Protein AF-A0A9E1ICT6-F1 (afdb_monomer)

Radius of gyration: 24.0 Å; Cα contacts (8 Å, |Δi|>4): 959; chains: 1; bounding box: 73×40×71 Å

Sequence (414 aa):
MFFVPNAWSYDAIVLGAPSIEEWNNDVRDKIRCTGFFDQVDVLNVGLQTPTLLDLNYYDAVLVYSEVPFDAPTTLGNVLADFVDSGGGVVVATATCTPNSSISGRFVTDGYLPWTLGPLSMPGGSLEFIPDPTFVGHEALRGLNVFDGGDGSIQCAHINTDNDAKILATWENGEPFVVVREDESQNRVVGLNFFPPSSDMDADFWSGDGDWAMTAALLYSLGFEYPYTITCWQDILDQDLNCNGIDESFESPVDTADPQCRENIDTANEKYYSNVDYYHDYKSFGCKYYVGEMDVDGDLFNNDVVEIQDTASLFSSRTHHLACDNCKYDYNPLQEDLDCDNVGDLCDNCVTLYNPTQENGAICWPEKEEPMQDCWGDVCDICPCDYDPDQADTDGDELGDACDNCPNVWEDSWD

Foldseek 3Di:
DPPPPPPQAFEEEEAEQDPDPVLQVQLQLLQLLLQRHPAYYYDNQQVPADALVRCVVGQEYEYEYPDAGPCLQRNLVSVVVCLVVLGFYEYEAPLLAPRRHRDHCCPVVWVDFKHRAHKFFPFDFWWKAFDPVQVPPLLCALPQTKGFFRRVIFGPPMDTDDPKDAGIAIPVRHGAWIWDQDPVRQIYIYGGGHSRACVVPRSGMDDNSSVNVNSSNCSNNVHDADPVPDALLQVELAQLLQPSDHQVPFAFEDCVDPLQVVAADPVVRGTPTTCSQDPDPPVSYNPFGRCVQQASNLRAHFDKTWDADPPDPCGIDIDGRQSQLDSHGRHSSQDQRCNLSHHSSGALNSNDRDVPQAALPPDPPPPVDQPTESHGPVGQLDRRHYDSSQDQQCPQSRGPRRDPCSNDRDVDPD

Mean predicted aligned error: 6.88 Å

Secondary structure (DSSP, 8-state):
-----S---EEEEEEEE-SSTHHHHHHHHHHHTTSSEEEEEEEETTT----HHHHTT-SEEEEEESSPPSSHHHHHHHHHHHHHTT-EEEEETTTTSTTTS--THHHHTT--SB----EE---S-PPEEE-TTSTT-GGGTT---EE-TTTT-EE-S--B-TT-EEEEEETTSSEEEEEEE-TT--EEEEE-S-SSBTTT-TTSBEETHHHHHHHHHHHHTT----TT---SSTT-S--TT-SS--GGGPPBP-TTSTTGGG-EETTTTEE--BSTTBS-TTTT-SSSB-TT--SSSSS----EEEEE-TTSSS-EEEEE----SSTTS--TT---SS-SSS-TTT-TTTTS--TT--SSTT-SS--SS----SS-TTT-SSTTS--TT---SS-SSS-TTT-SSTTS--SS--

pLDDT: mean 89.12, std 11.18, range [32.53, 98.69]

Solvent-accessible surface area (backbone atoms only — not comparable to full-atom values): 22063 Å² total; per-residue (Å²): 135,80,77,78,69,95,79,66,75,37,30,33,34,39,38,28,9,61,94,48,74,67,47,45,52,48,39,31,32,42,40,29,47,54,56,64,31,76,40,56,44,72,42,60,30,40,79,41,71,74,51,57,78,64,51,69,75,33,50,27,36,41,35,36,32,77,40,48,46,60,44,30,45,59,43,14,37,31,52,38,54,38,34,75,72,62,29,10,37,27,41,26,16,35,42,37,16,93,81,32,29,63,25,44,46,22,50,78,75,45,58,48,32,50,43,68,20,54,75,37,64,82,34,74,44,41,34,71,41,73,37,85,90,49,72,89,38,61,58,52,40,64,50,73,50,47,33,24,16,56,23,30,36,22,47,37,85,46,46,69,27,73,86,26,45,72,48,22,21,30,76,89,68,36,59,28,34,28,43,21,66,50,101,84,66,42,24,28,25,33,38,37,40,50,73,42,38,37,93,80,38,64,43,24,29,45,71,26,61,34,28,46,49,41,19,26,40,40,44,16,57,67,66,69,82,58,91,83,62,66,42,94,49,57,82,42,77,30,28,38,47,39,80,87,57,35,48,94,77,44,55,69,34,61,64,83,40,72,58,26,64,72,46,59,42,76,90,77,74,38,62,65,49,42,39,36,46,18,69,27,88,86,77,51,44,48,83,38,71,34,75,82,56,35,73,49,68,38,41,32,14,55,44,72,49,76,48,73,35,94,90,44,98,68,41,65,48,80,44,76,26,73,54,32,36,33,60,77,51,51,48,52,61,45,54,27,74,49,62,47,70,43,13,39,88,70,31,43,38,33,78,49,72,51,74,77,67,49,54,33,76,86,39,80,75,72,52,96,69,52,41,63,54,53,47,14,51,88,68,33,50,34,42,57,44,67,52,54,72,68,47,48,77,51,66,59,72,51,14,44,86,69,36,92,52,53,75,54,68,52,102,56,104,120

Nearest PDB structures (foldseek):
  4jqs-assembly1_A  TM=5.884E-01  e=5.193E-06  Bacteroides uniformis ATCC 8492
  1vco-assembly1_A  TM=5.350E-01  e=3.834E-04  Thermus thermophilus
  6zii-assembly1_B  TM=6.722E-01  e=9.673E-02  Salmonella enterica subsp. enterica serovar Typhimurium
  5d8d-assembly2_E  TM=3.049E-01  e=1.399E-01  Acinetobacter baumannii ACICU

Structure (mmCIF, N/CA/C/O backbone):
data_AF-A0A9E1ICT6-F1
#
_entry.id   AF-A0A9E1ICT6-F1
#
loop_
_atom_site.group_PDB
_atom_site.id
_atom_site.type_symbol
_atom_site.label_atom_id
_atom_site.label_alt_id
_atom_site.label_comp_id
_atom_site.label_asym_id
_atom_site.label_entity_id
_atom_site.label_seq_id
_atom_site.pdbx_PDB_ins_code
_atom_site.Cartn_x
_atom_site.Cartn_y
_atom_site.Cartn_z
_atom_site.occupancy
_atom_site.B_iso_or_equiv
_atom_site.auth_seq_id
_atom_site.auth_comp_id
_atom_site.auth_asym_id
_atom_site.auth_atom_id
_atom_site.pdbx_PDB_model_num
ATOM 1 N N . MET A 1 1 ? -8.637 -17.436 -22.957 1.00 35.41 1 MET A N 1
ATOM 2 C CA . MET A 1 1 ? -9.589 -16.864 -21.996 1.00 35.41 1 MET A CA 1
ATOM 3 C C . MET A 1 1 ? -9.729 -17.859 -20.862 1.00 35.41 1 MET A C 1
ATOM 5 O O . MET A 1 1 ? -10.646 -18.674 -20.842 1.00 35.41 1 MET A O 1
ATOM 9 N N . PHE A 1 2 ? -8.701 -17.909 -20.021 1.00 32.53 2 PHE A N 1
ATOM 10 C CA . PHE A 1 2 ? -8.854 -18.475 -18.694 1.00 32.53 2 PHE A CA 1
ATOM 11 C C . PHE A 1 2 ? -9.516 -17.349 -17.910 1.00 32.53 2 PHE A C 1
ATOM 13 O O . PHE A 1 2 ? -8.926 -16.290 -17.776 1.00 32.53 2 PHE A O 1
ATOM 20 N N . PHE A 1 3 ? -10.786 -17.523 -17.558 1.00 32.94 3 PHE A N 1
ATOM 21 C CA . PHE A 1 3 ? -11.384 -16.690 -16.526 1.00 32.94 3 PHE A CA 1
ATOM 22 C C . PHE A 1 3 ? -10.628 -17.040 -15.248 1.00 32.94 3 PHE A C 1
ATOM 24 O O . PHE A 1 3 ? -10.707 -18.195 -14.811 1.00 32.94 3 PHE A O 1
ATOM 31 N N . VAL A 1 4 ? -9.866 -16.095 -14.704 1.00 38.09 4 VAL A N 1
ATOM 32 C CA . VAL A 1 4 ? -9.528 -16.131 -13.285 1.00 38.09 4 VAL A CA 1
ATOM 33 C C . VAL A 1 4 ? -10.884 -15.963 -12.592 1.00 38.09 4 VAL A C 1
ATOM 35 O O . VAL A 1 4 ? -11.572 -14.979 -12.851 1.00 38.09 4 VAL A O 1
ATOM 38 N N . PRO A 1 5 ? -11.411 -16.978 -11.888 1.00 36.50 5 PRO A N 1
ATOM 39 C CA . PRO A 1 5 ? -12.663 -16.796 -11.166 1.00 36.50 5 PRO A CA 1
ATOM 40 C C . PRO A 1 5 ? -12.456 -15.673 -10.144 1.00 36.50 5 PRO A C 1
ATOM 42 O O . PRO A 1 5 ? -11.368 -15.616 -9.579 1.00 36.50 5 PRO A O 1
ATOM 45 N N . ASN A 1 6 ? -13.484 -14.849 -9.911 1.00 40.72 6 ASN A N 1
ATOM 46 C CA . ASN A 1 6 ? -13.615 -13.825 -8.858 1.00 40.72 6 ASN A CA 1
ATOM 47 C C . ASN A 1 6 ? -13.297 -14.385 -7.448 1.00 40.72 6 ASN A C 1
ATOM 49 O O . ASN A 1 6 ? -14.181 -14.554 -6.615 1.00 40.72 6 ASN A O 1
ATOM 53 N N . ALA A 1 7 ? -12.060 -14.800 -7.202 1.00 42.12 7 ALA A N 1
ATOM 54 C CA . ALA A 1 7 ? -11.630 -15.577 -6.043 1.00 42.12 7 ALA A CA 1
ATOM 55 C C . ALA A 1 7 ? -10.576 -14.829 -5.209 1.00 42.12 7 ALA A C 1
ATOM 57 O O . ALA A 1 7 ? -9.850 -15.470 -4.455 1.00 42.12 7 ALA A O 1
ATOM 58 N N . TRP A 1 8 ? -10.507 -13.504 -5.373 1.00 58.47 8 TRP A N 1
ATOM 59 C CA . TRP A 1 8 ? -9.493 -12.599 -4.801 1.00 58.47 8 TRP A CA 1
ATOM 60 C C . TRP A 1 8 ? -10.105 -11.322 -4.213 1.00 58.47 8 TRP A C 1
ATOM 62 O O . TRP A 1 8 ? -9.394 -10.418 -3.807 1.00 58.47 8 TRP A O 1
ATOM 72 N N . SER A 1 9 ? -11.432 -11.287 -4.186 1.00 68.00 9 SER A N 1
ATOM 73 C CA . SER A 1 9 ? -12.284 -10.230 -3.670 1.00 68.00 9 SER A CA 1
ATOM 74 C C . SER A 1 9 ? -12.159 -10.204 -2.147 1.00 68.00 9 SER A C 1
ATOM 76 O O . SER A 1 9 ? -12.804 -11.004 -1.467 1.00 68.00 9 SER A O 1
ATOM 78 N N . TYR A 1 10 ? -11.226 -9.404 -1.628 1.00 87.81 10 TYR A N 1
ATOM 79 C CA . TYR A 1 10 ? -11.152 -9.099 -0.202 1.00 87.81 10 TYR A CA 1
ATOM 80 C C . TYR A 1 10 ? -11.880 -7.794 0.069 1.00 87.81 10 TYR A C 1
ATOM 82 O O . TYR A 1 10 ? -11.719 -6.822 -0.671 1.00 87.81 10 TYR A O 1
ATOM 90 N N . ASP A 1 11 ? -12.596 -7.759 1.185 1.00 93.75 11 ASP A N 1
ATOM 91 C CA . ASP A 1 11 ? -13.272 -6.554 1.645 1.00 93.75 11 ASP A CA 1
ATOM 92 C C . ASP A 1 11 ? -12.569 -6.006 2.890 1.00 93.75 11 ASP A C 1
ATOM 94 O O . ASP A 1 11 ? -12.229 -6.738 3.829 1.00 93.75 11 ASP A O 1
ATOM 98 N N . ALA A 1 12 ? -12.361 -4.693 2.929 1.00 97.12 12 ALA A N 1
ATOM 99 C CA . ALA A 1 12 ? -11.743 -4.010 4.055 1.00 97.12 12 ALA A CA 1
ATOM 100 C C . ALA A 1 12 ? -12.615 -2.872 4.590 1.00 97.12 12 ALA A C 1
ATOM 102 O O . ALA A 1 12 ? -13.433 -2.280 3.889 1.00 97.12 12 ALA A O 1
ATOM 103 N N . ILE A 1 13 ? -12.407 -2.525 5.859 1.00 98.38 13 ILE A N 1
ATOM 104 C CA . ILE A 1 13 ? -13.007 -1.328 6.453 1.00 98.38 13 ILE A CA 1
ATOM 105 C C . ILE A 1 13 ? -11.973 -0.484 7.195 1.00 98.38 13 ILE A C 1
ATOM 107 O O . ILE A 1 13 ? -11.181 -0.973 8.007 1.00 98.38 13 ILE A O 1
ATOM 111 N N . VAL A 1 14 ? -12.029 0.823 6.956 1.00 98.56 14 VAL A N 1
ATOM 112 C CA . VAL A 1 14 ? -11.251 1.847 7.648 1.00 98.56 14 VAL A CA 1
ATOM 113 C C . VAL A 1 14 ? -12.059 2.384 8.830 1.00 98.56 14 VAL A C 1
ATOM 115 O O . VAL A 1 14 ? -13.010 3.159 8.701 1.00 98.56 14 VAL A O 1
ATOM 118 N N . LEU A 1 15 ? -11.648 1.993 10.030 1.00 98.38 15 LEU A N 1
ATOM 119 C CA . LEU A 1 15 ? -12.156 2.480 11.306 1.00 98.38 15 LEU A CA 1
ATOM 120 C C . LEU A 1 15 ? -11.327 3.682 11.779 1.00 98.38 15 LEU A C 1
ATOM 122 O O . LEU A 1 15 ? -10.501 3.572 12.690 1.00 98.38 15 LEU A O 1
ATOM 126 N N . GLY A 1 16 ? -11.543 4.844 11.171 1.00 97.69 16 GLY A N 1
ATOM 127 C CA . GLY A 1 16 ? -10.884 6.081 11.587 1.00 97.69 16 GLY A CA 1
ATOM 128 C C . GLY A 1 16 ? -11.681 6.878 12.616 1.00 97.69 16 GLY A C 1
ATOM 129 O O . GLY A 1 16 ? -12.909 6.901 12.597 1.00 97.69 16 GLY A O 1
ATOM 130 N N . ALA A 1 17 ? -10.993 7.592 13.505 1.00 96.69 17 ALA A N 1
ATOM 131 C CA . ALA A 1 17 ? -11.590 8.647 14.332 1.00 96.69 17 ALA A CA 1
ATOM 132 C C . ALA A 1 17 ? -11.000 10.027 13.985 1.00 96.69 17 ALA A C 1
ATOM 134 O O . ALA A 1 17 ? -10.261 10.588 14.806 1.00 96.69 17 ALA A O 1
ATOM 135 N N . PRO A 1 18 ? -11.266 10.571 12.781 1.00 95.75 18 PRO A N 1
ATOM 136 C CA . PRO A 1 18 ? -10.810 11.901 12.405 1.00 95.75 18 PRO A CA 1
ATOM 137 C C . PRO A 1 18 ? -11.796 12.989 12.861 1.00 95.75 18 PRO A C 1
ATOM 139 O O . PRO A 1 18 ? -13.001 12.753 13.006 1.00 95.75 18 PRO A O 1
ATOM 142 N N . SER A 1 19 ? -11.300 14.212 13.047 1.00 94.25 19 SER A N 1
ATOM 143 C CA . SER A 1 19 ? -12.138 15.413 13.189 1.00 94.25 19 SER A CA 1
ATOM 144 C C . SER A 1 19 ? -12.727 15.922 11.865 1.00 94.25 19 SER A C 1
ATOM 146 O O . SER A 1 19 ? -13.651 16.739 11.893 1.00 94.25 19 SER A O 1
ATOM 148 N N . ILE A 1 20 ? -12.219 15.428 10.732 1.00 95.12 20 ILE A N 1
ATOM 149 C CA . ILE A 1 20 ? -12.621 15.755 9.358 1.00 95.12 20 ILE A CA 1
ATOM 150 C C . ILE A 1 20 ? -12.978 14.442 8.651 1.00 95.12 20 ILE A C 1
ATOM 152 O O . ILE A 1 20 ? -12.170 13.521 8.628 1.00 95.12 20 ILE A O 1
ATOM 156 N N . GLU A 1 21 ? -14.195 14.323 8.123 1.00 93.12 21 GLU A N 1
ATOM 157 C CA . GLU A 1 21 ? -14.697 13.057 7.565 1.00 93.12 21 GLU A CA 1
ATOM 158 C C . GLU A 1 21 ? -13.967 12.667 6.275 1.00 93.12 21 GLU A C 1
ATOM 160 O O . GLU A 1 21 ? -13.673 11.492 6.075 1.00 93.12 21 GLU A O 1
ATOM 165 N N . GLU A 1 22 ? -13.572 13.656 5.470 1.00 96.19 22 GLU A N 1
ATOM 166 C CA . GLU A 1 22 ? -12.847 13.463 4.213 1.00 96.19 22 GLU A CA 1
ATOM 167 C C . GLU A 1 22 ? -11.508 12.725 4.393 1.00 96.19 22 GLU A C 1
ATOM 169 O O . GLU A 1 22 ? -11.046 12.069 3.468 1.00 96.19 22 GLU A O 1
ATOM 174 N N . TRP A 1 23 ? -10.904 12.759 5.587 1.00 97.38 23 TRP A N 1
ATOM 175 C CA . TRP A 1 23 ? -9.680 12.002 5.873 1.00 97.38 23 TRP A CA 1
ATOM 176 C C . TRP A 1 23 ? -9.889 10.490 5.848 1.00 97.38 23 TRP A C 1
ATOM 178 O O . TRP A 1 23 ? -8.965 9.766 5.502 1.00 97.38 23 TRP A O 1
ATOM 188 N N . ASN A 1 24 ? -11.076 10.002 6.215 1.00 97.44 24 ASN A N 1
ATOM 189 C CA . ASN A 1 24 ? -11.376 8.581 6.063 1.00 97.44 24 ASN A CA 1
ATOM 190 C C . ASN A 1 24 ? -11.510 8.211 4.580 1.00 97.44 24 ASN A C 1
ATOM 192 O O . ASN A 1 24 ? -11.074 7.130 4.199 1.00 97.44 24 ASN A O 1
ATOM 196 N N . ASN A 1 25 ? -12.108 9.093 3.770 1.00 97.06 25 ASN A N 1
ATOM 197 C CA . ASN A 1 25 ? -12.281 8.861 2.336 1.00 97.06 25 ASN A CA 1
ATOM 198 C C . ASN A 1 25 ? -10.926 8.803 1.634 1.00 97.06 25 ASN A C 1
ATOM 200 O O . ASN A 1 25 ? -10.691 7.865 0.894 1.00 97.06 25 ASN A O 1
ATOM 204 N N . ASP A 1 26 ? -10.005 9.713 1.955 1.00 97.94 26 ASP A N 1
ATOM 205 C CA . ASP A 1 26 ? -8.636 9.654 1.434 1.00 97.94 26 ASP A CA 1
ATOM 206 C C . ASP A 1 26 ? -7.951 8.319 1.778 1.00 97.94 26 ASP A C 1
ATOM 208 O O . ASP A 1 26 ? -7.455 7.640 0.888 1.00 97.94 26 ASP A O 1
ATOM 212 N N . VAL A 1 27 ? -8.010 7.862 3.036 1.00 98.38 27 VAL A N 1
ATOM 213 C CA . VAL A 1 27 ? -7.427 6.562 3.432 1.00 98.38 27 VAL A CA 1
ATOM 214 C C . VAL A 1 27 ? -8.060 5.392 2.675 1.00 98.38 27 VAL A C 1
ATOM 216 O O . VAL A 1 27 ? -7.355 4.482 2.242 1.00 98.38 27 VAL A O 1
ATOM 219 N N . ARG A 1 28 ? -9.387 5.408 2.524 1.00 97.75 28 ARG A N 1
ATOM 220 C CA . ARG A 1 28 ? -10.122 4.420 1.731 1.00 97.75 28 ARG A CA 1
ATOM 221 C C . ARG A 1 28 ? -9.641 4.418 0.289 1.00 97.75 28 ARG A C 1
ATOM 223 O O . ARG A 1 28 ? -9.313 3.351 -0.214 1.00 97.75 28 ARG A O 1
ATOM 230 N N . ASP A 1 29 ? -9.601 5.586 -0.340 1.00 96.88 29 ASP A N 1
ATOM 231 C CA . ASP A 1 29 ? -9.257 5.747 -1.749 1.00 96.88 29 ASP A CA 1
ATOM 232 C C . ASP A 1 29 ? -7.816 5.277 -1.984 1.00 96.88 29 ASP A C 1
ATOM 234 O O . ASP A 1 29 ? -7.579 4.504 -2.901 1.00 96.88 29 ASP A O 1
ATOM 238 N N . LYS A 1 30 ? -6.873 5.605 -1.087 1.00 97.06 30 LYS A N 1
ATOM 239 C CA . LYS A 1 30 ? -5.491 5.093 -1.143 1.00 97.06 30 LYS A CA 1
ATOM 240 C C . LYS A 1 30 ? -5.409 3.569 -1.130 1.00 97.06 30 LYS A C 1
ATOM 242 O O . LYS A 1 30 ? -4.672 3.005 -1.924 1.00 97.06 30 LYS A O 1
ATOM 247 N N . ILE A 1 31 ? -6.162 2.896 -0.263 1.00 96.69 31 ILE A N 1
ATOM 248 C CA . ILE A 1 31 ? -6.169 1.424 -0.220 1.00 96.69 31 ILE A CA 1
ATOM 249 C C . ILE A 1 31 ? -6.867 0.862 -1.462 1.00 96.69 31 ILE A C 1
ATOM 251 O O . ILE A 1 31 ? -6.364 -0.066 -2.092 1.00 96.69 31 ILE A O 1
ATOM 255 N N . ARG A 1 32 ? -8.020 1.424 -1.828 1.00 93.62 32 ARG A N 1
ATOM 256 C CA . ARG A 1 32 ? -8.856 0.929 -2.922 1.00 93.62 32 ARG A CA 1
ATOM 257 C C . ARG A 1 32 ? -8.166 1.056 -4.279 1.00 93.62 32 ARG A C 1
ATOM 259 O O . ARG A 1 32 ? -8.176 0.100 -5.043 1.00 93.62 32 ARG A O 1
ATOM 266 N N . CYS A 1 33 ? -7.465 2.162 -4.509 1.00 93.31 33 CYS A N 1
ATOM 267 C CA . CYS A 1 33 ? -6.680 2.411 -5.715 1.00 93.31 33 CYS A CA 1
ATOM 268 C C . CYS A 1 33 ? -5.519 1.433 -5.941 1.00 93.31 33 CYS A C 1
ATOM 270 O O . CYS A 1 33 ? -4.954 1.430 -7.026 1.00 93.31 33 CYS A O 1
ATOM 272 N N . THR A 1 34 ? -5.156 0.604 -4.956 1.00 92.12 34 THR A N 1
ATOM 273 C CA . THR A 1 34 ? -4.175 -0.472 -5.183 1.00 92.12 34 THR A CA 1
ATOM 274 C C . THR A 1 34 ? -4.762 -1.671 -5.931 1.00 92.12 34 THR A C 1
ATOM 276 O O . THR A 1 34 ? -4.010 -2.546 -6.331 1.00 92.12 34 THR A O 1
ATOM 279 N N . GLY A 1 35 ? -6.088 -1.770 -6.089 1.00 90.06 35 GLY A N 1
ATOM 280 C CA . GLY A 1 35 ? -6.730 -2.845 -6.858 1.00 90.06 35 GLY A CA 1
ATOM 281 C C . GLY A 1 35 ? -6.870 -4.195 -6.139 1.00 90.06 35 GLY A C 1
ATOM 282 O O . GLY A 1 35 ? -7.453 -5.121 -6.698 1.00 90.06 35 GLY A O 1
ATOM 283 N N . PHE A 1 36 ? -6.386 -4.325 -4.897 1.00 88.88 36 PHE A N 1
ATOM 284 C CA . PHE A 1 36 ? -6.419 -5.585 -4.128 1.00 88.88 36 PHE A CA 1
ATOM 285 C C . PHE A 1 36 ? -7.672 -5.793 -3.271 1.00 88.88 36 PHE A C 1
ATOM 287 O O . PHE A 1 36 ? -7.859 -6.876 -2.712 1.00 88.88 36 PHE A O 1
ATOM 294 N N . PHE A 1 37 ? -8.497 -4.759 -3.124 1.00 90.94 37 PHE A N 1
ATOM 295 C CA . PHE A 1 37 ? -9.726 -4.810 -2.343 1.00 90.94 37 PHE A CA 1
ATOM 296 C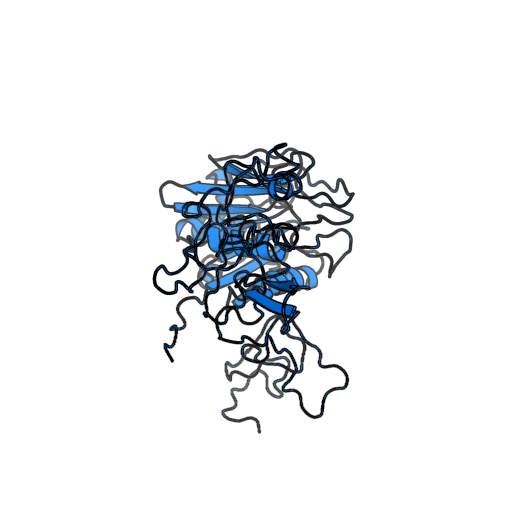 C . PHE A 1 37 ? -10.899 -4.393 -3.220 1.00 90.94 37 PHE A C 1
ATOM 298 O O . PHE A 1 37 ? -10.911 -3.277 -3.740 1.00 90.94 37 PHE A O 1
ATOM 305 N N . ASP A 1 38 ? -11.890 -5.275 -3.337 1.00 86.69 38 ASP A N 1
ATOM 306 C CA . ASP A 1 38 ? -13.113 -5.007 -4.099 1.00 86.69 38 ASP A CA 1
ATOM 307 C C . ASP A 1 38 ? -13.915 -3.898 -3.419 1.00 86.69 38 ASP A C 1
ATOM 309 O O . ASP A 1 38 ? -14.400 -2.976 -4.073 1.00 86.69 38 ASP A O 1
ATOM 313 N N . GLN A 1 39 ? -14.018 -3.970 -2.089 1.00 90.62 39 GLN A N 1
ATOM 314 C CA . GLN A 1 39 ? -14.669 -2.958 -1.279 1.00 90.62 39 GLN A CA 1
ATOM 315 C C . GLN A 1 39 ? -13.747 -2.455 -0.171 1.00 90.62 39 GLN A C 1
ATOM 317 O O . GLN A 1 39 ? -13.158 -3.217 0.598 1.00 90.62 39 GLN A O 1
ATOM 322 N N . VAL A 1 40 ? -13.692 -1.130 -0.038 1.00 96.00 40 VAL A N 1
ATOM 323 C CA . VAL A 1 40 ? -13.129 -0.464 1.135 1.00 96.00 40 VAL A CA 1
ATOM 324 C C . VAL A 1 40 ? -14.174 0.503 1.673 1.00 96.00 40 VAL A C 1
ATOM 326 O O . VAL A 1 40 ? -14.480 1.513 1.041 1.00 96.00 40 VAL A O 1
ATOM 329 N N . ASP A 1 41 ? -14.722 0.199 2.845 1.00 97.00 41 ASP A N 1
ATOM 330 C CA . ASP A 1 41 ? -15.694 1.064 3.517 1.00 97.00 41 ASP A CA 1
ATOM 331 C C . ASP A 1 41 ? -15.033 1.901 4.613 1.00 97.00 41 ASP A C 1
ATOM 333 O O . ASP A 1 41 ? -13.932 1.615 5.088 1.00 97.00 41 ASP A O 1
ATOM 337 N N . VAL A 1 42 ? -15.727 2.944 5.068 1.00 97.75 42 VAL A N 1
ATOM 338 C CA . VAL A 1 42 ? -15.255 3.819 6.146 1.00 97.75 42 VAL A CA 1
ATOM 339 C C . VAL A 1 42 ? -16.266 3.901 7.280 1.00 97.75 42 VAL A C 1
ATOM 341 O O . VAL A 1 42 ? -17.475 3.995 7.075 1.00 97.75 42 VAL A O 1
ATOM 344 N N . LEU A 1 43 ? -15.770 3.940 8.515 1.00 98.12 43 LEU A N 1
ATOM 345 C CA . LEU A 1 43 ? -16.592 4.179 9.695 1.00 98.12 43 LEU A CA 1
ATOM 346 C C . LEU A 1 43 ? -15.905 5.157 10.640 1.00 98.12 43 LEU A C 1
ATOM 348 O O . LEU A 1 43 ? -14.829 4.874 11.164 1.00 98.12 43 LEU A O 1
ATOM 352 N N . ASN A 1 44 ? -16.568 6.280 10.938 1.00 97.94 44 ASN A N 1
ATOM 353 C CA . ASN A 1 44 ? -16.078 7.195 11.965 1.00 97.94 44 ASN A CA 1
ATOM 354 C C . ASN A 1 44 ? -16.297 6.613 13.374 1.00 97.94 44 ASN A C 1
ATOM 356 O O . ASN A 1 44 ? -17.362 6.769 13.985 1.00 97.94 44 ASN A O 1
ATOM 360 N N . VAL A 1 45 ? -15.263 5.966 13.914 1.00 97.31 45 VAL A N 1
ATOM 361 C CA . VAL A 1 45 ? -15.292 5.331 15.240 1.00 97.31 45 VAL A CA 1
ATOM 362 C C . VAL A 1 45 ? -15.108 6.306 16.414 1.00 97.31 45 VAL A C 1
ATOM 364 O O . VAL A 1 45 ? -15.160 5.918 17.585 1.00 97.31 45 VAL A O 1
ATOM 367 N N . GLY A 1 46 ? -14.947 7.598 16.119 1.00 95.56 46 GLY A N 1
ATOM 368 C CA . GLY A 1 46 ? -15.094 8.690 17.084 1.00 95.56 46 GLY A CA 1
ATOM 369 C C . GLY A 1 46 ? -16.557 9.052 17.377 1.00 95.56 46 GLY A C 1
ATOM 370 O O . GLY A 1 46 ? -16.827 9.745 18.357 1.00 95.56 46 GLY A O 1
ATOM 371 N N . LEU A 1 47 ? -17.504 8.583 16.553 1.00 96.50 47 LEU A N 1
ATOM 372 C CA . LEU A 1 47 ? -18.937 8.894 16.668 1.00 96.50 47 LEU A CA 1
ATOM 373 C C . LEU A 1 47 ? -19.813 7.670 16.954 1.00 96.50 47 LEU A C 1
ATOM 375 O O . LEU A 1 47 ? -20.917 7.810 17.482 1.00 96.50 47 LEU A O 1
ATOM 379 N N . GLN A 1 48 ? -19.345 6.482 16.582 1.00 96.94 48 GLN A N 1
ATOM 380 C CA . GLN A 1 48 ? -20.041 5.217 16.793 1.00 96.94 48 GLN A CA 1
ATOM 381 C C . GLN A 1 48 ? -19.043 4.067 16.940 1.00 96.94 48 GLN A C 1
ATOM 383 O O . GLN A 1 48 ? -17.843 4.245 16.789 1.00 96.94 48 GLN A O 1
ATOM 388 N N . THR A 1 49 ? -19.497 2.870 17.298 1.00 97.69 49 THR A N 1
ATOM 389 C CA . THR A 1 49 ? -18.619 1.699 17.444 1.00 97.69 49 THR A CA 1
ATOM 390 C C . THR A 1 49 ? -19.285 0.496 16.783 1.00 97.69 49 THR A C 1
ATOM 392 O O . THR A 1 49 ? -20.445 0.228 17.112 1.00 97.69 49 THR A O 1
ATOM 395 N N . PRO A 1 50 ? -18.593 -0.220 15.877 1.00 98.25 50 PRO A N 1
ATOM 396 C CA . PRO A 1 50 ? -19.157 -1.376 15.198 1.00 98.25 50 PRO A CA 1
ATOM 397 C C . PRO A 1 50 ? -19.340 -2.537 16.175 1.00 98.25 50 PRO A C 1
ATOM 399 O O . PRO A 1 50 ? -18.643 -2.663 17.187 1.00 98.25 50 PRO A O 1
ATOM 402 N N . THR A 1 51 ? -20.289 -3.408 15.866 1.00 98.38 51 THR A N 1
ATOM 403 C CA . THR A 1 51 ? -20.392 -4.727 16.481 1.00 98.38 51 THR A CA 1
ATOM 404 C C . THR A 1 51 ? -19.528 -5.729 15.720 1.00 98.38 51 THR A C 1
ATOM 406 O O . THR A 1 51 ? -19.160 -5.506 14.572 1.00 98.38 51 THR A O 1
ATOM 409 N N . LEU A 1 52 ? -19.255 -6.886 16.328 1.00 97.81 52 LEU A N 1
ATOM 410 C CA . LEU A 1 52 ? -18.597 -7.987 15.617 1.00 97.81 52 LEU A CA 1
ATOM 411 C C . LEU A 1 52 ? -19.398 -8.446 14.388 1.00 97.81 52 LEU A C 1
ATOM 413 O O . LEU A 1 52 ? -18.817 -8.855 13.396 1.00 97.81 52 LEU A O 1
ATOM 417 N N . LEU A 1 53 ? -20.733 -8.365 14.438 1.00 97.62 53 LEU A N 1
ATOM 418 C CA . LEU A 1 53 ? -21.563 -8.718 13.287 1.00 97.62 53 LEU A CA 1
ATOM 419 C C . LEU A 1 53 ? -21.355 -7.747 12.121 1.00 97.62 53 LEU A C 1
ATOM 421 O O . LEU A 1 53 ? -21.427 -8.185 10.981 1.00 97.62 53 LEU A O 1
ATOM 425 N N . ASP A 1 54 ? -21.098 -6.471 12.413 1.00 97.81 54 ASP A N 1
ATOM 426 C CA . ASP A 1 54 ? -20.806 -5.473 11.385 1.00 97.81 54 ASP A CA 1
ATOM 427 C C . ASP A 1 54 ? -19.417 -5.718 10.777 1.00 97.81 54 ASP A C 1
ATOM 429 O O . ASP A 1 54 ? -19.272 -5.654 9.565 1.00 97.81 54 ASP A O 1
ATOM 433 N N . LEU A 1 55 ? -18.412 -6.067 11.596 1.00 97.88 55 LEU A N 1
ATOM 434 C CA . LEU A 1 55 ? -17.060 -6.355 11.094 1.00 97.88 55 LEU A CA 1
ATOM 435 C C . LEU A 1 55 ? -16.958 -7.670 10.314 1.00 97.88 55 LEU A C 1
ATOM 437 O O . LEU A 1 55 ? -16.133 -7.764 9.423 1.00 97.88 55 LEU A O 1
ATOM 441 N N . ASN A 1 56 ? -17.809 -8.660 10.589 1.00 95.19 56 ASN A N 1
ATOM 442 C CA . ASN A 1 56 ? -17.801 -9.950 9.884 1.00 95.19 56 ASN A CA 1
ATOM 443 C C . ASN A 1 56 ? -18.252 -9.880 8.408 1.00 95.19 56 ASN A C 1
ATOM 445 O O . ASN A 1 56 ? -18.347 -10.929 7.770 1.00 95.19 56 ASN A O 1
ATOM 449 N N . TYR A 1 57 ? -18.596 -8.695 7.895 1.00 95.06 57 TYR A N 1
ATOM 450 C CA . TYR A 1 57 ? -18.761 -8.457 6.457 1.00 95.06 57 TYR A CA 1
ATOM 451 C C . TYR A 1 57 ? -17.436 -8.172 5.746 1.00 95.06 57 TYR A C 1
ATOM 453 O O . TYR A 1 57 ? -17.416 -8.213 4.528 1.00 95.06 57 TYR A O 1
ATOM 461 N N . TYR A 1 58 ? -16.367 -7.907 6.496 1.00 96.44 58 TYR A N 1
ATOM 462 C CA . TYR A 1 58 ? -15.050 -7.575 5.971 1.00 96.44 58 TYR A CA 1
ATOM 463 C C . TYR A 1 58 ? -14.045 -8.646 6.378 1.00 96.44 58 TYR A C 1
ATOM 465 O O . TYR A 1 58 ? -14.178 -9.277 7.433 1.00 96.44 58 TYR A O 1
ATOM 473 N N . ASP A 1 59 ? -13.005 -8.801 5.574 1.00 95.31 59 ASP A N 1
ATOM 474 C CA . ASP A 1 59 ? -11.883 -9.685 5.862 1.00 95.31 59 ASP A CA 1
ATOM 475 C C . ASP A 1 59 ? -10.835 -8.970 6.724 1.00 95.31 59 ASP A C 1
ATOM 477 O O . ASP A 1 59 ? -10.252 -9.567 7.638 1.00 95.31 59 ASP A O 1
ATOM 481 N N . ALA A 1 60 ? -10.617 -7.675 6.468 1.00 96.75 60 ALA A N 1
ATOM 482 C CA . ALA A 1 60 ? -9.590 -6.883 7.133 1.00 96.75 60 ALA A CA 1
ATOM 483 C C . ALA A 1 60 ? -10.096 -5.537 7.670 1.00 96.75 60 ALA A C 1
ATOM 485 O O . ALA A 1 60 ? -11.042 -4.927 7.173 1.00 96.75 60 ALA A O 1
ATOM 486 N N . VAL A 1 61 ? -9.425 -5.051 8.713 1.00 98.44 61 VAL A N 1
ATOM 487 C CA . VAL A 1 61 ? -9.739 -3.786 9.378 1.00 98.44 61 VAL A CA 1
ATOM 488 C C . VAL A 1 61 ? -8.476 -2.953 9.536 1.00 98.44 61 VAL A C 1
ATOM 490 O O . VAL A 1 61 ? -7.538 -3.385 10.206 1.00 98.44 61 VAL A O 1
ATOM 493 N N . LEU A 1 62 ? -8.486 -1.718 9.031 1.00 98.69 62 LEU A N 1
ATOM 494 C CA . LEU A 1 62 ? -7.513 -0.695 9.416 1.00 98.69 62 LEU A CA 1
ATOM 495 C C . LEU A 1 62 ? -8.138 0.221 10.467 1.00 98.69 62 LEU A C 1
ATOM 497 O O . LEU A 1 62 ? -9.218 0.759 10.258 1.00 98.69 62 LEU A O 1
ATOM 501 N N . VAL A 1 63 ? -7.471 0.440 11.599 1.00 98.12 63 VAL A N 1
ATOM 502 C CA . VAL A 1 63 ? -7.957 1.336 12.660 1.00 98.12 63 VAL A CA 1
ATOM 503 C C . VAL A 1 63 ? -6.936 2.416 12.990 1.00 98.12 63 VAL A C 1
ATOM 505 O O . VAL A 1 63 ? -5.766 2.136 13.259 1.00 98.12 63 VAL A O 1
ATOM 508 N N . TYR A 1 64 ? -7.391 3.668 13.025 1.00 97.25 64 TYR A N 1
ATOM 509 C CA . TYR A 1 64 ? -6.560 4.822 13.366 1.00 97.25 64 TYR A CA 1
ATOM 510 C C . TYR A 1 64 ? -7.358 5.897 14.104 1.00 97.25 64 TYR A C 1
ATOM 512 O O . TYR A 1 64 ? -8.586 5.852 14.188 1.00 97.25 64 TYR A O 1
ATOM 520 N N . SER A 1 65 ? -6.665 6.869 14.692 1.00 93.88 65 SER A N 1
ATOM 521 C CA . SER A 1 65 ? -7.311 7.931 15.462 1.00 93.88 65 SER A CA 1
ATOM 522 C C . SER A 1 65 ? -6.603 9.268 15.265 1.00 93.88 65 SER A C 1
ATOM 524 O O . SER A 1 65 ? -5.392 9.332 15.106 1.00 93.88 65 SER A O 1
ATOM 526 N N . GLU A 1 66 ? -7.364 10.355 15.302 1.00 92.06 66 GLU A N 1
ATOM 527 C CA . GLU A 1 66 ? -6.846 11.692 15.605 1.00 92.06 66 GLU A CA 1
ATOM 528 C C . GLU A 1 66 ? -7.513 12.219 16.882 1.00 92.06 66 GLU A C 1
ATOM 530 O O . GLU A 1 66 ? -6.841 12.703 17.798 1.00 92.06 66 GLU A O 1
ATOM 535 N N . VAL A 1 67 ? -8.826 12.000 17.009 1.00 92.12 67 VAL A N 1
ATOM 536 C CA . VAL A 1 67 ? -9.593 12.225 18.240 1.00 92.12 67 VAL A CA 1
ATOM 537 C C . VAL A 1 67 ? -9.914 10.909 18.966 1.00 92.12 67 VAL A C 1
ATOM 539 O O . VAL A 1 67 ? -9.900 9.844 18.346 1.00 92.12 67 VAL A O 1
ATOM 542 N N . PRO A 1 68 ? -10.222 10.937 20.279 1.00 93.62 68 PRO A N 1
ATOM 543 C CA . PRO A 1 68 ? -10.565 9.727 21.025 1.00 93.62 68 PRO A CA 1
ATOM 544 C C . PRO A 1 68 ? -11.757 8.960 20.430 1.00 93.62 68 PRO A C 1
ATOM 546 O O . PRO A 1 68 ? -12.740 9.569 20.011 1.00 93.62 68 PRO A O 1
ATOM 549 N N . PHE A 1 69 ? -11.698 7.627 20.478 1.00 95.69 69 PHE A N 1
ATOM 550 C CA . PHE A 1 69 ? -12.818 6.749 20.120 1.00 95.69 69 PHE A CA 1
ATOM 551 C C . PHE A 1 69 ? -14.051 6.978 21.010 1.00 95.69 69 PHE A C 1
ATOM 553 O O . PHE A 1 69 ? -13.905 7.275 22.200 1.00 95.69 69 PHE A O 1
ATOM 560 N N . ASP A 1 70 ? -15.256 6.743 20.476 1.00 96.38 70 ASP A N 1
ATOM 561 C CA . ASP A 1 70 ? -16.513 6.861 21.239 1.00 96.38 70 ASP A CA 1
ATOM 562 C C . ASP A 1 70 ? -16.566 5.857 22.408 1.00 96.38 70 ASP A C 1
ATOM 564 O O . ASP A 1 70 ? -16.818 6.214 23.564 1.00 96.38 70 ASP A O 1
ATOM 568 N N . ALA A 1 71 ? -16.242 4.589 22.130 1.00 96.81 71 ALA A N 1
ATOM 569 C CA . ALA A 1 71 ? -16.216 3.518 23.122 1.00 96.81 71 ALA A CA 1
ATOM 570 C C . ALA A 1 71 ? -14.941 2.657 23.009 1.00 96.81 71 ALA A C 1
ATOM 572 O O . ALA A 1 71 ? -15.011 1.501 22.580 1.00 96.81 71 ALA A O 1
ATOM 573 N N . PRO A 1 72 ? -13.767 3.148 23.462 1.00 95.75 72 PRO A N 1
ATOM 574 C CA . PRO A 1 72 ? -12.477 2.488 23.232 1.00 95.75 72 PRO A CA 1
ATOM 575 C C . PRO A 1 72 ? -12.387 1.079 23.831 1.00 95.75 72 PRO A C 1
ATOM 577 O O . PRO A 1 72 ? -11.666 0.237 23.305 1.00 95.75 72 PRO A O 1
ATOM 580 N N . THR A 1 73 ? -13.082 0.797 24.942 1.00 97.19 73 THR A N 1
ATOM 581 C CA . THR A 1 73 ? -13.119 -0.562 25.523 1.00 97.19 73 THR A CA 1
ATOM 582 C C . THR A 1 73 ? -13.978 -1.507 24.694 1.00 97.19 73 THR A C 1
ATOM 584 O O . THR A 1 73 ? -13.628 -2.671 24.538 1.00 97.19 73 THR A O 1
ATOM 587 N N . THR A 1 74 ? -15.107 -1.024 24.175 1.00 98.19 74 THR A N 1
ATOM 588 C CA . THR A 1 74 ? -16.001 -1.839 23.347 1.00 98.19 74 THR A CA 1
ATOM 589 C C . THR A 1 74 ? -15.341 -2.138 22.010 1.00 98.19 74 THR A C 1
ATOM 591 O O . THR A 1 74 ? -15.289 -3.303 21.632 1.00 98.19 74 THR A O 1
ATOM 594 N N . LEU A 1 75 ? -14.769 -1.118 21.360 1.00 98.19 75 LEU A N 1
ATOM 595 C CA . LEU A 1 75 ? -14.046 -1.261 20.099 1.00 98.19 75 LEU A CA 1
ATOM 596 C C . LEU A 1 75 ? -12.933 -2.306 20.213 1.00 98.19 75 LEU A C 1
ATOM 598 O O . LEU A 1 75 ? -12.907 -3.252 19.438 1.00 98.19 75 LEU A O 1
ATOM 602 N N . GLY A 1 76 ? -12.063 -2.214 21.224 1.00 97.94 76 GLY A N 1
ATOM 603 C CA . GLY A 1 76 ? -10.991 -3.202 21.363 1.00 97.94 76 GLY A CA 1
ATOM 604 C C . GLY A 1 76 ? -11.448 -4.590 21.824 1.00 97.94 76 GLY A C 1
ATOM 605 O O . GLY A 1 76 ? -10.753 -5.569 21.575 1.00 97.94 76 GLY A O 1
ATOM 606 N N . ASN A 1 77 ? -12.619 -4.734 22.449 1.00 98.62 77 ASN A N 1
ATOM 607 C CA . ASN A 1 77 ? -13.193 -6.069 22.645 1.00 98.62 77 ASN A CA 1
ATOM 608 C C . ASN A 1 77 ? -13.646 -6.674 21.311 1.00 98.62 77 ASN A C 1
ATOM 610 O O . ASN A 1 77 ? -13.357 -7.835 21.051 1.00 98.62 77 ASN A O 1
ATOM 614 N N . VAL A 1 78 ? -14.308 -5.877 20.468 1.00 98.56 78 VAL A N 1
ATOM 615 C CA . VAL A 1 78 ? -14.787 -6.306 19.149 1.00 98.56 78 VAL A CA 1
ATOM 616 C C . VAL A 1 78 ? -13.623 -6.645 18.217 1.00 98.56 78 VAL A C 1
ATOM 618 O O . VAL A 1 78 ? -13.651 -7.696 17.592 1.00 98.56 78 VAL A O 1
ATOM 621 N N . LEU A 1 79 ? -12.572 -5.820 18.180 1.00 98.19 79 LEU A N 1
ATOM 622 C CA . LEU A 1 79 ? -11.377 -6.097 17.375 1.00 98.19 79 LEU A CA 1
ATOM 623 C C . LEU A 1 79 ? -10.651 -7.368 17.832 1.00 98.19 79 LEU A C 1
ATOM 625 O O . LEU A 1 79 ? -10.163 -8.122 17.001 1.00 98.19 79 LEU A O 1
ATOM 629 N N . ALA A 1 80 ? -10.595 -7.637 19.141 1.00 97.62 80 ALA A N 1
ATOM 630 C CA . ALA A 1 80 ? -10.002 -8.878 19.642 1.00 97.62 80 ALA A CA 1
ATOM 631 C C . ALA A 1 80 ? -10.833 -10.100 19.224 1.00 97.62 80 ALA A C 1
ATOM 633 O O . ALA A 1 80 ? -10.269 -11.092 18.776 1.00 97.62 80 ALA A O 1
ATOM 634 N N . ASP A 1 81 ? -12.165 -10.011 19.325 1.00 98.06 81 ASP A N 1
ATOM 635 C CA . ASP A 1 81 ? -13.065 -11.070 18.858 1.00 98.06 81 ASP A CA 1
ATOM 636 C C . ASP A 1 81 ? -12.948 -11.289 17.333 1.00 98.06 81 ASP A C 1
ATOM 638 O O . ASP A 1 81 ? -13.046 -12.426 16.875 1.00 98.06 81 ASP A O 1
ATOM 642 N N . PHE A 1 82 ? -12.717 -10.222 16.561 1.00 97.88 82 PHE A N 1
ATOM 643 C CA . PHE A 1 82 ? -12.518 -10.279 15.111 1.00 97.88 82 PHE A CA 1
ATOM 644 C C . PHE A 1 82 ? -11.217 -11.009 14.745 1.00 97.88 82 PHE A C 1
ATOM 646 O O . PHE A 1 82 ? -11.261 -11.975 13.981 1.00 97.88 82 PHE A O 1
ATOM 653 N N . VAL A 1 83 ? -10.094 -10.657 15.388 1.00 96.81 83 VAL A N 1
ATOM 654 C CA . VAL A 1 83 ? -8.819 -11.386 15.231 1.00 96.81 83 VAL A CA 1
ATOM 655 C C . VAL A 1 83 ? -8.963 -12.850 15.654 1.00 96.81 83 VAL A C 1
ATOM 657 O O . VAL A 1 83 ? -8.518 -13.742 14.941 1.00 96.81 83 VAL A O 1
ATOM 660 N N . ASP A 1 84 ? -9.648 -13.127 16.770 1.00 95.62 84 ASP A N 1
ATOM 661 C CA . ASP A 1 84 ? -9.914 -14.499 17.237 1.00 95.62 84 ASP A CA 1
ATOM 662 C C . ASP A 1 84 ? -10.742 -15.327 16.233 1.00 95.62 84 ASP A C 1
ATOM 664 O O . ASP A 1 84 ? -10.726 -16.561 16.282 1.00 95.62 84 ASP A O 1
ATOM 668 N N . SER A 1 85 ? -11.489 -14.664 15.344 1.00 93.19 85 SER A N 1
ATOM 669 C CA . SER A 1 85 ? -12.270 -15.297 14.277 1.00 93.19 85 SER A CA 1
ATOM 670 C C . SER A 1 85 ? -11.527 -15.437 12.943 1.00 93.19 85 SER A C 1
ATOM 672 O O . SER A 1 85 ? -12.095 -16.007 12.012 1.00 93.19 85 SER A O 1
ATOM 674 N N . GLY A 1 86 ? -10.264 -14.999 12.878 1.00 91.06 86 GLY A N 1
ATOM 675 C CA . GLY A 1 86 ? -9.407 -15.066 11.692 1.00 91.06 86 GLY A CA 1
ATOM 676 C C . GLY A 1 86 ? -9.380 -13.790 10.847 1.00 91.06 86 GLY A C 1
ATOM 677 O O . GLY A 1 86 ? -8.776 -13.807 9.782 1.00 91.06 86 GLY A O 1
ATOM 678 N N . GLY A 1 87 ? -10.021 -12.706 11.298 1.00 92.75 87 GLY A N 1
ATOM 679 C CA . GLY A 1 87 ? -9.987 -11.415 10.612 1.00 92.75 87 GLY A CA 1
ATOM 680 C C . GLY A 1 87 ? -8.652 -10.688 10.803 1.00 92.75 87 GLY A C 1
ATOM 681 O O . GLY A 1 87 ? -8.061 -10.722 11.888 1.00 92.75 87 GLY A O 1
ATOM 682 N N . GLY A 1 88 ? -8.187 -10.009 9.757 1.00 94.88 88 GLY A N 1
ATOM 683 C CA . GLY A 1 88 ? -6.940 -9.245 9.773 1.00 94.88 88 GLY A CA 1
ATOM 684 C C . GLY A 1 88 ? -7.114 -7.866 10.417 1.00 94.88 88 GLY A C 1
ATOM 685 O O . GLY A 1 88 ? -8.078 -7.161 10.125 1.00 94.88 88 GLY A O 1
ATOM 686 N N . VAL A 1 89 ? -6.201 -7.446 11.303 1.00 97.94 89 VAL A N 1
ATOM 687 C CA . VAL A 1 89 ? -6.245 -6.094 11.897 1.00 97.94 89 VAL A CA 1
ATOM 688 C C . VAL A 1 89 ? -4.926 -5.354 11.713 1.00 97.94 89 VAL A C 1
ATOM 690 O O . VAL A 1 89 ? -3.866 -5.812 12.142 1.00 97.94 89 VAL A O 1
ATOM 693 N N . VAL A 1 90 ? -5.020 -4.144 11.169 1.00 98.50 90 VAL A N 1
ATOM 694 C CA . VAL A 1 90 ? -3.945 -3.159 11.089 1.00 98.50 90 VAL A CA 1
ATOM 695 C C . VAL A 1 90 ? -4.260 -2.007 12.036 1.00 98.50 90 VAL A C 1
ATOM 697 O O . VAL A 1 90 ? -5.303 -1.365 11.938 1.00 98.50 90 VAL A O 1
ATOM 700 N N . VAL A 1 91 ? -3.358 -1.725 12.972 1.00 97.38 91 VAL A N 1
ATOM 701 C CA . VAL A 1 91 ? -3.428 -0.549 13.844 1.00 97.38 91 VAL A CA 1
ATOM 702 C C . VAL A 1 91 ? -2.458 0.510 13.337 1.00 97.38 91 VAL A C 1
ATOM 704 O O . VAL A 1 91 ? -1.284 0.220 13.129 1.00 97.38 91 VAL A O 1
ATOM 707 N N . ALA A 1 92 ? -2.920 1.745 13.159 1.00 96.75 92 ALA A N 1
ATOM 708 C CA . ALA A 1 92 ? -2.070 2.839 12.694 1.00 96.75 92 ALA A CA 1
ATOM 709 C C . ALA A 1 92 ? -1.829 3.911 13.772 1.00 96.75 92 ALA A C 1
ATOM 711 O O . ALA A 1 92 ? -2.233 3.748 14.932 1.00 96.75 92 ALA A O 1
ATOM 712 N N . THR A 1 93 ? -1.144 5.007 13.425 1.00 84.50 93 THR A N 1
ATOM 713 C CA . THR A 1 93 ? -0.747 6.048 14.390 1.00 84.50 93 THR A CA 1
ATOM 714 C C . THR A 1 93 ? -1.914 6.592 15.217 1.00 84.50 93 THR A C 1
ATOM 716 O O . THR A 1 93 ? -3.087 6.551 14.847 1.00 84.50 93 THR A O 1
ATOM 719 N N . ALA A 1 94 ? -1.554 7.065 16.411 1.00 75.81 94 ALA A N 1
ATOM 720 C CA . ALA A 1 94 ? -2.407 7.496 17.515 1.00 75.81 94 ALA A CA 1
ATOM 721 C C . ALA A 1 94 ? -3.156 6.386 18.272 1.00 75.81 94 ALA A C 1
ATOM 723 O O . ALA A 1 94 ? -3.476 6.595 19.449 1.00 75.81 94 ALA A O 1
ATOM 724 N N . THR A 1 95 ? -3.298 5.177 17.708 1.00 82.19 95 THR A N 1
ATOM 725 C CA . THR A 1 95 ? -3.748 3.988 18.468 1.00 82.19 95 THR A CA 1
ATOM 726 C C . THR A 1 95 ? -2.737 3.546 19.533 1.00 82.19 95 THR A C 1
ATOM 728 O O . THR A 1 95 ? -3.061 2.761 20.418 1.00 82.19 95 THR A O 1
ATOM 731 N N . CYS A 1 96 ? -1.517 4.078 19.500 1.00 80.75 96 CYS A N 1
ATOM 732 C CA . CYS A 1 96 ? -0.472 3.908 20.508 1.00 80.75 96 CYS A CA 1
ATOM 733 C C . CYS A 1 96 ? -0.569 4.922 21.671 1.00 80.75 96 CYS A C 1
ATOM 735 O O . CYS A 1 96 ? 0.207 4.838 22.621 1.00 80.75 96 CYS A O 1
ATOM 737 N N . THR A 1 97 ? -1.448 5.933 21.601 1.00 87.31 97 THR A N 1
ATOM 738 C CA . THR A 1 97 ? -1.407 7.061 22.548 1.00 87.31 97 THR A CA 1
ATOM 739 C C . THR A 1 97 ? -2.250 6.795 23.790 1.00 87.31 97 THR A C 1
ATOM 741 O O . THR A 1 97 ? -3.402 6.397 23.666 1.00 87.31 97 THR A O 1
ATOM 744 N N . PRO A 1 98 ? -1.784 7.088 25.018 1.00 82.69 98 PRO A N 1
ATOM 745 C CA . PRO A 1 98 ? -2.559 6.773 26.223 1.00 82.69 98 PRO A CA 1
ATOM 746 C C . PRO A 1 98 ? -3.984 7.354 26.289 1.00 82.69 98 PRO A C 1
ATOM 748 O O . PRO A 1 98 ? -4.809 6.826 27.029 1.00 82.69 98 PRO A O 1
ATOM 751 N N . ASN A 1 99 ? -4.271 8.439 25.557 1.00 77.69 99 ASN A N 1
ATOM 752 C CA . ASN A 1 99 ? -5.567 9.128 25.593 1.00 77.69 99 ASN A CA 1
ATOM 753 C C . ASN A 1 99 ? -6.485 8.813 24.399 1.00 77.69 99 ASN A C 1
ATOM 755 O O . ASN A 1 99 ? -7.686 9.051 24.517 1.00 77.69 99 ASN A O 1
ATOM 759 N N . SER A 1 100 ? -5.944 8.292 23.294 1.00 83.56 100 SER A N 1
ATOM 760 C CA . SER A 1 100 ? -6.702 7.981 22.070 1.00 83.56 100 SER A CA 1
ATOM 761 C C . SER A 1 100 ? -6.465 6.546 21.575 1.00 83.56 100 SER A C 1
ATOM 763 O O . SER A 1 100 ? -6.859 6.190 20.473 1.00 83.56 100 SER A O 1
ATOM 765 N N . SER A 1 101 ? -5.831 5.702 22.393 1.00 85.38 101 SER A N 1
ATOM 766 C CA . SER A 1 101 ? -5.591 4.290 22.096 1.00 85.38 101 SER A CA 1
ATOM 767 C C . SER A 1 101 ? -6.848 3.435 22.265 1.00 85.38 101 SER A C 1
ATOM 769 O O . SER A 1 101 ? -7.755 3.730 23.053 1.00 85.38 101 SER A O 1
ATOM 771 N N . ILE A 1 102 ? -6.861 2.325 21.531 1.00 92.25 102 ILE A N 1
ATOM 772 C CA . ILE A 1 102 ? -7.787 1.210 21.719 1.00 92.25 102 ILE A CA 1
ATOM 773 C C . ILE A 1 102 ? -7.586 0.656 23.142 1.00 92.25 102 ILE A C 1
ATOM 775 O O . ILE A 1 102 ? -6.490 0.695 23.694 1.00 92.25 102 ILE A O 1
ATOM 779 N N . SER A 1 103 ? -8.637 0.144 23.784 1.00 94.06 103 SER A N 1
ATOM 780 C CA . SER A 1 103 ? -8.519 -0.474 25.115 1.00 94.06 103 SER A CA 1
ATOM 781 C C . SER A 1 103 ? -9.320 -1.774 25.199 1.00 94.06 103 SER A C 1
ATOM 783 O O . SER A 1 103 ? -9.773 -2.291 24.189 1.00 94.06 103 SER A O 1
ATOM 785 N N . GLY A 1 104 ? -9.505 -2.338 26.392 1.00 95.62 104 GLY A N 1
ATOM 786 C CA . GLY A 1 104 ? -10.189 -3.628 26.534 1.00 95.62 104 GLY A CA 1
ATOM 787 C C . GLY A 1 104 ? -9.304 -4.798 26.104 1.00 95.62 104 GLY A C 1
ATOM 788 O O . GLY A 1 104 ? -8.079 -4.710 26.229 1.00 95.62 104 GLY A O 1
ATOM 789 N N . ARG A 1 105 ? -9.927 -5.886 25.628 1.00 97.00 105 ARG A N 1
ATOM 790 C CA . ARG A 1 105 ? -9.242 -7.150 25.311 1.00 97.00 105 ARG A CA 1
ATOM 791 C C . ARG A 1 105 ? -8.080 -6.965 24.346 1.00 97.00 105 ARG A C 1
ATOM 793 O O . ARG A 1 105 ? -7.024 -7.528 24.604 1.00 97.00 105 ARG A O 1
ATOM 800 N N . PHE A 1 106 ? -8.224 -6.116 23.324 1.00 95.00 106 PHE A N 1
ATOM 801 C CA . PHE A 1 106 ? -7.145 -5.860 22.363 1.00 95.00 106 PHE A CA 1
ATOM 802 C C . PHE A 1 106 ? -5.809 -5.521 23.039 1.00 95.00 106 PHE A C 1
ATOM 804 O O . PHE A 1 106 ? -4.751 -5.978 22.620 1.00 95.00 106 PHE A O 1
ATOM 811 N N . VAL A 1 107 ? -5.850 -4.762 24.139 1.00 92.81 107 VAL A N 1
ATOM 812 C CA . VAL A 1 107 ? -4.647 -4.415 24.904 1.00 92.81 107 VAL A CA 1
ATOM 813 C C . VAL A 1 107 ? -4.372 -5.425 26.014 1.00 92.81 107 VAL A C 1
ATOM 815 O O . VAL A 1 107 ? -3.234 -5.850 26.177 1.00 92.81 107 VAL A O 1
ATOM 818 N N . THR A 1 108 ? -5.380 -5.819 26.800 1.00 94.62 108 THR A N 1
ATOM 819 C CA . THR A 1 108 ? -5.149 -6.664 27.990 1.00 94.62 108 THR A CA 1
ATOM 820 C C . THR A 1 108 ? -4.722 -8.086 27.663 1.00 94.62 108 THR A C 1
ATOM 822 O O . THR A 1 108 ? -4.039 -8.707 28.476 1.00 94.62 108 THR A O 1
ATOM 825 N N . ASP A 1 109 ? -5.124 -8.580 26.497 1.00 94.75 109 ASP A N 1
ATOM 826 C CA . ASP A 1 109 ? -4.831 -9.929 26.022 1.00 94.75 109 ASP A CA 1
ATOM 827 C C . ASP A 1 109 ? -3.658 -9.916 25.016 1.00 94.75 109 ASP A C 1
ATOM 829 O O . ASP A 1 109 ? -3.246 -10.967 24.533 1.00 94.75 109 ASP A O 1
ATOM 833 N N . GLY A 1 110 ? -3.084 -8.735 24.748 1.00 92.56 110 GLY A N 1
ATOM 834 C CA . GLY A 1 110 ? -1.812 -8.581 24.048 1.00 92.56 110 GLY A CA 1
ATOM 835 C C . GLY A 1 110 ? -1.882 -8.611 22.521 1.00 92.56 110 GLY A C 1
ATOM 836 O O . GLY A 1 110 ? -0.957 -9.131 21.908 1.00 92.56 110 GLY A O 1
ATOM 837 N N . TYR A 1 111 ? -2.944 -8.083 21.899 1.00 94.25 111 TYR A N 1
ATOM 838 C CA . TYR A 1 111 ? -3.046 -7.961 20.433 1.00 94.25 111 TYR A CA 1
ATOM 839 C C . TYR A 1 111 ? -2.281 -6.758 19.880 1.00 94.25 111 TYR A C 1
ATOM 841 O O . TYR A 1 111 ? -1.793 -6.813 18.754 1.00 94.25 111 TYR A O 1
ATOM 849 N N . LEU A 1 112 ? -2.153 -5.685 20.667 1.00 92.94 112 LEU A N 1
ATOM 850 C CA . LEU A 1 112 ? -1.403 -4.500 20.261 1.00 92.94 112 LEU A CA 1
ATOM 851 C C . LEU A 1 112 ? 0.091 -4.857 20.069 1.00 92.94 112 LEU A C 1
ATOM 853 O O . LEU A 1 112 ? 0.702 -5.389 21.004 1.00 92.94 112 LEU A O 1
ATOM 857 N N . PRO A 1 113 ? 0.692 -4.568 18.896 1.00 94.00 113 PRO A N 1
ATOM 858 C CA . PRO A 1 113 ? 2.059 -4.988 18.573 1.00 94.00 113 PRO A CA 1
ATOM 859 C C . PRO A 1 113 ? 3.132 -4.111 19.241 1.00 94.00 113 PRO A C 1
ATOM 861 O O . PRO A 1 113 ? 4.320 -4.437 19.215 1.00 94.00 113 PRO A O 1
ATOM 864 N N . TRP A 1 114 ? 2.729 -2.997 19.855 1.00 92.88 114 TRP A N 1
ATOM 865 C CA . TRP A 1 114 ? 3.621 -2.041 20.499 1.00 92.88 114 TRP A CA 1
ATOM 866 C C . TRP A 1 114 ? 3.132 -1.599 21.878 1.00 92.88 114 TRP A C 1
ATOM 868 O O . TRP A 1 114 ? 1.947 -1.651 22.211 1.00 92.88 114 TRP A O 1
ATOM 878 N N . THR A 1 115 ? 4.063 -1.086 22.676 1.00 93.12 115 THR A N 1
ATOM 879 C CA . THR A 1 115 ? 3.764 -0.358 23.908 1.00 93.12 115 THR A CA 1
ATOM 880 C C . THR A 1 115 ? 3.170 1.016 23.603 1.00 93.12 115 THR A C 1
ATOM 882 O O . THR A 1 115 ? 3.472 1.614 22.575 1.00 93.12 115 THR A O 1
ATOM 885 N N . LEU A 1 116 ? 2.411 1.580 24.543 1.00 92.31 116 LEU A N 1
ATOM 886 C CA . LEU A 1 116 ? 1.871 2.932 24.391 1.00 92.31 116 LEU A CA 1
ATOM 887 C C . LEU A 1 116 ? 2.953 4.018 24.525 1.00 92.31 116 LEU A C 1
ATOM 889 O O . LEU A 1 116 ? 3.800 3.948 25.418 1.00 92.31 116 LEU A O 1
ATOM 893 N N . GLY A 1 117 ? 2.860 5.060 23.698 1.00 92.88 117 GLY A N 1
ATOM 894 C CA . GLY A 1 117 ? 3.778 6.201 23.646 1.00 92.88 117 GLY A CA 1
ATOM 895 C C . GLY A 1 117 ? 3.065 7.508 23.269 1.00 92.88 117 GLY A C 1
ATOM 896 O O . GLY A 1 117 ? 1.907 7.484 22.851 1.00 92.88 117 GLY A O 1
ATOM 897 N N . PRO A 1 118 ? 3.675 8.686 23.486 1.00 93.50 118 PRO A N 1
ATOM 898 C CA . PRO A 1 118 ? 3.095 9.953 23.043 1.00 93.50 118 PRO A CA 1
ATOM 899 C C . PRO A 1 118 ? 3.045 10.069 21.512 1.00 93.50 118 PRO A C 1
ATOM 901 O O . PRO A 1 118 ? 3.916 9.555 20.814 1.00 93.50 118 PRO A O 1
ATOM 904 N N . LEU A 1 119 ? 2.066 10.828 21.009 1.00 93.38 119 LEU A N 1
ATOM 905 C CA . LEU A 1 119 ? 2.072 11.297 19.624 1.00 93.38 119 LEU A CA 1
ATOM 906 C C . LEU A 1 119 ? 3.228 12.287 19.433 1.00 93.38 119 LEU A C 1
ATOM 908 O O . LEU A 1 119 ? 3.496 13.113 20.313 1.00 93.38 119 LEU A O 1
ATOM 912 N N . SER A 1 120 ? 3.884 12.211 18.286 1.00 94.00 120 SER A N 1
ATOM 913 C CA . SER A 1 120 ? 5.025 13.026 17.904 1.00 94.00 120 SER A CA 1
ATOM 914 C C . SER A 1 120 ? 4.870 13.504 16.465 1.00 94.00 120 SER A C 1
ATOM 916 O O . SER A 1 120 ? 4.449 12.754 15.593 1.00 94.00 120 SER A O 1
ATOM 918 N N . MET A 1 121 ? 5.242 14.759 16.233 1.00 94.88 121 MET A N 1
ATOM 919 C CA . MET A 1 121 ? 5.367 15.365 14.908 1.00 94.88 121 MET A CA 1
ATOM 920 C C . MET A 1 121 ? 6.777 15.958 14.829 1.00 94.88 121 MET A C 1
ATOM 922 O O . MET A 1 121 ? 6.966 17.138 15.139 1.00 94.88 121 MET A O 1
ATOM 926 N N . PRO A 1 122 ? 7.808 15.125 14.594 1.00 94.38 122 PRO A N 1
ATOM 927 C CA . PRO A 1 122 ? 9.190 15.592 14.545 1.00 94.38 122 PRO A CA 1
ATOM 928 C C . PRO A 1 122 ? 9.439 16.531 13.356 1.00 94.38 122 PRO A C 1
ATOM 930 O O . PRO A 1 122 ? 10.331 17.379 13.444 1.00 94.38 122 PRO A O 1
ATOM 933 N N . GLY A 1 123 ? 8.620 16.398 12.308 1.00 89.44 123 GLY A N 1
ATOM 934 C CA . GLY A 1 123 ? 8.719 17.088 11.034 1.00 89.44 123 GLY A CA 1
ATOM 935 C C . GLY A 1 123 ? 9.965 16.748 10.225 1.00 89.44 123 GLY A C 1
ATOM 936 O O . GLY A 1 123 ? 10.845 16.016 10.680 1.00 89.44 123 GLY A O 1
ATOM 937 N N . GLY A 1 124 ? 10.043 17.341 9.035 1.00 86.44 124 GLY A N 1
ATOM 938 C CA . GLY A 1 124 ? 11.212 17.241 8.165 1.00 86.44 124 GLY A CA 1
ATOM 939 C C . GLY A 1 124 ? 11.236 16.024 7.246 1.00 86.44 124 GLY A C 1
ATOM 940 O O . GLY A 1 124 ? 12.342 15.576 6.957 1.00 86.44 124 GLY A O 1
ATOM 941 N N . SER A 1 125 ? 10.070 15.545 6.790 1.00 92.44 125 SER A N 1
ATOM 942 C CA . SER A 1 125 ? 9.964 14.529 5.733 1.00 92.44 125 SER A CA 1
ATOM 943 C C . SER A 1 125 ? 10.777 13.274 6.031 1.00 92.44 125 SER A C 1
ATOM 945 O O . SER A 1 125 ? 11.641 12.878 5.257 1.00 92.44 125 SER A O 1
ATOM 947 N N . LEU A 1 126 ? 10.570 12.696 7.218 1.00 96.94 126 LEU A N 1
ATOM 948 C CA . LEU A 1 126 ? 11.290 11.488 7.606 1.00 96.94 126 LEU A CA 1
ATOM 949 C C . LEU A 1 126 ? 10.912 10.328 6.688 1.00 96.94 126 LEU A C 1
ATOM 951 O O . LEU A 1 126 ? 9.740 10.153 6.357 1.00 96.94 126 LEU A O 1
ATOM 955 N N . GLU A 1 127 ? 11.901 9.504 6.371 1.00 96.44 127 GLU A N 1
ATOM 956 C CA . GLU A 1 127 ? 11.720 8.290 5.578 1.00 96.44 127 GLU A CA 1
ATOM 957 C C . GLU A 1 127 ? 11.637 7.042 6.479 1.00 96.44 127 GLU A C 1
ATOM 959 O O . GLU A 1 127 ? 11.917 7.074 7.691 1.00 96.44 127 GLU A O 1
ATOM 964 N N . PHE A 1 128 ? 11.241 5.916 5.887 1.00 94.81 128 PHE A N 1
ATOM 965 C CA . PHE A 1 128 ? 11.378 4.602 6.511 1.00 94.81 128 PHE A CA 1
ATOM 966 C C . PHE A 1 128 ? 12.736 3.974 6.163 1.00 94.81 128 PHE A C 1
ATOM 968 O O . PHE A 1 128 ? 13.373 4.292 5.166 1.00 94.81 128 PHE A O 1
ATOM 975 N N . ILE A 1 129 ? 13.185 3.052 7.005 1.00 95.62 129 ILE A N 1
ATOM 976 C CA . ILE A 1 129 ? 14.391 2.252 6.828 1.00 95.62 129 ILE A CA 1
ATOM 977 C C . ILE A 1 129 ? 13.990 0.791 7.065 1.00 95.62 129 ILE A C 1
ATOM 979 O O . ILE A 1 129 ? 13.701 0.435 8.216 1.00 95.62 129 ILE A O 1
ATOM 983 N N . PRO A 1 130 ? 13.956 -0.064 6.027 1.00 93.94 130 PRO A N 1
ATOM 984 C CA . PRO A 1 130 ? 13.656 -1.481 6.195 1.00 93.94 130 PRO A CA 1
ATOM 985 C C . PRO A 1 130 ? 14.776 -2.190 6.966 1.00 93.94 130 PRO A C 1
ATOM 987 O O . PRO A 1 130 ? 15.963 -1.888 6.805 1.00 93.94 130 PRO A O 1
ATOM 990 N N . ASP A 1 131 ? 14.418 -3.155 7.816 1.00 94.12 131 ASP A N 1
ATOM 991 C CA . ASP A 1 131 ? 15.411 -3.999 8.477 1.00 94.12 131 ASP A CA 1
ATOM 992 C C . ASP A 1 131 ? 15.980 -5.010 7.457 1.00 94.12 131 ASP A C 1
ATOM 994 O O . ASP A 1 131 ? 15.226 -5.784 6.858 1.00 94.12 131 ASP A O 1
ATOM 998 N N . PRO A 1 132 ? 17.313 -5.071 7.267 1.00 89.56 132 PRO A N 1
ATOM 999 C CA . PRO A 1 132 ? 17.940 -5.916 6.248 1.00 89.56 132 PRO A CA 1
ATOM 1000 C C . PRO A 1 132 ? 17.764 -7.423 6.495 1.00 89.56 132 PRO A C 1
ATOM 1002 O O . PRO A 1 132 ? 18.130 -8.235 5.647 1.00 89.56 132 PRO A O 1
ATOM 1005 N N . THR A 1 133 ? 17.257 -7.833 7.660 1.00 92.31 133 THR A N 1
ATOM 1006 C CA . THR A 1 133 ? 16.921 -9.235 7.944 1.00 92.31 133 THR A CA 1
ATOM 1007 C C . THR A 1 133 ? 15.559 -9.657 7.395 1.00 92.31 133 THR A C 1
ATOM 1009 O O . THR A 1 133 ? 15.297 -10.859 7.325 1.00 92.31 133 THR A O 1
ATOM 1012 N N . PHE A 1 134 ? 14.727 -8.697 6.982 1.00 87.69 134 PHE A N 1
ATOM 1013 C CA . PHE A 1 134 ? 13.359 -8.900 6.501 1.00 87.69 134 PHE A CA 1
ATOM 1014 C C . PHE A 1 134 ? 13.144 -8.345 5.082 1.00 87.69 134 PHE A C 1
ATOM 1016 O O . PHE A 1 134 ? 12.030 -7.971 4.725 1.00 87.69 134 PHE A O 1
ATOM 1023 N N . VAL A 1 135 ? 14.197 -8.294 4.260 1.00 77.88 135 VAL A N 1
ATOM 1024 C CA . VAL A 1 135 ? 14.076 -7.945 2.833 1.00 77.88 135 VAL A CA 1
ATOM 1025 C C . VAL A 1 135 ? 13.105 -8.914 2.150 1.00 77.88 135 VAL A C 1
ATOM 1027 O O . VAL A 1 135 ? 13.197 -10.123 2.365 1.00 77.88 135 VAL A O 1
ATOM 1030 N N . GLY A 1 136 ? 12.167 -8.377 1.365 1.00 78.25 136 GLY A N 1
ATOM 1031 C CA . GLY A 1 136 ? 11.124 -9.156 0.687 1.00 78.25 136 GLY A CA 1
ATOM 1032 C C . GLY A 1 136 ? 10.024 -9.692 1.610 1.00 78.25 136 GLY A C 1
ATOM 1033 O O . GLY A 1 136 ? 9.260 -10.565 1.213 1.00 78.25 136 GLY A O 1
ATOM 1034 N N . HIS A 1 137 ? 9.941 -9.227 2.861 1.00 89.50 137 HIS A N 1
ATOM 1035 C CA . HIS A 1 137 ? 8.857 -9.626 3.754 1.00 89.50 137 HIS A CA 1
ATOM 1036 C C . HIS A 1 137 ? 7.511 -9.078 3.250 1.00 89.50 137 HIS A C 1
ATOM 1038 O O . HIS A 1 137 ? 7.389 -7.882 3.018 1.00 89.50 137 HIS A O 1
ATOM 1044 N N . GLU A 1 138 ? 6.483 -9.929 3.178 1.00 89.50 138 GLU A N 1
ATOM 1045 C CA . GLU A 1 138 ? 5.144 -9.627 2.625 1.00 89.50 138 GLU A CA 1
ATOM 1046 C C . GLU A 1 138 ? 4.518 -8.327 3.167 1.00 89.50 138 GLU A C 1
ATOM 1048 O O . GLU A 1 138 ? 3.942 -7.549 2.420 1.00 89.50 138 GLU A O 1
ATOM 1053 N N . ALA A 1 139 ? 4.675 -8.047 4.465 1.00 93.31 139 ALA A N 1
ATOM 1054 C CA . ALA A 1 139 ? 4.195 -6.810 5.099 1.00 93.31 139 ALA A CA 1
ATOM 1055 C C . ALA A 1 139 ? 4.931 -5.510 4.686 1.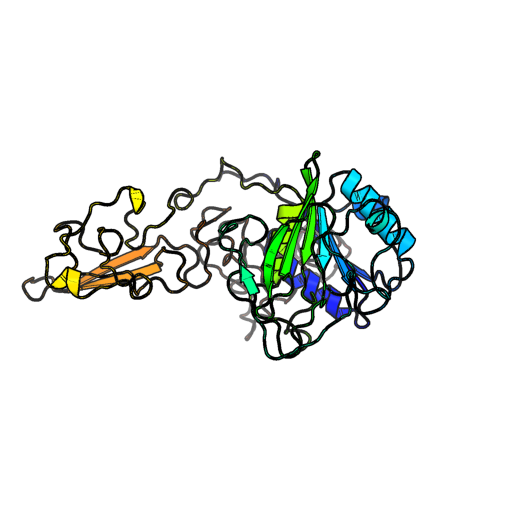00 93.31 139 ALA A C 1
ATOM 1057 O O . ALA A 1 139 ? 4.607 -4.449 5.214 1.00 93.31 139 ALA A O 1
ATOM 1058 N N . LEU A 1 140 ? 5.952 -5.591 3.827 1.00 91.81 140 LEU A N 1
ATOM 1059 C CA . LEU A 1 140 ? 6.685 -4.457 3.246 1.00 91.81 140 LEU A CA 1
ATOM 1060 C C . LEU A 1 140 ? 6.531 -4.399 1.713 1.00 91.81 140 LEU A C 1
ATOM 1062 O O . LEU A 1 140 ? 7.257 -3.654 1.062 1.00 91.81 140 LEU A O 1
ATOM 1066 N N . ARG A 1 141 ? 5.638 -5.205 1.125 1.00 87.06 141 ARG A N 1
ATOM 1067 C CA . ARG A 1 141 ? 5.405 -5.232 -0.325 1.00 87.06 141 ARG A CA 1
ATOM 1068 C C . ARG A 1 141 ? 4.983 -3.852 -0.844 1.00 87.06 141 ARG A C 1
ATOM 1070 O O . ARG A 1 141 ? 4.184 -3.182 -0.196 1.00 87.06 141 ARG A O 1
ATOM 1077 N N . GLY A 1 142 ? 5.526 -3.456 -1.996 1.00 86.81 142 GLY A N 1
ATOM 1078 C CA . GLY A 1 142 ? 5.218 -2.188 -2.670 1.00 86.81 142 GLY A CA 1
ATOM 1079 C C . GLY A 1 142 ? 5.682 -0.928 -1.931 1.00 86.81 142 GLY A C 1
ATOM 1080 O O . GLY A 1 142 ? 5.462 0.169 -2.417 1.00 86.81 142 GLY A O 1
ATOM 1081 N N . LEU A 1 143 ? 6.312 -1.061 -0.758 1.00 90.62 143 LEU A N 1
ATOM 1082 C CA . LEU A 1 143 ? 6.810 0.068 0.021 1.00 90.62 143 LEU A CA 1
ATOM 1083 C C . LEU A 1 143 ? 8.272 0.349 -0.347 1.00 90.62 143 LEU A C 1
ATOM 1085 O O . LEU A 1 143 ? 9.183 -0.283 0.198 1.00 90.62 143 LEU A O 1
ATOM 1089 N N . ASN A 1 144 ? 8.488 1.326 -1.225 1.00 87.38 144 ASN A N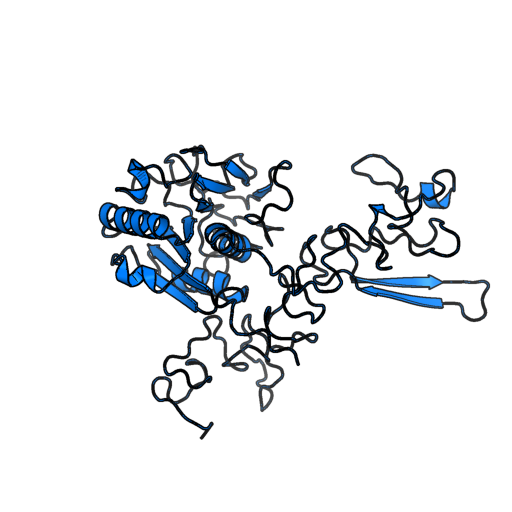 1
ATOM 1090 C CA . ASN A 1 144 ? 9.792 1.643 -1.812 1.00 87.38 144 ASN A CA 1
ATOM 1091 C C . ASN A 1 144 ? 10.283 3.026 -1.402 1.00 87.38 144 ASN A C 1
ATOM 1093 O O . ASN A 1 144 ? 11.425 3.201 -0.972 1.00 87.38 144 ASN A O 1
ATOM 1097 N N . VAL A 1 145 ? 9.396 4.009 -1.497 1.00 91.06 145 VAL A N 1
ATOM 1098 C CA . VAL A 1 145 ? 9.618 5.405 -1.162 1.00 91.06 145 VAL A CA 1
ATOM 1099 C C . VAL A 1 145 ? 8.515 5.836 -0.218 1.00 91.06 145 VAL A C 1
ATOM 1101 O O . VAL A 1 145 ? 7.333 5.686 -0.490 1.00 91.06 145 VAL A O 1
ATOM 1104 N N . PHE A 1 146 ? 8.891 6.428 0.905 1.00 95.38 146 PHE A N 1
ATOM 1105 C CA . PHE A 1 146 ? 7.924 7.014 1.814 1.00 95.38 146 PHE A CA 1
ATOM 1106 C C . PHE A 1 146 ? 8.502 8.301 2.374 1.00 95.38 146 PHE A C 1
ATOM 1108 O O . PHE A 1 146 ? 9.548 8.277 3.018 1.00 95.38 146 PHE A O 1
ATOM 1115 N N . ASP A 1 147 ? 7.800 9.405 2.158 1.00 96.94 147 ASP A N 1
ATOM 1116 C CA . ASP A 1 147 ? 8.090 10.695 2.770 1.00 96.94 147 ASP A CA 1
ATOM 1117 C C . ASP A 1 147 ? 6.983 10.979 3.785 1.00 96.94 147 ASP A C 1
ATOM 1119 O O . ASP A 1 147 ? 5.825 11.136 3.409 1.00 96.94 147 ASP A O 1
ATOM 1123 N N . GLY A 1 148 ? 7.320 11.062 5.074 1.00 96.88 148 GLY A N 1
ATOM 1124 C CA . GLY A 1 148 ? 6.355 11.325 6.146 1.00 96.88 148 GLY A CA 1
ATOM 1125 C C . GLY A 1 148 ? 5.732 12.727 6.153 1.00 96.88 148 GLY A C 1
ATOM 1126 O O . GLY A 1 148 ? 4.952 13.026 7.061 1.00 96.88 148 GLY A O 1
ATOM 1127 N N . GLY A 1 149 ? 6.090 13.595 5.209 1.00 96.62 149 GLY A N 1
ATOM 1128 C CA . GLY A 1 149 ? 5.605 14.964 5.092 1.00 96.62 149 GLY A CA 1
ATOM 1129 C C . GLY A 1 149 ? 6.199 15.929 6.113 1.00 96.62 149 GLY A C 1
ATOM 1130 O O . GLY A 1 149 ? 7.036 15.575 6.962 1.00 96.62 149 GLY A O 1
ATOM 1131 N N . ASP A 1 150 ? 5.700 17.170 6.083 1.00 95.88 150 ASP A N 1
ATOM 1132 C CA . ASP A 1 150 ? 6.151 18.253 6.968 1.00 95.88 150 ASP A CA 1
ATOM 1133 C C . ASP A 1 150 ? 5.938 17.919 8.459 1.00 95.88 150 ASP A C 1
ATOM 1135 O O . ASP A 1 150 ? 6.668 18.430 9.318 1.00 95.88 150 ASP A O 1
ATOM 1139 N N . GLY A 1 151 ? 4.994 17.021 8.774 1.00 95.62 151 GLY A N 1
ATOM 1140 C CA . GLY A 1 151 ? 4.677 16.562 10.123 1.00 95.62 151 GLY A CA 1
ATOM 1141 C C . GLY A 1 151 ? 5.406 15.283 10.541 1.00 95.62 151 GLY A C 1
ATOM 1142 O O . GLY A 1 151 ? 5.819 15.184 11.705 1.00 95.62 151 GLY A O 1
ATOM 1143 N N . SER A 1 152 ? 5.583 14.314 9.629 1.00 96.81 152 SER A N 1
ATOM 1144 C CA . SER A 1 152 ? 6.139 12.978 9.929 1.00 96.81 152 SER A CA 1
ATOM 1145 C C . SER A 1 152 ? 5.464 12.333 11.147 1.00 96.81 152 SER A C 1
ATOM 1147 O O . SER A 1 152 ? 6.120 11.867 12.089 1.00 96.81 152 SER A O 1
ATOM 1149 N N . ILE A 1 153 ? 4.129 12.413 11.162 1.00 95.75 153 ILE A N 1
ATOM 1150 C CA . ILE A 1 153 ? 3.281 12.131 12.323 1.00 95.75 153 ILE A CA 1
ATOM 1151 C C . ILE A 1 153 ? 3.394 10.659 12.711 1.00 95.75 153 ILE A C 1
ATOM 1153 O O . ILE A 1 153 ? 3.057 9.774 11.932 1.00 95.75 153 ILE A O 1
ATOM 1157 N N . GLN A 1 154 ? 3.826 10.411 13.944 1.00 95.44 154 GLN A N 1
ATOM 1158 C CA . GLN A 1 154 ? 4.119 9.071 14.441 1.00 95.44 154 GLN A CA 1
ATOM 1159 C C . GLN A 1 154 ? 3.954 8.978 15.959 1.00 95.44 154 GLN A C 1
ATOM 1161 O O . GLN A 1 154 ? 3.851 9.972 16.681 1.00 95.44 154 GLN A O 1
ATOM 1166 N N . CYS A 1 155 ? 3.983 7.765 16.479 1.00 94.62 155 CYS A N 1
ATOM 1167 C CA . CYS A 1 155 ? 4.154 7.467 17.890 1.00 94.62 155 CYS A CA 1
ATOM 1168 C C . CYS A 1 155 ? 5.638 7.457 18.249 1.00 94.62 155 CYS A C 1
ATOM 1170 O O . CYS A 1 155 ? 6.421 6.765 17.604 1.00 94.62 155 CYS A O 1
ATOM 1172 N N . ALA A 1 156 ? 6.011 8.177 19.306 1.00 94.38 156 ALA A N 1
ATOM 1173 C CA . ALA A 1 156 ? 7.375 8.167 19.823 1.00 94.38 156 ALA A CA 1
ATOM 1174 C C . ALA A 1 156 ? 7.502 7.316 21.088 1.00 94.38 156 ALA A C 1
ATOM 1176 O O . ALA A 1 156 ? 6.562 7.178 21.874 1.00 94.38 156 ALA A O 1
ATOM 1177 N N . HIS A 1 157 ? 8.712 6.823 21.331 1.00 94.31 157 HIS A N 1
ATOM 1178 C CA . HIS A 1 157 ? 9.111 6.025 22.484 1.00 94.31 157 HIS A CA 1
ATOM 1179 C C . HIS A 1 157 ? 8.309 4.733 22.639 1.00 94.31 157 HIS A C 1
ATOM 1181 O O . HIS A 1 157 ? 8.093 4.262 23.763 1.00 94.31 157 HIS A O 1
ATOM 1187 N N . ILE A 1 158 ? 7.881 4.161 21.516 1.00 93.44 158 ILE A N 1
ATOM 1188 C CA . ILE A 1 158 ? 7.206 2.869 21.492 1.00 93.44 158 ILE A CA 1
ATOM 1189 C C . ILE A 1 158 ? 8.241 1.750 21.321 1.00 93.44 158 ILE A C 1
ATOM 1191 O O . ILE A 1 158 ? 9.286 1.921 20.703 1.00 93.44 158 ILE A O 1
ATOM 1195 N N . ASN A 1 159 ? 7.974 0.594 21.917 1.00 92.19 159 ASN A N 1
ATOM 1196 C CA . ASN A 1 159 ? 8.751 -0.627 21.722 1.00 92.19 159 ASN A CA 1
ATOM 1197 C C . ASN A 1 159 ? 7.791 -1.746 21.323 1.00 92.19 159 ASN A C 1
ATOM 1199 O O . ASN A 1 159 ? 6.596 -1.645 21.593 1.00 92.19 159 ASN A O 1
ATOM 1203 N N . THR A 1 160 ? 8.305 -2.821 20.733 1.00 92.62 160 THR A N 1
ATOM 1204 C CA . THR A 1 160 ? 7.512 -4.031 20.484 1.00 92.62 160 THR A CA 1
ATOM 1205 C C . THR A 1 160 ? 6.974 -4.613 21.786 1.00 92.62 160 THR A C 1
ATOM 1207 O O . THR A 1 160 ? 7.669 -4.614 22.806 1.00 92.62 160 THR A O 1
ATOM 1210 N N . ASP A 1 161 ? 5.773 -5.171 21.726 1.00 86.06 161 ASP A N 1
ATOM 1211 C CA . ASP A 1 161 ? 5.172 -5.957 22.801 1.00 86.06 161 ASP A CA 1
ATOM 1212 C C . ASP A 1 161 ? 4.657 -7.294 22.240 1.00 86.06 161 ASP A C 1
ATOM 1214 O O . ASP A 1 161 ? 4.513 -7.445 21.029 1.00 86.06 161 ASP A O 1
ATOM 1218 N N . ASN A 1 162 ? 4.391 -8.272 23.108 1.00 84.75 162 ASN A N 1
ATOM 1219 C CA . ASN A 1 162 ? 3.723 -9.533 22.746 1.00 84.75 162 ASN A CA 1
ATOM 1220 C C . ASN A 1 162 ? 4.373 -10.293 21.567 1.00 84.75 162 ASN A C 1
ATOM 1222 O O . ASN A 1 162 ? 3.677 -10.729 20.651 1.00 84.75 162 ASN A O 1
ATOM 1226 N N . ASP A 1 163 ? 5.705 -10.435 21.601 1.00 86.56 163 ASP A N 1
ATOM 1227 C CA . ASP A 1 163 ? 6.532 -11.130 20.595 1.00 86.56 163 ASP A CA 1
ATOM 1228 C C . ASP A 1 163 ? 6.473 -10.539 19.169 1.00 86.56 163 ASP A C 1
ATOM 1230 O O . ASP A 1 163 ? 6.880 -11.184 18.199 1.00 86.56 163 ASP A O 1
ATOM 1234 N N . ALA A 1 164 ? 6.027 -9.286 19.042 1.00 95.31 164 ALA A N 1
ATOM 1235 C CA . ALA A 1 164 ? 6.042 -8.565 17.779 1.00 95.31 164 ALA A CA 1
ATOM 1236 C C . ALA A 1 164 ? 7.471 -8.280 17.271 1.00 95.31 164 ALA A C 1
ATOM 1238 O O . ALA A 1 164 ? 8.424 -8.152 18.047 1.00 95.31 164 ALA A O 1
ATOM 1239 N N . LYS A 1 165 ? 7.612 -8.154 15.949 1.00 96.56 165 LYS A N 1
ATOM 1240 C CA . LYS A 1 165 ? 8.870 -7.912 15.230 1.00 96.56 165 LYS A CA 1
ATOM 1241 C C . LYS A 1 165 ? 8.801 -6.584 14.486 1.00 96.56 165 LYS A C 1
ATOM 1243 O O . LYS A 1 165 ? 7.778 -6.273 13.888 1.00 96.56 165 LYS A O 1
ATOM 1248 N N . ILE A 1 166 ? 9.893 -5.825 14.501 1.00 97.25 166 ILE A N 1
ATOM 1249 C CA . ILE A 1 166 ? 10.009 -4.574 13.743 1.00 97.25 166 ILE A CA 1
ATOM 1250 C C . ILE A 1 166 ? 10.457 -4.909 12.317 1.00 97.25 166 ILE A C 1
ATOM 1252 O O . ILE A 1 166 ? 11.544 -5.447 12.134 1.00 97.25 166 ILE A O 1
ATOM 1256 N N . LEU A 1 167 ? 9.574 -4.610 11.363 1.00 97.38 167 LEU A N 1
ATOM 1257 C CA . LEU A 1 167 ? 9.729 -4.621 9.901 1.00 97.38 167 LEU A CA 1
ATOM 1258 C C . LEU A 1 167 ? 10.754 -3.615 9.393 1.00 97.38 167 LEU A C 1
ATOM 1260 O O . LEU A 1 167 ? 11.699 -3.896 8.660 1.00 97.38 167 LEU A O 1
ATOM 1264 N N . ALA A 1 168 ? 10.485 -2.391 9.814 1.00 97.31 168 ALA A N 1
ATOM 1265 C CA . ALA A 1 168 ? 11.154 -1.185 9.390 1.00 97.31 168 ALA A CA 1
ATOM 1266 C C . ALA A 1 168 ? 11.093 -0.171 10.532 1.00 97.31 168 ALA A C 1
ATOM 1268 O O . ALA A 1 168 ? 10.213 -0.244 11.397 1.00 97.31 168 ALA A O 1
ATOM 1269 N N . THR A 1 169 ? 11.997 0.796 10.521 1.00 97.69 169 THR A N 1
ATOM 1270 C CA . THR A 1 169 ? 12.015 1.933 11.450 1.00 97.69 169 THR A CA 1
ATOM 1271 C C . THR A 1 169 ? 11.940 3.237 10.682 1.00 97.69 169 THR A C 1
ATOM 1273 O O . THR A 1 169 ? 12.442 3.308 9.573 1.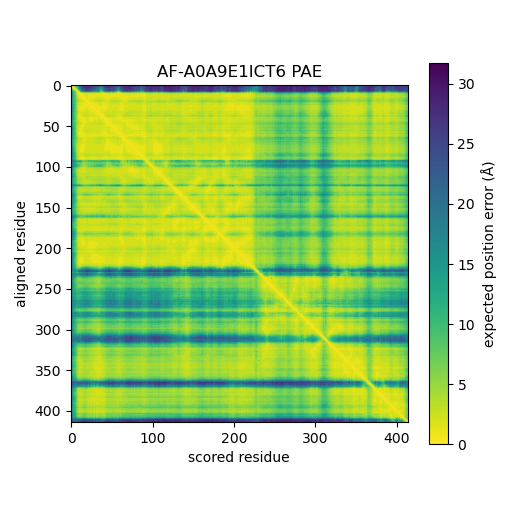00 97.69 169 THR A O 1
ATOM 1276 N N . TRP A 1 170 ? 11.413 4.293 11.283 1.00 97.38 170 TRP A N 1
ATOM 1277 C CA . TRP A 1 170 ? 11.677 5.651 10.823 1.00 97.38 170 TRP A CA 1
ATOM 1278 C C . TRP A 1 170 ? 13.178 5.956 10.907 1.00 97.38 170 TRP A C 1
ATOM 1280 O O . TRP A 1 170 ? 13.882 5.388 11.748 1.00 97.38 170 TRP A O 1
ATOM 1290 N N . GLU A 1 171 ? 13.672 6.922 10.132 1.00 96.88 171 GLU A N 1
ATOM 1291 C CA . GLU A 1 171 ? 15.075 7.374 10.210 1.00 96.88 171 GLU A CA 1
ATOM 1292 C C . GLU A 1 171 ? 15.520 7.809 11.618 1.00 96.88 171 GLU A C 1
ATOM 1294 O O . GLU A 1 171 ? 16.698 7.739 11.984 1.00 96.88 171 GLU A O 1
ATOM 1299 N N . ASN A 1 172 ? 14.571 8.259 12.440 1.00 95.81 172 ASN A N 1
ATOM 1300 C CA . ASN A 1 172 ? 14.812 8.662 13.823 1.00 95.81 172 ASN A CA 1
ATOM 1301 C C . ASN A 1 172 ? 14.912 7.470 14.807 1.00 95.81 172 ASN A C 1
ATOM 1303 O O . ASN A 1 172 ? 15.203 7.680 15.989 1.00 95.81 172 ASN A O 1
ATOM 1307 N N . GLY A 1 173 ? 14.702 6.241 14.326 1.00 96.19 173 GLY A N 1
ATOM 1308 C CA . GLY A 1 173 ? 14.798 4.988 15.070 1.00 96.19 173 GLY A CA 1
ATOM 1309 C C . GLY A 1 173 ? 13.507 4.512 15.743 1.00 96.19 173 GLY A C 1
ATOM 1310 O O . GLY A 1 173 ? 13.536 3.464 16.389 1.00 96.19 173 GLY A O 1
ATOM 1311 N N . GLU A 1 174 ? 12.393 5.239 15.631 1.00 96.38 174 GLU A N 1
ATOM 1312 C CA . GLU A 1 174 ? 11.092 4.734 16.083 1.00 96.38 174 GLU A CA 1
ATOM 1313 C C . GLU A 1 174 ? 10.606 3.612 15.143 1.00 96.38 174 GLU A C 1
ATOM 1315 O O . GLU A 1 174 ? 10.879 3.660 13.943 1.00 96.38 174 GLU A O 1
ATOM 1320 N N . PRO A 1 175 ? 9.888 2.587 15.636 1.00 96.94 175 PRO A N 1
ATOM 1321 C CA . PRO A 1 175 ? 9.306 1.557 14.773 1.00 96.94 175 PRO A CA 1
ATOM 1322 C C . PRO A 1 175 ? 8.414 2.173 13.686 1.00 96.94 175 PRO A C 1
ATOM 1324 O O . PRO A 1 175 ? 7.684 3.110 13.987 1.00 96.94 175 PRO A O 1
ATOM 1327 N N . PHE A 1 176 ? 8.453 1.649 12.460 1.00 97.38 176 PHE A N 1
ATOM 1328 C CA . PHE A 1 176 ? 7.614 2.073 11.330 1.00 97.38 176 PHE A CA 1
ATOM 1329 C C . PHE A 1 176 ? 6.559 1.007 11.022 1.00 97.38 176 PHE A C 1
ATOM 1331 O O . PHE A 1 176 ? 5.377 1.225 11.266 1.00 97.38 176 PHE A O 1
ATOM 1338 N N . VAL A 1 177 ? 6.996 -0.185 10.605 1.00 97.81 177 VAL A N 1
ATOM 1339 C CA . VAL A 1 177 ? 6.138 -1.367 10.416 1.00 97.81 177 VAL A CA 1
ATOM 1340 C C . VAL A 1 177 ? 6.466 -2.374 11.508 1.00 97.81 177 VAL A C 1
ATOM 1342 O O . VAL A 1 177 ? 7.632 -2.709 11.721 1.00 97.81 177 VAL A O 1
ATOM 1345 N N . VAL A 1 178 ? 5.453 -2.866 12.215 1.00 97.38 178 VAL A N 1
ATOM 1346 C CA . VAL A 1 178 ? 5.604 -3.863 13.281 1.00 97.38 178 VAL A CA 1
ATOM 1347 C C . VAL A 1 178 ? 4.610 -4.988 13.057 1.00 97.38 178 VAL A C 1
ATOM 1349 O O . VAL A 1 178 ? 3.418 -4.736 12.960 1.00 97.38 178 VAL A O 1
ATOM 1352 N N . VAL A 1 179 ? 5.062 -6.237 13.026 1.00 97.06 179 VAL A N 1
ATOM 1353 C CA . VAL A 1 179 ? 4.176 -7.391 12.829 1.00 97.06 179 VAL A CA 1
ATOM 1354 C C . VAL A 1 179 ? 4.117 -8.260 14.071 1.00 97.06 179 VAL A C 1
ATOM 1356 O O . VAL A 1 179 ? 5.136 -8.554 14.697 1.00 97.06 179 VAL A O 1
ATOM 1359 N N . ARG A 1 180 ? 2.916 -8.713 14.412 1.00 95.00 180 ARG A N 1
ATOM 1360 C CA . ARG A 1 180 ? 2.666 -9.727 15.433 1.00 95.00 180 ARG A CA 1
ATOM 1361 C C . ARG A 1 180 ? 1.918 -10.882 14.785 1.00 95.00 180 ARG A C 1
ATOM 1363 O O . ARG A 1 180 ? 0.896 -10.659 14.150 1.00 95.00 180 ARG A O 1
ATOM 1370 N N . GLU A 1 181 ? 2.399 -12.099 14.996 1.00 93.19 181 GLU A N 1
ATOM 1371 C CA . GLU A 1 181 ? 1.735 -13.339 14.587 1.00 93.19 181 GLU A CA 1
ATOM 1372 C C . GLU A 1 181 ? 1.727 -14.298 15.782 1.00 93.19 181 GLU A C 1
ATOM 1374 O O . GLU A 1 181 ? 2.761 -14.478 16.430 1.00 93.19 181 GLU A O 1
ATOM 1379 N N . ASP A 1 182 ? 0.569 -14.878 16.103 1.00 90.00 182 ASP A N 1
ATOM 1380 C CA . ASP A 1 182 ? 0.450 -15.874 17.172 1.00 90.00 182 ASP A CA 1
ATOM 1381 C C . ASP A 1 182 ? 0.643 -17.321 16.669 1.00 90.00 182 ASP A C 1
ATOM 1383 O O . ASP A 1 182 ? 0.785 -17.589 15.479 1.00 90.00 182 ASP A O 1
ATOM 1387 N N . GLU A 1 183 ? 0.642 -18.300 17.581 1.00 88.44 183 GLU A N 1
ATOM 1388 C CA . GLU A 1 183 ? 0.797 -19.723 17.221 1.00 88.44 183 GLU A CA 1
ATOM 1389 C C . GLU A 1 183 ? -0.334 -20.269 16.324 1.00 88.44 183 GLU A C 1
ATOM 1391 O O . GLU A 1 183 ? -0.186 -21.348 15.747 1.00 88.44 183 GLU A O 1
ATOM 1396 N N . SER A 1 184 ? -1.464 -19.561 16.237 1.00 88.94 184 SER A N 1
ATOM 1397 C CA . SER A 1 184 ? -2.605 -19.888 15.374 1.00 88.94 184 SER A CA 1
ATOM 1398 C C . SER A 1 184 ? -2.572 -19.122 14.049 1.00 88.94 184 SER A C 1
ATOM 1400 O O . SER A 1 184 ? -3.524 -19.234 13.285 1.00 88.94 184 SER A O 1
ATOM 1402 N N . GLN A 1 185 ? -1.482 -18.396 13.770 1.00 88.94 185 GLN A N 1
ATOM 1403 C CA . GLN A 1 185 ? -1.294 -17.541 12.597 1.00 88.94 185 GLN A CA 1
ATOM 1404 C C . GLN A 1 185 ? -2.271 -16.361 12.522 1.00 88.94 185 GLN A C 1
ATOM 1406 O O . GLN A 1 185 ? -2.457 -15.791 11.452 1.00 88.94 185 GLN A O 1
ATOM 1411 N N . ASN A 1 186 ? -2.858 -15.945 13.648 1.00 91.44 186 ASN A N 1
ATOM 1412 C CA . ASN A 1 186 ? -3.596 -14.688 13.678 1.00 91.44 186 ASN A CA 1
ATOM 1413 C C . ASN A 1 186 ? -2.597 -13.533 13.689 1.00 91.44 186 ASN A C 1
ATOM 1415 O O . ASN A 1 186 ? -1.681 -13.498 14.524 1.00 91.44 186 ASN A O 1
ATOM 1419 N N . ARG A 1 187 ? -2.785 -12.577 12.782 1.00 94.44 187 ARG A N 1
ATOM 1420 C CA . ARG A 1 187 ? -1.830 -11.498 12.542 1.00 94.44 187 ARG A CA 1
ATOM 1421 C C . ARG A 1 187 ? -2.421 -10.141 12.896 1.00 94.44 187 ARG A C 1
ATOM 1423 O O . ARG A 1 187 ? -3.575 -9.845 12.606 1.00 94.44 187 ARG A O 1
ATOM 1430 N N . VAL A 1 188 ? -1.596 -9.307 13.521 1.00 96.88 188 VAL A N 1
ATOM 1431 C CA . VAL A 1 188 ? -1.870 -7.881 13.725 1.00 96.88 188 VAL A CA 1
ATOM 1432 C C . VAL A 1 188 ? -0.656 -7.097 13.250 1.00 96.88 188 VAL A C 1
ATOM 1434 O O . VAL A 1 188 ? 0.471 -7.407 13.649 1.00 96.88 188 VAL A O 1
ATOM 1437 N N . VAL A 1 189 ? -0.880 -6.081 12.422 1.00 97.88 189 VAL A N 1
ATOM 1438 C CA . VAL A 1 189 ? 0.184 -5.198 11.924 1.00 97.88 189 VAL A CA 1
ATOM 1439 C C . VAL A 1 189 ? 0.038 -3.818 12.541 1.00 97.88 189 VAL A C 1
ATOM 1441 O O . VAL A 1 189 ? -1.062 -3.305 12.702 1.00 97.88 189 VAL A O 1
ATOM 1444 N N . GLY A 1 190 ? 1.156 -3.223 12.926 1.00 97.44 190 GLY A N 1
ATOM 1445 C CA . GLY A 1 190 ? 1.261 -1.852 13.381 1.00 97.44 190 GLY A CA 1
ATOM 1446 C C . GLY A 1 190 ? 1.936 -0.989 12.322 1.00 97.44 190 GLY A C 1
ATOM 1447 O O . GLY A 1 190 ? 3.082 -1.265 11.974 1.00 97.44 190 GLY A O 1
ATOM 1448 N N . LEU A 1 191 ? 1.258 0.068 11.874 1.00 98.12 191 LEU A N 1
ATOM 1449 C CA . LEU A 1 191 ? 1.788 1.100 10.981 1.00 98.12 191 LEU A CA 1
ATOM 1450 C C . LEU A 1 191 ? 1.959 2.421 11.730 1.00 98.12 191 LEU A C 1
ATOM 1452 O O . LEU A 1 191 ? 0.999 3.096 12.096 1.00 98.12 191 LEU A O 1
ATOM 1456 N N . ASN A 1 192 ? 3.195 2.816 11.987 1.00 97.12 192 ASN A N 1
ATOM 1457 C CA . ASN A 1 192 ? 3.489 3.986 12.802 1.00 97.12 192 ASN A CA 1
ATOM 1458 C C . ASN A 1 192 ? 3.571 5.288 11.989 1.00 97.12 192 ASN A C 1
ATOM 1460 O O . ASN A 1 192 ? 4.454 6.102 12.239 1.00 97.12 192 ASN A O 1
ATOM 1464 N N . PHE A 1 193 ? 2.649 5.497 11.049 1.00 97.12 193 PHE A N 1
ATOM 1465 C CA . PHE A 1 193 ? 2.391 6.798 10.423 1.00 97.12 193 PHE A CA 1
ATOM 1466 C C . PHE A 1 193 ? 0.895 7.146 10.482 1.00 97.12 193 PHE A C 1
ATOM 1468 O O . PHE A 1 193 ? 0.068 6.277 10.787 1.00 97.12 193 PHE A O 1
ATOM 1475 N N . PHE A 1 194 ? 0.546 8.423 10.323 1.00 96.88 194 PHE A N 1
ATOM 1476 C CA . PHE A 1 194 ? -0.848 8.877 10.305 1.00 96.88 194 PHE A CA 1
ATOM 1477 C C . PHE A 1 194 ? -1.462 8.604 8.921 1.00 96.88 194 PHE A C 1
ATOM 1479 O O . PHE A 1 194 ? -0.940 9.155 7.960 1.00 96.88 194 PHE A O 1
ATOM 1486 N N . PRO A 1 195 ? -2.514 7.763 8.802 1.00 97.75 195 PRO A N 1
ATOM 1487 C CA . PRO A 1 195 ? -2.958 7.237 7.506 1.00 97.75 195 PRO A CA 1
ATOM 1488 C C . PRO A 1 195 ? -3.398 8.243 6.441 1.00 97.75 195 PRO A C 1
ATOM 1490 O O . PRO A 1 195 ? -3.099 7.978 5.283 1.00 97.75 195 PRO A O 1
ATOM 1493 N N . PRO A 1 196 ? -4.081 9.361 6.760 1.00 97.94 196 PRO A N 1
ATOM 1494 C CA . PRO A 1 196 ? -4.404 10.362 5.747 1.00 97.94 196 PRO A CA 1
ATOM 1495 C C . PRO A 1 196 ? -3.148 10.876 5.042 1.00 97.94 196 PRO A C 1
ATOM 1497 O O . PRO A 1 196 ? -2.117 11.040 5.691 1.00 97.94 196 PRO A O 1
ATOM 1500 N N . SER A 1 197 ? -3.239 11.107 3.738 1.00 97.88 197 SER A N 1
ATOM 1501 C CA . SER A 1 197 ? -2.139 11.405 2.827 1.00 97.88 197 SER A CA 1
ATOM 1502 C C . SER A 1 197 ? -1.978 12.901 2.551 1.00 97.88 197 SER A C 1
ATOM 1504 O O . SER A 1 197 ? -2.812 13.739 2.912 1.00 97.88 197 SER A O 1
ATOM 1506 N N . SER A 1 198 ? -0.891 13.248 1.867 1.00 97.56 198 SER A N 1
ATOM 1507 C CA . SER A 1 198 ? -0.575 14.619 1.456 1.00 97.56 198 SER A CA 1
ATOM 1508 C C . SER A 1 198 ? -1.590 15.267 0.508 1.00 97.56 198 SER A C 1
ATOM 1510 O O . SER A 1 198 ? -1.589 16.495 0.386 1.00 97.56 198 SER A O 1
ATOM 1512 N N . ASP A 1 199 ? -2.511 14.494 -0.077 1.00 96.50 199 ASP A N 1
ATOM 1513 C CA . ASP A 1 199 ? -3.645 15.034 -0.836 1.00 96.50 199 ASP A CA 1
ATOM 1514 C C . ASP A 1 199 ? -4.600 15.844 0.057 1.00 96.50 199 ASP A C 1
ATOM 1516 O O . ASP A 1 199 ? -5.255 16.784 -0.405 1.00 96.50 199 ASP A O 1
ATOM 1520 N N . MET A 1 200 ? -4.637 15.529 1.358 1.00 97.06 200 MET A N 1
ATOM 1521 C CA . MET A 1 200 ? -5.439 16.245 2.349 1.00 97.06 200 MET A CA 1
ATOM 1522 C C . MET A 1 200 ? -4.672 17.373 3.045 1.00 97.06 200 MET A C 1
ATOM 1524 O O . MET A 1 200 ? -5.241 18.447 3.268 1.00 97.06 200 MET A O 1
ATOM 1528 N N . ASP A 1 201 ? -3.412 17.141 3.424 1.00 96.06 201 ASP A N 1
ATOM 1529 C CA . ASP A 1 201 ? -2.564 18.128 4.105 1.00 96.06 201 ASP A CA 1
ATOM 1530 C C . ASP A 1 201 ? -1.069 17.827 3.898 1.00 96.06 201 ASP A C 1
ATOM 1532 O O . ASP A 1 201 ? -0.634 16.695 4.060 1.00 96.06 201 ASP A O 1
ATOM 1536 N N . ALA A 1 202 ? -0.253 18.843 3.608 1.00 94.25 202 ALA A N 1
ATOM 1537 C CA . ALA A 1 202 ? 1.187 18.682 3.369 1.00 94.25 202 ALA A CA 1
ATOM 1538 C C . ALA A 1 202 ? 1.987 18.200 4.601 1.00 94.25 202 ALA A C 1
ATOM 1540 O O . ALA A 1 202 ? 3.122 17.743 4.458 1.00 94.25 202 ALA A O 1
ATOM 1541 N N . ASP A 1 203 ? 1.415 18.289 5.809 1.00 94.88 203 ASP A N 1
ATOM 1542 C CA . ASP A 1 203 ? 1.992 17.672 7.010 1.00 94.88 203 ASP A CA 1
ATOM 1543 C C . ASP A 1 203 ? 1.986 16.130 6.946 1.00 94.88 203 ASP A C 1
ATOM 1545 O O . ASP A 1 203 ? 2.674 15.483 7.746 1.00 94.88 203 ASP A O 1
ATOM 1549 N N . PHE A 1 204 ? 1.201 15.547 6.038 1.00 97.00 204 PHE A N 1
ATOM 1550 C CA . PHE A 1 204 ? 1.008 14.111 5.872 1.00 97.00 204 PHE A CA 1
ATOM 1551 C C . PHE A 1 204 ? 1.891 13.526 4.766 1.00 97.00 204 PHE A C 1
ATOM 1553 O O . PHE A 1 204 ? 2.609 14.237 4.068 1.00 97.00 204 PHE A O 1
ATOM 1560 N N . TRP A 1 205 ? 1.862 12.203 4.632 1.00 97.75 205 TRP A N 1
ATOM 1561 C CA . TRP A 1 205 ? 2.827 11.471 3.825 1.00 97.75 205 TRP A CA 1
ATOM 1562 C C . TRP A 1 205 ? 2.591 11.570 2.310 1.00 97.75 205 TRP A C 1
ATOM 1564 O O . TRP A 1 205 ? 1.476 11.793 1.838 1.00 97.75 205 TRP A O 1
ATOM 1574 N N . SER A 1 206 ? 3.656 11.347 1.544 1.00 96.94 206 SER A N 1
ATOM 1575 C CA . SER A 1 206 ? 3.630 11.073 0.101 1.00 96.94 206 SER A CA 1
ATOM 1576 C C . SER A 1 206 ? 4.518 9.861 -0.219 1.00 96.94 206 SER A C 1
ATOM 1578 O O . SER A 1 206 ? 5.284 9.420 0.641 1.00 96.94 206 SER A O 1
ATOM 1580 N N . GLY A 1 207 ? 4.410 9.316 -1.431 1.00 94.62 207 GLY A N 1
ATOM 1581 C CA . GLY A 1 207 ? 5.018 8.029 -1.791 1.00 94.62 207 GLY A CA 1
ATOM 1582 C C . GLY A 1 207 ? 4.069 6.872 -1.482 1.00 94.62 207 GLY A C 1
ATOM 1583 O O . GLY A 1 207 ? 2.861 7.033 -1.619 1.00 94.62 207 GLY A O 1
ATOM 1584 N N . ASP A 1 208 ? 4.601 5.759 -0.995 1.00 95.00 208 ASP A N 1
ATOM 1585 C CA . ASP A 1 208 ? 3.937 4.450 -1.015 1.00 95.00 208 ASP A CA 1
ATOM 1586 C C . ASP A 1 208 ? 3.186 4.139 0.292 1.00 95.00 208 ASP A C 1
ATOM 1588 O O . ASP A 1 208 ? 3.211 3.029 0.834 1.00 95.00 208 ASP A O 1
ATOM 1592 N N . GLY A 1 209 ? 2.561 5.154 0.891 1.00 96.81 209 GLY A N 1
ATOM 1593 C CA . GLY A 1 209 ? 1.753 4.960 2.098 1.00 96.81 209 GLY A CA 1
ATOM 1594 C C . GLY A 1 209 ? 0.471 4.164 1.837 1.00 96.81 209 GLY A C 1
ATOM 1595 O O . GLY A 1 209 ? -0.022 3.496 2.746 1.00 96.81 209 GLY A O 1
ATOM 1596 N N . ASP A 1 210 ? -0.033 4.185 0.604 1.00 96.12 210 ASP A N 1
ATOM 1597 C CA . ASP A 1 210 ? -1.073 3.287 0.101 1.00 96.12 210 ASP A CA 1
ATOM 1598 C C . ASP A 1 210 ? -0.624 1.826 0.208 1.00 96.12 210 ASP A C 1
ATOM 1600 O O . ASP A 1 210 ? -1.259 1.043 0.917 1.00 96.12 210 ASP A O 1
ATOM 1604 N N . TRP A 1 211 ? 0.531 1.483 -0.358 1.00 94.62 211 TRP A N 1
ATOM 1605 C CA . TRP A 1 211 ? 1.104 0.143 -0.285 1.00 94.62 211 TRP A CA 1
ATOM 1606 C C . TRP A 1 211 ? 1.518 -0.257 1.125 1.00 94.62 211 TRP A C 1
ATOM 1608 O O . TRP A 1 211 ? 1.300 -1.404 1.514 1.00 94.62 211 TRP A O 1
ATOM 1618 N N . ALA A 1 212 ? 1.990 0.673 1.960 1.00 97.12 212 ALA A N 1
ATOM 1619 C CA . ALA A 1 212 ? 2.195 0.397 3.381 1.00 97.12 212 ALA A CA 1
ATOM 1620 C C . ALA A 1 212 ? 0.899 -0.080 4.069 1.00 97.12 212 ALA A C 1
ATOM 1622 O O . ALA A 1 212 ? 0.945 -0.988 4.905 1.00 97.12 212 ALA A O 1
ATOM 1623 N N . MET A 1 213 ? -0.259 0.505 3.728 1.00 98.31 213 MET A N 1
ATOM 1624 C CA . MET A 1 213 ? -1.564 0.079 4.250 1.00 98.31 213 MET A CA 1
ATOM 1625 C C . MET A 1 213 ? -2.051 -1.219 3.606 1.00 98.31 213 MET A C 1
ATOM 1627 O O . MET A 1 213 ? -2.420 -2.146 4.333 1.00 98.31 213 MET A O 1
ATOM 1631 N N . THR A 1 214 ? -2.017 -1.316 2.278 1.00 96.06 214 THR A N 1
ATOM 1632 C CA . THR A 1 214 ? -2.464 -2.491 1.519 1.00 96.06 214 THR A CA 1
ATOM 1633 C C . THR A 1 214 ? -1.653 -3.732 1.884 1.00 96.06 214 THR A C 1
ATOM 1635 O O . THR A 1 214 ? -2.233 -4.745 2.277 1.00 96.06 214 THR A O 1
ATOM 1638 N N . ALA A 1 215 ? -0.320 -3.660 1.881 1.00 94.81 215 ALA A N 1
ATOM 1639 C CA . ALA A 1 215 ? 0.543 -4.781 2.250 1.00 94.81 215 ALA A CA 1
ATOM 1640 C C . ALA A 1 215 ? 0.342 -5.217 3.707 1.00 94.81 215 ALA A C 1
ATOM 1642 O O . ALA A 1 215 ? 0.345 -6.412 4.009 1.00 94.81 215 ALA A O 1
ATOM 1643 N N . ALA A 1 216 ? 0.113 -4.273 4.626 1.00 97.69 216 ALA A N 1
ATOM 1644 C CA . ALA A 1 216 ? -0.207 -4.596 6.013 1.00 97.69 216 ALA A CA 1
ATOM 1645 C C . ALA A 1 216 ? -1.549 -5.333 6.143 1.00 97.69 216 ALA A C 1
ATOM 1647 O O . ALA A 1 216 ? -1.636 -6.304 6.902 1.00 97.69 216 ALA A O 1
ATOM 1648 N N . LEU A 1 217 ? -2.579 -4.898 5.407 1.00 97.56 217 LEU A N 1
ATOM 1649 C CA . LEU A 1 217 ? -3.890 -5.548 5.388 1.00 97.56 217 LEU A CA 1
ATOM 1650 C C . LEU A 1 217 ? -3.784 -6.956 4.791 1.00 97.56 217 LEU A C 1
ATOM 1652 O O . LEU A 1 217 ? -4.157 -7.918 5.464 1.00 97.56 217 LEU A O 1
ATOM 1656 N N . LEU A 1 218 ? -3.181 -7.102 3.610 1.00 94.06 218 LEU A N 1
ATOM 1657 C CA . LEU A 1 218 ? -2.967 -8.396 2.951 1.00 94.06 218 LEU A CA 1
ATOM 1658 C C . LEU A 1 218 ? -2.141 -9.354 3.819 1.00 94.06 218 LEU A C 1
ATOM 1660 O O . LEU A 1 218 ? -2.535 -10.502 4.038 1.00 94.06 218 LEU A O 1
ATOM 1664 N N . TYR A 1 219 ? -1.037 -8.882 4.407 1.00 94.94 219 TYR A N 1
ATOM 1665 C CA . TYR A 1 219 ? -0.253 -9.702 5.327 1.00 94.94 219 TYR A CA 1
ATOM 1666 C C . TYR A 1 219 ? -1.092 -10.144 6.527 1.00 94.94 219 TYR A C 1
ATOM 1668 O O . TYR A 1 219 ? -1.012 -11.309 6.920 1.00 94.94 219 TYR A O 1
ATOM 1676 N N . SER A 1 220 ? -1.920 -9.256 7.094 1.00 96.06 220 SER A N 1
ATOM 1677 C CA . SER A 1 220 ? -2.776 -9.590 8.239 1.00 96.06 220 SER A CA 1
ATOM 1678 C C . SER A 1 220 ? -3.801 -10.693 7.937 1.00 96.06 220 SER A C 1
ATOM 1680 O O . SER A 1 220 ? -4.204 -11.405 8.855 1.00 96.06 220 SER A O 1
ATOM 1682 N N . LEU A 1 221 ? -4.150 -10.881 6.660 1.00 92.88 221 LEU A N 1
ATOM 1683 C CA . LEU A 1 221 ? -5.061 -11.917 6.173 1.00 92.88 221 LEU A CA 1
ATOM 1684 C C . LEU A 1 221 ? -4.398 -13.275 5.925 1.00 92.88 221 LEU A C 1
ATOM 1686 O O . LEU A 1 221 ? -5.099 -14.259 5.692 1.00 92.88 221 LEU A O 1
ATOM 1690 N N . GLY A 1 222 ? -3.065 -13.363 5.937 1.00 89.19 222 GLY A N 1
ATOM 1691 C CA . GLY A 1 222 ? -2.419 -14.575 5.432 1.00 89.19 222 GLY A CA 1
ATOM 1692 C C . GLY A 1 222 ? -2.415 -14.661 3.910 1.00 89.19 222 GLY A C 1
ATOM 1693 O O . GLY A 1 222 ? -2.377 -15.772 3.388 1.00 89.19 222 GLY A O 1
ATOM 1694 N N . PHE A 1 223 ? -2.510 -13.524 3.212 1.00 85.88 223 PHE A N 1
ATOM 1695 C CA . PHE A 1 223 ? -2.526 -13.496 1.756 1.00 85.88 223 PHE A CA 1
ATOM 1696 C C . PHE A 1 223 ? -1.249 -14.116 1.176 1.00 85.88 223 PHE A C 1
ATOM 1698 O O . PHE A 1 223 ? -0.139 -13.700 1.502 1.00 85.88 223 PHE A O 1
ATOM 1705 N N . GLU A 1 224 ? -1.424 -15.088 0.285 1.00 76.94 224 GLU A N 1
ATOM 1706 C CA . GLU A 1 224 ? -0.360 -15.699 -0.505 1.00 76.94 224 GLU A CA 1
ATOM 1707 C C . GLU A 1 224 ? -0.759 -15.617 -1.982 1.00 76.94 224 GLU A C 1
ATOM 1709 O O . GLU A 1 224 ? -1.888 -15.969 -2.341 1.00 76.94 224 GLU A O 1
ATOM 1714 N N . TYR A 1 225 ? 0.171 -15.209 -2.850 1.00 70.69 225 TYR A N 1
ATOM 1715 C CA . TYR A 1 225 ? -0.053 -15.257 -4.293 1.00 70.69 225 TYR A CA 1
ATOM 1716 C C . TYR A 1 225 ? -0.300 -16.698 -4.760 1.00 70.69 225 TYR A C 1
ATOM 1718 O O . TYR A 1 225 ? 0.257 -17.664 -4.217 1.00 70.69 225 TYR A O 1
ATOM 1726 N N . PRO A 1 226 ? -1.135 -16.894 -5.790 1.00 61.84 226 PRO A N 1
ATOM 1727 C CA . PRO A 1 226 ? -1.455 -18.224 -6.252 1.00 61.84 226 PRO A CA 1
ATOM 1728 C C . PRO A 1 226 ? -0.258 -18.786 -7.009 1.00 61.84 226 PRO A C 1
ATOM 1730 O O . PRO A 1 226 ? 0.012 -18.387 -8.134 1.00 61.84 226 PRO A O 1
ATOM 1733 N N . TYR A 1 227 ? 0.354 -19.850 -6.489 1.00 53.53 227 TYR A N 1
ATOM 1734 C CA . TYR A 1 227 ? 1.404 -20.616 -7.186 1.00 53.53 227 TYR A CA 1
ATOM 1735 C C . TYR A 1 227 ? 1.036 -21.111 -8.610 1.00 53.53 227 TYR A C 1
ATOM 1737 O O . TYR A 1 227 ? 1.853 -21.749 -9.273 1.00 53.53 227 TYR A O 1
ATOM 1745 N N . THR A 1 228 ? -0.213 -20.938 -9.065 1.00 50.94 228 THR A N 1
ATOM 1746 C CA . THR A 1 228 ? -0.704 -21.375 -10.381 1.00 50.94 228 THR A CA 1
ATOM 1747 C C . THR A 1 228 ? -0.834 -20.268 -11.422 1.00 50.94 228 THR A C 1
ATOM 1749 O O . THR A 1 228 ? -1.001 -20.605 -12.595 1.00 50.94 228 THR A O 1
ATOM 1752 N N . ILE A 1 229 ? -0.794 -18.999 -11.018 1.00 56.72 229 ILE A N 1
ATOM 1753 C CA . ILE A 1 229 ? -0.690 -17.857 -11.929 1.00 56.72 229 ILE A CA 1
ATOM 1754 C C . ILE A 1 229 ? 0.705 -17.311 -11.676 1.00 56.72 229 ILE A C 1
ATOM 1756 O O . ILE A 1 229 ? 0.881 -16.392 -10.899 1.00 56.72 229 ILE A O 1
ATOM 1760 N N . THR A 1 230 ? 1.705 -18.009 -12.209 1.00 60.19 230 THR A N 1
ATOM 1761 C CA . THR A 1 230 ? 3.028 -17.408 -12.318 1.00 60.19 230 THR A CA 1
ATOM 1762 C C . THR A 1 230 ? 3.117 -16.837 -13.715 1.00 60.19 230 THR A C 1
ATOM 1764 O O . THR A 1 230 ? 3.074 -17.621 -14.684 1.00 60.19 230 THR A O 1
ATOM 1767 N N . CYS A 1 231 ? 3.213 -15.520 -13.834 1.00 73.12 231 CYS A N 1
ATOM 1768 C CA . CYS A 1 231 ? 3.624 -14.928 -15.093 1.00 73.12 231 CYS A CA 1
ATOM 1769 C C . CYS A 1 231 ? 5.096 -15.290 -15.336 1.00 73.12 231 CYS A C 1
ATOM 1771 O O . CYS A 1 231 ? 5.738 -16.011 -14.564 1.00 73.12 231 CYS A O 1
ATOM 1773 N N . TRP A 1 232 ? 5.621 -14.970 -16.517 1.00 64.81 232 TRP A N 1
ATOM 1774 C CA . TRP A 1 232 ? 6.937 -15.495 -16.900 1.00 64.81 232 TRP A CA 1
ATOM 1775 C C . TRP A 1 232 ? 8.082 -14.890 -16.066 1.00 64.81 232 TRP A C 1
ATOM 1777 O O . TRP A 1 232 ? 9.163 -15.478 -16.035 1.00 64.81 232 TRP A O 1
ATOM 1787 N N . GLN A 1 233 ? 7.835 -13.752 -15.410 1.00 64.94 233 GLN A N 1
ATOM 1788 C CA . GLN A 1 233 ? 8.822 -12.932 -14.705 1.00 64.94 233 GLN A CA 1
ATOM 1789 C C . GLN A 1 233 ? 9.043 -13.363 -13.242 1.00 64.94 233 GLN A C 1
ATOM 1791 O O . GLN A 1 233 ? 10.162 -13.247 -12.758 1.00 64.94 233 GLN A O 1
ATOM 1796 N N . ASP A 1 234 ? 8.075 -14.028 -12.606 1.00 65.38 234 ASP A N 1
ATOM 1797 C CA . ASP A 1 234 ? 8.046 -14.366 -11.166 1.00 65.38 234 ASP A CA 1
ATOM 1798 C C . ASP A 1 234 ? 9.089 -15.417 -10.707 1.00 65.38 234 ASP A C 1
ATOM 1800 O O . ASP A 1 234 ? 9.023 -15.956 -9.600 1.00 65.38 234 ASP A O 1
ATOM 1804 N N . ILE A 1 235 ? 10.004 -15.829 -11.589 1.00 74.88 235 ILE A N 1
ATOM 1805 C CA . ILE A 1 235 ? 10.982 -16.909 -11.349 1.00 74.88 235 ILE A CA 1
ATOM 1806 C C . ILE A 1 235 ? 12.424 -16.374 -11.392 1.00 74.88 235 ILE A C 1
ATOM 1808 O O . ILE A 1 235 ? 13.375 -17.141 -11.222 1.00 74.88 235 ILE A O 1
ATOM 1812 N N . LEU A 1 236 ? 12.600 -15.083 -11.656 1.00 85.31 236 LEU A N 1
ATOM 1813 C CA . LEU A 1 236 ? 13.897 -14.425 -11.735 1.00 85.31 236 LEU A CA 1
ATOM 1814 C C . LEU A 1 236 ? 14.085 -13.595 -10.461 1.00 85.31 236 LEU A C 1
ATOM 1816 O O . LEU A 1 236 ? 13.166 -12.891 -10.065 1.00 85.31 236 LEU A O 1
ATOM 1820 N N . ASP A 1 237 ? 15.252 -13.688 -9.824 1.00 85.88 237 ASP A N 1
ATOM 1821 C CA . ASP A 1 237 ? 15.637 -12.798 -8.719 1.00 85.88 237 ASP A CA 1
ATOM 1822 C C . ASP A 1 237 ? 16.347 -11.539 -9.262 1.00 85.88 237 ASP A C 1
ATOM 1824 O O . ASP A 1 237 ? 16.390 -10.507 -8.598 1.00 85.88 237 ASP A O 1
ATOM 1828 N N . GLN A 1 238 ? 16.958 -11.644 -10.448 1.00 91.06 238 GLN A N 1
ATOM 1829 C CA . GLN A 1 238 ? 17.628 -10.559 -11.171 1.00 91.06 238 GLN A CA 1
ATOM 1830 C C . GLN A 1 238 ? 17.826 -10.956 -12.648 1.00 91.06 238 GLN A C 1
ATOM 1832 O O . GLN A 1 238 ? 18.296 -12.065 -12.926 1.00 91.06 238 GLN A O 1
ATOM 1837 N N . ASP A 1 239 ? 17.553 -10.045 -13.589 1.00 93.44 239 ASP A N 1
ATOM 1838 C CA . ASP A 1 239 ? 17.847 -10.213 -15.028 1.00 93.44 239 ASP A CA 1
ATOM 1839 C C . ASP A 1 239 ? 18.059 -8.849 -15.709 1.00 93.44 239 ASP A C 1
ATOM 1841 O O . ASP A 1 239 ? 17.273 -8.411 -16.547 1.00 93.44 239 ASP A O 1
ATOM 1845 N N . LEU A 1 240 ? 19.136 -8.135 -15.377 1.00 93.75 240 LEU A N 1
ATOM 1846 C CA . LEU A 1 240 ? 19.376 -6.788 -15.904 1.00 93.75 240 LEU A CA 1
ATOM 1847 C C . LEU A 1 240 ? 19.488 -6.757 -17.434 1.00 93.75 240 LEU A C 1
ATOM 1849 O O . LEU A 1 240 ? 19.177 -5.746 -18.061 1.00 93.75 240 LEU A O 1
ATOM 1853 N N . ASN A 1 241 ? 19.959 -7.823 -18.079 1.00 92.94 241 ASN A N 1
ATOM 1854 C CA . ASN A 1 241 ? 20.035 -7.846 -19.541 1.00 92.94 241 ASN A CA 1
ATOM 1855 C C . ASN A 1 241 ? 18.786 -8.442 -20.217 1.00 92.94 241 ASN A C 1
ATOM 1857 O O . ASN A 1 241 ? 18.780 -8.543 -21.450 1.00 92.94 241 ASN A O 1
ATOM 1861 N N . CYS A 1 242 ? 17.750 -8.787 -19.453 1.00 92.88 242 CYS A N 1
ATOM 1862 C CA . CYS A 1 242 ? 16.465 -9.312 -19.907 1.00 92.88 242 CYS A CA 1
ATOM 1863 C C . CYS A 1 242 ? 16.567 -10.461 -20.919 1.00 92.88 242 CYS A C 1
ATOM 1865 O O . CYS A 1 242 ? 15.872 -10.471 -21.946 1.00 92.88 242 CYS A O 1
ATOM 1867 N N . ASN A 1 243 ? 17.463 -11.422 -20.692 1.00 90.25 243 ASN A N 1
ATOM 1868 C CA . ASN A 1 243 ? 17.588 -12.589 -21.570 1.00 90.25 243 ASN A CA 1
ATOM 1869 C C . ASN A 1 243 ? 16.795 -13.814 -21.084 1.00 90.25 243 ASN A C 1
ATOM 1871 O O . ASN A 1 243 ? 16.807 -14.849 -21.769 1.00 90.25 243 ASN A O 1
ATOM 1875 N N . GLY A 1 244 ? 16.096 -13.689 -19.954 1.00 89.44 244 GLY A N 1
ATOM 1876 C CA . GLY A 1 244 ? 15.323 -14.739 -19.305 1.00 89.44 244 GLY A CA 1
ATOM 1877 C C . GLY A 1 244 ? 16.183 -15.758 -18.558 1.00 89.44 244 GLY A C 1
ATOM 1878 O O . GLY A 1 244 ? 15.768 -16.912 -18.410 1.00 89.44 244 GLY A O 1
ATOM 1879 N N . ILE A 1 245 ? 17.403 -15.387 -18.169 1.00 89.19 245 ILE A N 1
ATOM 1880 C CA . ILE A 1 245 ? 18.320 -16.202 -17.376 1.00 89.19 245 ILE A CA 1
ATOM 1881 C C . ILE A 1 245 ? 18.651 -15.417 -16.117 1.00 89.19 245 ILE A C 1
ATOM 1883 O O . ILE A 1 245 ? 19.345 -14.413 -16.169 1.00 89.19 245 ILE A O 1
ATOM 1887 N N . ASP A 1 246 ? 18.205 -15.947 -14.985 1.00 91.19 246 ASP A N 1
ATOM 1888 C CA . ASP A 1 246 ? 18.528 -15.387 -13.680 1.00 91.19 246 ASP A CA 1
ATOM 1889 C C . ASP A 1 246 ? 20.051 -15.270 -13.461 1.00 91.19 246 ASP A C 1
ATOM 1891 O O . ASP A 1 246 ? 20.815 -16.173 -13.843 1.00 91.19 246 ASP A O 1
ATOM 1895 N N . GLU A 1 247 ? 20.481 -14.182 -12.810 1.00 92.31 247 GLU A N 1
ATOM 1896 C CA . GLU A 1 247 ? 21.891 -13.863 -12.530 1.00 92.31 247 GLU A CA 1
ATOM 1897 C C . GLU A 1 247 ? 22.670 -15.050 -11.961 1.00 92.31 247 GLU A C 1
ATOM 1899 O O . GLU A 1 247 ? 23.830 -15.275 -12.332 1.00 92.31 247 GLU A O 1
ATOM 1904 N N . SER A 1 248 ? 22.035 -15.868 -11.117 1.00 91.25 248 SER A N 1
ATOM 1905 C CA . SER A 1 248 ? 22.696 -16.987 -10.449 1.00 91.25 248 SER A CA 1
ATOM 1906 C C . SER A 1 248 ? 23.143 -18.092 -11.416 1.00 91.25 248 SER A C 1
ATOM 1908 O O . SER A 1 248 ? 24.033 -18.897 -11.095 1.00 91.25 248 SER A O 1
ATOM 1910 N N . PHE A 1 249 ? 22.561 -18.137 -12.618 1.00 92.44 249 PHE A N 1
ATOM 1911 C CA . PHE A 1 249 ? 22.935 -19.050 -13.697 1.00 92.44 249 PHE A CA 1
ATOM 1912 C C . PHE A 1 249 ? 23.840 -18.406 -14.747 1.00 92.44 249 PHE A C 1
ATOM 1914 O O . PHE A 1 249 ? 24.334 -19.114 -15.640 1.00 92.44 249 PHE A O 1
ATOM 1921 N N . GLU A 1 250 ? 24.099 -17.106 -14.636 1.00 91.50 250 GLU A N 1
ATOM 1922 C CA . GLU A 1 250 ? 24.868 -16.373 -15.621 1.00 91.50 250 GLU A CA 1
ATOM 1923 C C . GLU A 1 250 ? 26.375 -16.622 -15.513 1.00 91.50 250 GLU A C 1
ATOM 1925 O O . GLU A 1 250 ? 26.972 -16.870 -14.460 1.00 91.50 250 GLU A O 1
ATOM 1930 N N . SER A 1 251 ? 27.032 -16.611 -16.673 1.00 91.44 251 SER A N 1
ATOM 1931 C CA . SER A 1 251 ? 28.469 -16.885 -16.747 1.00 91.44 251 SER A CA 1
ATOM 1932 C C . SER A 1 251 ? 29.303 -15.697 -16.252 1.00 91.44 251 SER A C 1
ATOM 1934 O O . SER A 1 251 ? 28.928 -14.546 -16.462 1.00 91.44 251 SER A O 1
ATOM 1936 N N . PRO A 1 252 ? 30.490 -15.933 -15.663 1.00 91.38 252 PRO A N 1
ATOM 1937 C CA . PRO A 1 252 ? 31.383 -14.848 -15.284 1.00 91.38 252 PRO A CA 1
ATOM 1938 C C . PRO A 1 252 ? 31.995 -14.149 -16.509 1.00 91.38 252 PRO A C 1
ATOM 1940 O O . PRO A 1 252 ? 32.325 -14.806 -17.501 1.00 91.38 252 PRO A O 1
ATOM 1943 N N . VAL A 1 253 ? 32.247 -12.842 -16.401 1.00 90.75 253 VAL A N 1
ATOM 1944 C CA . VAL A 1 253 ? 33.035 -12.064 -17.375 1.00 90.75 253 VAL A CA 1
ATOM 1945 C C . VAL A 1 253 ? 34.526 -12.048 -17.021 1.00 90.75 253 VAL A C 1
ATOM 1947 O O . VAL A 1 253 ? 34.932 -12.245 -15.870 1.00 90.75 253 VAL A O 1
ATOM 1950 N N . ASP A 1 254 ? 35.383 -11.777 -18.010 1.00 89.69 254 ASP A N 1
ATOM 1951 C CA . ASP A 1 254 ? 36.816 -11.573 -17.773 1.00 89.69 254 ASP A CA 1
ATOM 1952 C C . ASP A 1 254 ? 37.088 -10.185 -17.171 1.00 89.69 254 ASP A C 1
ATOM 1954 O O . ASP A 1 254 ? 37.347 -9.213 -17.876 1.00 89.69 254 ASP A O 1
ATOM 1958 N N . THR A 1 255 ? 37.099 -10.095 -15.841 1.00 85.75 255 THR A N 1
ATOM 1959 C CA . THR A 1 255 ? 37.407 -8.850 -15.107 1.00 85.75 255 THR A CA 1
ATOM 1960 C C . THR A 1 255 ? 38.843 -8.330 -15.305 1.00 85.75 255 THR A C 1
ATOM 1962 O O . THR A 1 255 ? 39.175 -7.241 -14.831 1.00 85.75 255 THR A O 1
ATOM 1965 N N . ALA A 1 256 ? 39.721 -9.056 -16.013 1.00 87.31 256 ALA A N 1
ATOM 1966 C CA . ALA A 1 256 ? 41.012 -8.524 -16.451 1.00 87.31 256 ALA A CA 1
ATOM 1967 C C . ALA A 1 256 ? 40.910 -7.699 -17.750 1.00 87.31 256 ALA A C 1
ATOM 1969 O O . ALA A 1 256 ? 41.817 -6.900 -18.034 1.00 87.31 256 ALA A O 1
ATOM 1970 N N . ASP A 1 257 ? 39.831 -7.858 -18.523 1.00 88.12 257 ASP A N 1
ATOM 1971 C CA . ASP A 1 257 ? 39.583 -7.081 -19.733 1.00 88.12 257 ASP A CA 1
ATOM 1972 C C . ASP A 1 257 ? 39.462 -5.581 -19.388 1.00 88.12 257 ASP A C 1
ATOM 1974 O O . ASP A 1 257 ? 38.799 -5.213 -18.414 1.00 88.12 257 ASP A O 1
ATOM 1978 N N . PRO A 1 258 ? 40.132 -4.674 -20.127 1.00 88.88 258 PRO A N 1
ATOM 1979 C CA . PRO A 1 258 ? 39.996 -3.237 -19.914 1.00 88.88 258 PRO A CA 1
ATOM 1980 C C . PRO A 1 258 ? 38.552 -2.725 -19.897 1.00 88.88 258 PRO A C 1
ATOM 1982 O O . PRO A 1 258 ? 38.276 -1.871 -19.067 1.00 88.88 258 PRO A O 1
ATOM 1985 N N . GLN A 1 259 ? 37.663 -3.252 -20.743 1.00 88.12 259 GLN A N 1
ATOM 1986 C CA . GLN A 1 259 ? 36.258 -2.839 -20.807 1.00 88.12 259 GLN A CA 1
ATOM 1987 C C . GLN A 1 259 ? 35.500 -3.253 -19.543 1.00 88.12 259 GLN A C 1
ATOM 1989 O O . GLN A 1 259 ? 34.749 -2.465 -18.986 1.00 88.12 259 GLN A O 1
ATOM 1994 N N . CYS A 1 260 ? 35.750 -4.460 -19.027 1.00 88.31 260 CYS A N 1
ATOM 1995 C CA . CYS A 1 260 ? 35.128 -4.915 -17.781 1.00 88.31 260 CYS A CA 1
ATOM 1996 C C . CYS A 1 260 ? 35.601 -4.109 -16.566 1.00 88.31 260 CYS A C 1
ATOM 1998 O O . CYS A 1 260 ? 34.861 -3.933 -15.607 1.00 88.31 260 CYS A O 1
ATOM 2000 N N . ARG A 1 261 ? 36.830 -3.580 -16.605 1.00 86.62 261 ARG A N 1
ATOM 2001 C CA . ARG A 1 261 ? 37.376 -2.746 -15.524 1.00 86.62 261 ARG A CA 1
ATOM 2002 C C . ARG A 1 261 ? 36.814 -1.328 -15.482 1.00 86.62 261 ARG A C 1
ATOM 2004 O O . ARG A 1 261 ? 37.113 -0.612 -14.529 1.00 86.62 261 ARG A O 1
ATOM 2011 N N . GLU A 1 262 ? 36.071 -0.912 -16.504 1.00 87.62 262 GLU A N 1
ATOM 2012 C CA . GLU A 1 262 ? 35.426 0.403 -16.537 1.00 87.62 262 GLU A CA 1
ATOM 2013 C C . GLU A 1 262 ? 34.137 0.428 -15.701 1.00 87.62 262 GLU A C 1
ATOM 2015 O O . GLU A 1 262 ? 33.802 1.488 -15.180 1.00 87.62 262 GLU A O 1
ATOM 2020 N N . ASN A 1 263 ? 33.491 -0.725 -15.476 1.00 87.25 263 ASN A N 1
ATOM 2021 C CA . ASN A 1 263 ? 32.229 -0.819 -14.736 1.00 87.25 263 ASN A CA 1
ATOM 2022 C C . ASN A 1 263 ? 32.462 -1.452 -13.355 1.00 87.25 263 ASN A C 1
ATOM 2024 O O . ASN A 1 263 ? 32.854 -2.617 -13.232 1.00 87.25 263 ASN A O 1
ATOM 2028 N N . ILE A 1 264 ? 32.268 -0.652 -12.306 1.00 83.50 264 ILE A N 1
ATOM 2029 C CA . ILE A 1 264 ? 32.553 -1.005 -10.911 1.00 83.50 264 ILE A CA 1
ATOM 2030 C C . ILE A 1 264 ? 31.289 -0.755 -10.089 1.00 83.50 264 ILE A C 1
ATOM 2032 O O . ILE A 1 264 ? 30.753 0.350 -10.113 1.00 83.50 264 ILE A O 1
ATOM 2036 N N . ASP A 1 265 ? 30.880 -1.752 -9.312 1.00 80.31 265 ASP A N 1
ATOM 2037 C CA . ASP A 1 265 ? 29.954 -1.608 -8.197 1.00 80.31 265 ASP A CA 1
ATOM 2038 C C . ASP A 1 265 ? 30.618 -0.725 -7.133 1.00 80.31 265 ASP A C 1
ATOM 2040 O O . ASP A 1 265 ? 31.549 -1.129 -6.421 1.00 80.31 265 ASP A O 1
ATOM 2044 N N . THR A 1 266 ? 30.163 0.522 -7.069 1.00 77.44 266 THR A N 1
ATOM 2045 C CA . THR A 1 266 ? 30.710 1.532 -6.161 1.00 77.44 266 THR A CA 1
ATOM 2046 C C . THR A 1 266 ? 30.348 1.286 -4.698 1.00 77.44 266 THR A C 1
ATOM 2048 O O . THR A 1 266 ? 31.095 1.732 -3.827 1.00 77.44 266 THR A O 1
ATOM 2051 N N . ALA A 1 267 ? 29.274 0.542 -4.414 1.00 75.75 267 ALA A N 1
ATOM 2052 C CA . ALA A 1 267 ? 28.858 0.214 -3.055 1.00 75.75 267 ALA A CA 1
ATOM 2053 C C . ALA A 1 267 ? 29.772 -0.853 -2.436 1.00 75.75 267 ALA A C 1
ATOM 2055 O O . ALA A 1 267 ? 30.155 -0.752 -1.268 1.00 75.75 267 ALA A O 1
ATOM 2056 N N . ASN A 1 268 ? 30.181 -1.845 -3.233 1.00 79.62 268 ASN A N 1
ATOM 2057 C CA . ASN A 1 268 ? 31.040 -2.942 -2.776 1.00 79.62 268 ASN A CA 1
ATOM 2058 C C . ASN A 1 268 ? 32.517 -2.804 -3.179 1.00 79.62 268 ASN A C 1
ATOM 2060 O O . ASN A 1 268 ? 33.327 -3.668 -2.825 1.00 79.62 268 ASN A O 1
ATOM 2064 N N . GLU A 1 269 ? 32.868 -1.748 -3.919 1.00 83.38 269 GLU A N 1
ATOM 2065 C CA . GLU A 1 269 ? 34.192 -1.513 -4.514 1.00 83.38 269 GLU A CA 1
ATOM 2066 C C . GLU A 1 269 ? 34.690 -2.715 -5.354 1.00 83.38 269 GLU A C 1
ATOM 2068 O O . GLU A 1 269 ? 35.868 -3.094 -5.309 1.00 83.38 269 GLU A O 1
ATOM 2073 N N . LYS A 1 270 ? 33.789 -3.353 -6.119 1.00 84.81 270 LYS A N 1
ATOM 2074 C CA . LYS A 1 270 ? 34.057 -4.573 -6.913 1.00 84.81 270 LYS A CA 1
ATOM 2075 C C . LYS A 1 270 ? 33.643 -4.413 -8.375 1.00 84.81 270 LYS A C 1
ATOM 2077 O O . LYS A 1 270 ? 32.780 -3.618 -8.694 1.00 84.81 270 LYS A O 1
ATOM 2082 N N . TYR A 1 271 ? 34.249 -5.181 -9.279 1.00 86.50 271 TYR A N 1
ATOM 2083 C CA . TYR A 1 271 ? 33.801 -5.232 -10.677 1.00 86.50 271 TYR A CA 1
ATOM 2084 C C . TYR A 1 271 ? 32.516 -6.049 -10.804 1.00 86.50 271 TYR A C 1
ATOM 2086 O O . TYR A 1 271 ? 32.411 -7.103 -10.170 1.00 86.50 271 TYR A O 1
ATOM 2094 N N . TYR A 1 272 ? 31.619 -5.632 -11.697 1.00 86.75 272 TYR A N 1
ATOM 2095 C CA . TYR A 1 272 ? 30.519 -6.483 -12.146 1.00 86.75 272 TYR A CA 1
ATOM 2096 C C . TYR A 1 272 ? 31.089 -7.702 -12.865 1.00 86.75 272 TYR A C 1
ATOM 2098 O O . TYR A 1 272 ? 31.808 -7.578 -13.860 1.00 86.75 272 TYR A O 1
ATOM 2106 N N . SER A 1 273 ? 30.860 -8.875 -12.277 1.00 83.94 273 SER A N 1
ATOM 2107 C CA . SER A 1 273 ? 31.672 -10.066 -12.545 1.00 83.94 273 SER A CA 1
ATOM 2108 C C . SER A 1 273 ? 30.962 -11.166 -13.326 1.00 83.94 273 SER A C 1
ATOM 2110 O O . SER A 1 273 ? 31.618 -12.141 -13.689 1.00 83.94 273 SER A O 1
ATOM 2112 N N . ASN A 1 274 ? 29.681 -10.987 -13.639 1.00 89.81 274 ASN A N 1
ATOM 2113 C CA . ASN A 1 274 ? 28.883 -11.868 -14.487 1.00 89.81 274 ASN A CA 1
ATOM 2114 C C . ASN A 1 274 ? 28.394 -11.116 -15.741 1.00 89.81 274 ASN A C 1
ATOM 2116 O O . ASN A 1 274 ? 28.637 -9.915 -15.889 1.00 89.81 274 ASN A O 1
ATOM 2120 N N . VAL A 1 275 ? 27.758 -11.843 -16.658 1.00 91.50 275 VAL A N 1
ATOM 2121 C CA . VAL A 1 275 ? 27.225 -11.293 -17.914 1.00 91.50 275 VAL A CA 1
ATOM 2122 C C . VAL A 1 275 ? 25.844 -10.657 -17.769 1.00 91.50 275 VAL A C 1
ATOM 2124 O O . VAL A 1 275 ? 25.422 -9.994 -18.707 1.00 91.50 275 VAL A O 1
ATOM 2127 N N . ASP A 1 276 ? 25.182 -10.782 -16.618 1.00 93.25 276 ASP A N 1
ATOM 2128 C CA . ASP A 1 276 ? 23.876 -10.163 -16.382 1.00 93.25 276 ASP A CA 1
ATOM 2129 C C . ASP A 1 276 ? 23.931 -8.636 -16.569 1.00 93.25 276 ASP A C 1
ATOM 2131 O O . ASP A 1 276 ? 23.151 -8.046 -17.303 1.00 93.25 276 ASP A O 1
ATOM 2135 N N . TYR A 1 277 ? 25.001 -8.005 -16.088 1.00 92.75 277 TYR A N 1
ATOM 2136 C CA . TYR A 1 277 ? 25.249 -6.570 -16.264 1.00 92.75 277 TYR A CA 1
ATOM 2137 C C . TYR A 1 277 ? 25.564 -6.134 -17.709 1.00 92.75 277 TYR A C 1
ATOM 2139 O O . TYR A 1 277 ? 25.869 -4.955 -17.938 1.00 92.75 277 TYR A O 1
ATOM 2147 N N . TYR A 1 278 ? 25.559 -7.046 -18.692 1.00 92.88 278 TYR A N 1
ATOM 2148 C CA . TYR A 1 278 ? 26.019 -6.770 -20.052 1.00 92.88 278 TYR A CA 1
ATOM 2149 C C . TYR A 1 278 ? 25.192 -7.425 -21.162 1.00 92.88 278 TYR A C 1
ATOM 2151 O O . TYR A 1 278 ? 25.086 -8.643 -21.275 1.00 92.88 278 TYR A O 1
ATOM 2159 N N . HIS A 1 279 ? 24.794 -6.628 -22.150 1.00 89.88 279 HIS A N 1
ATOM 2160 C CA . HIS A 1 279 ? 24.195 -7.131 -23.385 1.00 89.88 279 HIS A CA 1
ATOM 2161 C C . HIS A 1 279 ? 25.267 -7.546 -24.428 1.00 89.88 279 HIS A C 1
ATOM 2163 O O . HIS A 1 279 ? 25.411 -6.937 -25.491 1.00 89.88 279 HIS A O 1
ATOM 2169 N N . ASP A 1 280 ? 26.075 -8.579 -24.140 1.00 83.44 280 ASP A N 1
ATOM 2170 C CA . ASP A 1 280 ? 27.044 -9.174 -25.091 1.00 83.44 280 ASP A CA 1
ATOM 2171 C C . ASP A 1 280 ? 27.129 -10.709 -24.991 1.00 83.44 280 ASP A C 1
ATOM 2173 O O . ASP A 1 280 ? 28.171 -11.310 -24.707 1.00 83.44 280 ASP A O 1
ATOM 2177 N N . TYR A 1 281 ? 26.022 -11.372 -25.322 1.00 77.75 281 TYR A N 1
ATOM 2178 C CA . TYR A 1 281 ? 25.887 -12.834 -25.236 1.00 77.75 281 TYR A CA 1
ATOM 2179 C C . TYR A 1 281 ? 26.815 -13.629 -26.162 1.00 77.75 281 TYR A C 1
ATOM 2181 O O . TYR A 1 281 ? 26.954 -14.844 -26.029 1.00 77.75 281 TYR A O 1
ATOM 2189 N N . LYS A 1 282 ? 27.416 -12.985 -27.173 1.00 78.81 282 LYS A N 1
ATOM 2190 C CA . LYS A 1 282 ? 28.268 -13.690 -28.140 1.00 78.81 282 LYS A CA 1
ATOM 2191 C C . LYS A 1 282 ? 29.707 -13.771 -27.665 1.00 78.81 282 LYS A C 1
ATOM 2193 O O . LYS A 1 282 ? 30.367 -14.784 -27.911 1.00 78.81 282 LYS A O 1
ATOM 2198 N N . SER A 1 283 ? 30.221 -12.671 -27.123 1.00 79.06 283 SER A N 1
ATOM 2199 C CA . SER A 1 283 ? 31.609 -12.600 -26.685 1.00 79.06 283 SER A CA 1
ATOM 2200 C C . SER A 1 283 ? 31.763 -12.874 -25.190 1.00 79.06 283 SER A C 1
ATOM 2202 O O . SER A 1 283 ? 32.875 -13.197 -24.775 1.00 79.06 283 SER A O 1
ATOM 2204 N N . PHE A 1 284 ? 30.658 -12.824 -24.428 1.00 76.56 284 PHE A N 1
ATOM 2205 C CA . PHE A 1 284 ? 30.654 -12.828 -22.961 1.00 76.56 284 PHE A CA 1
ATOM 2206 C C . PHE A 1 284 ? 31.587 -11.734 -22.411 1.00 76.56 284 PHE A C 1
ATOM 2208 O O . PHE A 1 284 ? 32.365 -11.950 -21.482 1.00 76.56 284 PHE A O 1
ATOM 2215 N N . GLY A 1 285 ? 31.573 -10.579 -23.080 1.00 83.94 285 GLY A N 1
ATOM 2216 C CA . GLY A 1 285 ? 32.410 -9.421 -22.790 1.00 83.94 285 GLY A CA 1
ATOM 2217 C C . GLY A 1 285 ? 31.600 -8.258 -22.225 1.00 83.94 285 GLY A C 1
ATOM 2218 O O . GLY A 1 285 ? 30.379 -8.296 -22.164 1.00 83.94 285 GLY A O 1
ATOM 2219 N N . CYS A 1 286 ? 32.287 -7.183 -21.850 1.00 90.81 286 CYS A N 1
ATOM 2220 C CA . CYS A 1 286 ? 31.685 -6.069 -21.110 1.00 90.81 286 CYS A CA 1
ATOM 2221 C C . CYS A 1 286 ? 31.378 -4.850 -21.986 1.00 90.81 286 CYS A C 1
ATOM 2223 O O . CYS A 1 286 ? 31.561 -3.705 -21.579 1.00 90.81 286 CYS A O 1
ATOM 2225 N N . LYS A 1 287 ? 31.020 -5.084 -23.253 1.00 87.81 287 LYS A N 1
ATOM 2226 C CA . LYS A 1 287 ? 30.952 -4.012 -24.253 1.00 87.81 287 LYS A CA 1
ATOM 2227 C C . LYS A 1 287 ? 29.730 -3.105 -24.091 1.00 87.81 287 LYS A C 1
ATOM 2229 O O . LYS A 1 287 ? 29.834 -1.916 -24.381 1.00 87.81 287 LYS A O 1
ATOM 2234 N N . TYR A 1 288 ? 28.597 -3.673 -23.698 1.00 89.88 288 TYR A N 1
ATOM 2235 C CA . TYR A 1 288 ? 27.315 -2.982 -23.593 1.00 89.88 288 TYR A CA 1
ATOM 2236 C C . TYR A 1 2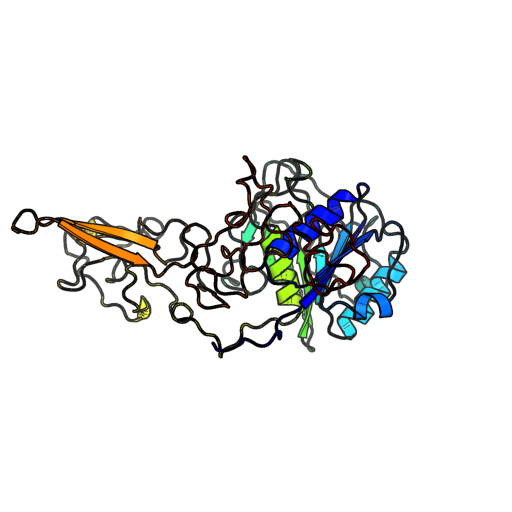88 ? 26.814 -3.140 -22.164 1.00 89.88 288 TYR A C 1
ATOM 2238 O O . TYR A 1 288 ? 26.080 -4.077 -21.879 1.00 89.88 288 TYR A O 1
ATOM 2246 N N . TYR A 1 289 ? 27.312 -2.295 -21.266 1.00 91.25 289 TYR A N 1
ATOM 2247 C CA . TYR A 1 289 ? 26.898 -2.280 -19.865 1.00 91.25 289 TYR A CA 1
ATOM 2248 C C . TYR A 1 289 ? 25.452 -1.787 -19.750 1.00 91.25 289 TYR A C 1
ATOM 2250 O O . TYR A 1 289 ? 25.111 -0.780 -20.373 1.00 91.25 289 TYR A O 1
ATOM 2258 N N . VAL A 1 290 ? 24.629 -2.521 -19.001 1.00 92.25 290 VAL A N 1
ATOM 2259 C CA . VAL A 1 290 ? 23.194 -2.237 -18.819 1.00 92.25 290 VAL A CA 1
ATOM 2260 C C . VAL A 1 290 ? 22.816 -1.942 -17.370 1.00 92.25 290 VAL A C 1
ATOM 2262 O O . VAL A 1 290 ? 21.738 -1.430 -17.136 1.00 92.25 290 VAL A O 1
ATOM 2265 N N . GLY A 1 291 ? 23.707 -2.144 -16.394 1.00 87.44 291 GLY A N 1
ATOM 2266 C CA . GLY A 1 291 ? 23.391 -1.901 -14.976 1.00 87.44 291 GLY A CA 1
ATOM 2267 C C . GLY A 1 291 ? 23.199 -0.429 -14.574 1.00 87.44 291 GLY A C 1
ATOM 2268 O O . GLY A 1 291 ? 23.084 -0.135 -13.397 1.00 87.44 291 GLY A O 1
ATOM 2269 N N . GLU A 1 292 ? 23.256 0.512 -15.517 1.00 87.62 292 GLU A N 1
ATOM 2270 C CA . GLU A 1 292 ? 22.852 1.919 -15.324 1.00 87.62 292 GLU A CA 1
ATOM 2271 C C . GLU A 1 292 ? 21.425 2.191 -15.839 1.00 87.62 292 GLU A C 1
ATOM 2273 O O . GLU A 1 292 ? 20.948 3.318 -15.729 1.00 87.62 292 GLU A O 1
ATOM 2278 N N . MET A 1 293 ? 20.793 1.200 -16.479 1.00 91.62 293 MET A N 1
ATOM 2279 C CA . MET A 1 293 ? 19.471 1.313 -17.103 1.00 91.62 293 MET A CA 1
ATOM 2280 C C . MET A 1 293 ? 18.331 0.908 -16.159 1.00 91.62 293 MET A C 1
ATOM 2282 O O . MET A 1 293 ? 17.187 1.230 -16.463 1.00 91.62 293 MET A O 1
ATOM 2286 N N . ASP A 1 294 ? 18.663 0.259 -15.041 1.00 91.31 294 ASP A N 1
ATOM 2287 C CA . ASP A 1 294 ? 17.754 -0.084 -13.948 1.00 91.31 294 ASP A CA 1
ATOM 2288 C C . ASP A 1 294 ? 17.430 1.208 -13.180 1.00 91.31 294 ASP A C 1
ATOM 2290 O O . ASP A 1 294 ? 18.321 1.834 -12.590 1.00 91.31 294 ASP A O 1
ATOM 2294 N N . VAL A 1 295 ? 16.197 1.696 -13.335 1.00 90.69 295 VAL A N 1
ATOM 2295 C CA . VAL A 1 295 ? 15.808 3.054 -12.926 1.00 90.69 295 VAL A CA 1
ATOM 2296 C C . VAL A 1 295 ? 15.393 3.103 -11.461 1.00 90.69 295 VAL A C 1
ATOM 2298 O O . VAL A 1 295 ? 15.725 4.080 -10.781 1.00 90.69 295 VAL A O 1
ATOM 2301 N N . ASP A 1 296 ? 14.682 2.088 -10.991 1.00 87.56 296 ASP A N 1
ATOM 2302 C CA . ASP A 1 296 ? 14.176 1.980 -9.623 1.00 87.56 296 ASP A CA 1
ATOM 2303 C C . ASP A 1 296 ? 15.079 1.123 -8.717 1.00 87.56 296 ASP A C 1
ATOM 2305 O O . ASP A 1 296 ? 14.982 1.210 -7.491 1.00 87.56 296 ASP A O 1
ATOM 2309 N N . GLY A 1 297 ? 16.049 0.410 -9.294 1.00 88.44 297 GLY A N 1
ATOM 2310 C CA . GLY A 1 297 ? 17.073 -0.345 -8.582 1.00 88.44 297 GLY A CA 1
ATOM 2311 C C . GLY A 1 297 ? 16.641 -1.757 -8.206 1.00 88.44 297 GLY A C 1
ATOM 2312 O O . GLY A 1 297 ? 17.255 -2.342 -7.304 1.00 88.44 297 GLY A O 1
ATOM 2313 N N . ASP A 1 298 ? 15.584 -2.280 -8.824 1.00 88.69 298 ASP A N 1
ATOM 2314 C CA . ASP A 1 298 ? 14.984 -3.569 -8.488 1.00 88.69 298 ASP A CA 1
ATOM 2315 C C . ASP A 1 298 ? 15.646 -4.775 -9.168 1.00 88.69 298 ASP A C 1
ATOM 2317 O O . ASP A 1 298 ? 15.302 -5.921 -8.870 1.00 88.69 298 ASP A O 1
ATOM 2321 N N . LEU A 1 299 ? 16.694 -4.506 -9.954 1.00 92.06 299 LEU A N 1
ATOM 2322 C CA . LEU A 1 299 ? 17.534 -5.466 -10.664 1.00 92.06 299 LEU A CA 1
ATOM 2323 C C . LEU A 1 299 ? 16.921 -6.030 -11.954 1.00 92.06 299 LEU A C 1
ATOM 2325 O O . LEU A 1 299 ? 17.462 -6.991 -12.522 1.00 92.06 299 LEU A O 1
ATOM 2329 N N . PHE A 1 300 ? 15.877 -5.389 -12.477 1.00 93.25 300 PHE A N 1
ATOM 2330 C CA . PHE A 1 300 ? 15.312 -5.657 -13.794 1.00 93.25 300 PHE A CA 1
ATOM 2331 C C . PHE A 1 300 ? 15.478 -4.447 -14.730 1.00 93.25 300 PHE A C 1
ATOM 2333 O O . PHE A 1 300 ? 16.067 -3.425 -14.384 1.00 93.25 300 PHE A O 1
ATOM 2340 N N . ASN A 1 301 ? 15.117 -4.608 -16.009 1.00 94.12 301 ASN A N 1
ATOM 2341 C CA . ASN A 1 301 ? 15.247 -3.532 -16.993 1.00 94.12 301 ASN A CA 1
ATOM 2342 C C . ASN A 1 301 ? 14.071 -3.425 -17.970 1.00 94.12 301 ASN A C 1
ATOM 234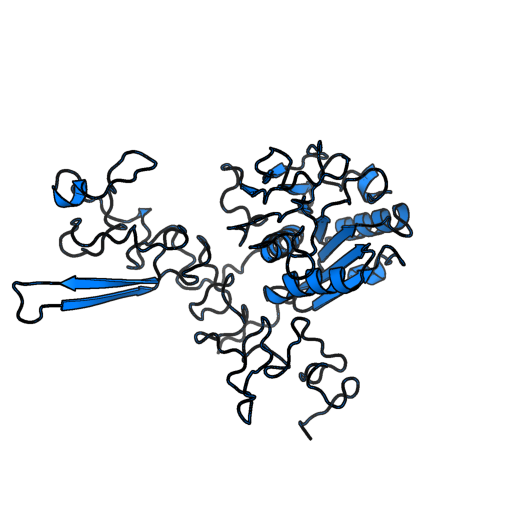4 O O . ASN A 1 301 ? 13.612 -4.409 -18.562 1.00 94.12 301 ASN A O 1
ATOM 2348 N N . ASN A 1 302 ? 13.663 -2.183 -18.238 1.00 93.19 302 ASN A N 1
ATOM 2349 C CA . ASN A 1 302 ? 12.707 -1.822 -19.285 1.00 93.19 302 ASN A CA 1
ATOM 2350 C C . ASN A 1 302 ? 13.242 -0.656 -20.140 1.00 93.19 302 ASN A C 1
ATOM 2352 O O . ASN A 1 302 ? 12.705 0.457 -20.170 1.00 93.19 302 ASN A O 1
ATOM 2356 N N . ASP A 1 303 ? 14.379 -0.868 -20.807 1.00 93.25 303 ASP A N 1
ATOM 2357 C CA . ASP A 1 303 ? 15.027 0.148 -21.645 1.00 93.25 303 ASP A CA 1
ATOM 2358 C C . ASP A 1 303 ? 15.595 -0.428 -22.952 1.00 93.25 303 ASP A C 1
ATOM 2360 O O . ASP A 1 303 ? 15.334 -1.558 -23.366 1.00 93.25 303 ASP A O 1
ATOM 2364 N N . VAL A 1 304 ? 16.333 0.394 -23.688 1.00 91.81 304 VAL A N 1
ATOM 2365 C CA . VAL A 1 304 ? 16.757 0.130 -25.048 1.00 91.81 304 VAL A CA 1
ATOM 2366 C C . VAL A 1 304 ? 18.272 0.210 -25.165 1.00 91.81 304 VAL A C 1
ATOM 2368 O O . VAL A 1 304 ? 18.890 1.267 -25.044 1.00 91.81 304 VAL A O 1
ATOM 2371 N N . VAL A 1 305 ? 18.885 -0.909 -25.546 1.00 90.75 305 VAL A N 1
ATOM 2372 C CA . VAL A 1 305 ? 20.315 -0.972 -25.852 1.00 90.75 305 VAL A CA 1
ATOM 2373 C C . VAL A 1 305 ? 20.550 -0.659 -27.329 1.00 90.75 305 VAL A C 1
ATOM 2375 O O . VAL A 1 305 ? 20.154 -1.408 -28.232 1.00 90.75 305 VAL A O 1
ATOM 2378 N N . GLU A 1 306 ? 21.271 0.432 -27.598 1.00 88.12 306 GLU A N 1
ATOM 2379 C CA . GLU A 1 306 ? 21.764 0.753 -28.937 1.00 88.12 306 GLU A CA 1
ATOM 2380 C C . GLU A 1 306 ? 23.132 0.115 -29.220 1.00 88.12 306 GLU A C 1
ATOM 2382 O O . GLU A 1 306 ? 24.194 0.550 -28.769 1.00 88.12 306 GLU A O 1
ATOM 2387 N N . ILE A 1 307 ? 23.134 -0.891 -30.085 1.00 84.69 307 ILE A N 1
ATOM 2388 C CA . ILE A 1 307 ? 24.342 -1.567 -30.546 1.00 84.69 307 ILE A CA 1
ATOM 2389 C C . ILE A 1 307 ? 24.860 -0.854 -31.791 1.00 84.69 307 ILE A C 1
ATOM 2391 O O . ILE A 1 307 ? 24.355 -1.077 -32.892 1.00 84.69 307 ILE A O 1
ATOM 2395 N N . GLN A 1 308 ? 25.922 -0.059 -31.649 1.00 80.94 308 GLN A N 1
ATOM 2396 C CA . GLN A 1 308 ? 26.616 0.543 -32.791 1.00 80.94 308 GLN A CA 1
ATOM 2397 C C . GLN A 1 308 ? 27.836 -0.282 -33.239 1.00 80.94 308 GLN A C 1
ATOM 2399 O O . GLN A 1 308 ? 28.689 -0.671 -32.436 1.00 80.94 308 GLN A O 1
ATOM 2404 N N . ASP A 1 309 ? 27.938 -0.532 -34.547 1.00 73.62 309 ASP A N 1
ATOM 2405 C CA . ASP A 1 309 ? 29.086 -1.178 -35.193 1.00 73.62 309 ASP A CA 1
ATOM 2406 C C . ASP A 1 309 ? 29.573 -0.336 -36.378 1.00 73.62 309 ASP A C 1
ATOM 2408 O O . ASP A 1 309 ? 29.050 -0.393 -37.491 1.00 73.62 309 ASP A O 1
ATOM 2412 N N . THR A 1 310 ? 30.625 0.445 -36.138 1.00 70.56 310 THR A N 1
ATOM 2413 C CA . THR A 1 310 ? 31.217 1.347 -37.136 1.00 70.56 310 THR A CA 1
ATOM 2414 C C . THR A 1 310 ? 31.931 0.617 -38.280 1.00 70.56 310 THR A C 1
ATOM 2416 O O . THR A 1 310 ? 32.266 1.247 -39.285 1.00 70.56 310 THR A O 1
ATOM 2419 N N . ALA A 1 311 ? 32.155 -0.698 -38.165 1.00 73.50 311 ALA A N 1
ATOM 2420 C CA . ALA A 1 311 ? 32.769 -1.526 -39.201 1.00 73.50 311 ALA A CA 1
ATOM 2421 C C . ALA A 1 311 ? 31.740 -2.260 -40.084 1.00 73.50 311 ALA A C 1
ATOM 2423 O O . ALA A 1 311 ? 32.115 -2.849 -41.104 1.00 73.50 311 ALA A O 1
ATOM 2424 N N . SER A 1 312 ? 30.455 -2.224 -39.719 1.00 75.62 312 SER A N 1
ATOM 2425 C CA . SER A 1 312 ? 29.362 -2.898 -40.422 1.00 75.62 312 SER A CA 1
ATOM 2426 C C . SER A 1 312 ? 28.629 -1.958 -41.386 1.00 75.62 312 SER A C 1
ATOM 2428 O O . SER A 1 312 ? 28.452 -0.771 -41.126 1.00 75.62 312 SER A O 1
ATOM 2430 N N . LEU A 1 313 ? 28.135 -2.507 -42.504 1.00 69.56 313 LEU A N 1
ATOM 2431 C CA . LEU A 1 313 ? 27.187 -1.810 -43.393 1.00 69.56 313 LEU A CA 1
ATOM 2432 C C . LEU A 1 313 ? 25.801 -1.625 -42.746 1.00 69.56 313 LEU A C 1
ATOM 2434 O O . LEU A 1 313 ? 25.000 -0.831 -43.230 1.00 69.56 313 LEU A O 1
ATOM 2438 N N . PHE A 1 314 ? 25.532 -2.361 -41.667 1.00 72.25 314 PHE A N 1
ATOM 2439 C CA . PHE A 1 314 ? 24.381 -2.209 -40.782 1.00 72.25 314 PHE A CA 1
ATOM 2440 C C . PHE A 1 314 ? 24.921 -1.691 -39.450 1.00 72.25 314 PHE A C 1
ATOM 2442 O O . PHE A 1 314 ? 25.318 -2.479 -38.591 1.00 72.25 314 PHE A O 1
ATOM 2449 N N . SER A 1 315 ? 25.066 -0.370 -39.361 1.00 69.62 315 SER A N 1
ATOM 2450 C CA . SER A 1 315 ? 25.881 0.294 -38.341 1.00 69.62 315 SER A CA 1
ATOM 2451 C C . SER A 1 315 ? 25.204 0.447 -36.984 1.00 69.62 315 SER A C 1
ATOM 2453 O O . SER A 1 315 ? 25.880 0.809 -36.026 1.00 69.62 315 SER A O 1
ATOM 2455 N N . SER A 1 316 ? 23.900 0.187 -36.891 1.00 80.38 316 SER A N 1
ATOM 2456 C CA . SER A 1 316 ? 23.164 0.195 -35.631 1.00 80.38 316 SER A CA 1
ATOM 2457 C C . SER A 1 316 ? 22.113 -0.912 -35.588 1.00 80.38 316 SER A C 1
ATOM 2459 O O . SER A 1 316 ? 21.508 -1.264 -36.607 1.00 80.38 316 SER A O 1
ATOM 2461 N N . ARG A 1 317 ? 21.918 -1.476 -34.398 1.00 83.50 317 ARG A N 1
ATOM 2462 C CA . ARG A 1 317 ? 20.776 -2.315 -34.031 1.00 83.50 317 ARG A CA 1
ATOM 2463 C C . ARG A 1 317 ? 20.250 -1.861 -32.679 1.00 83.50 317 ARG A C 1
ATOM 2465 O O . ARG A 1 317 ? 21.030 -1.423 -31.844 1.00 83.50 317 ARG A O 1
ATOM 2472 N N . THR A 1 318 ? 18.951 -2.006 -32.501 1.00 87.62 318 THR A N 1
ATOM 2473 C CA . THR A 1 318 ? 18.236 -1.672 -31.274 1.00 87.62 318 THR A CA 1
ATOM 2474 C C . THR A 1 318 ? 17.772 -2.975 -30.643 1.00 87.62 318 THR A C 1
ATOM 2476 O O . THR A 1 318 ? 17.246 -3.836 -31.357 1.00 87.62 318 THR A O 1
ATOM 2479 N N . HIS A 1 319 ? 18.013 -3.141 -29.350 1.00 88.25 319 HIS A N 1
ATOM 2480 C CA . HIS A 1 319 ? 17.497 -4.251 -28.562 1.00 88.25 319 HIS A CA 1
ATOM 2481 C C . HIS A 1 319 ? 16.666 -3.697 -27.409 1.00 88.25 319 HIS A C 1
ATOM 2483 O O . HIS A 1 319 ? 17.078 -2.714 -26.803 1.00 88.25 319 HIS A O 1
ATOM 2489 N N . HIS A 1 320 ? 15.507 -4.297 -27.157 1.00 91.12 320 HIS A N 1
ATOM 2490 C CA . HIS A 1 320 ? 14.617 -3.910 -26.069 1.00 91.12 320 HIS A CA 1
ATOM 2491 C C . HIS A 1 320 ? 14.838 -4.878 -24.914 1.00 91.12 320 HIS A C 1
ATOM 2493 O O . HIS A 1 320 ? 14.697 -6.085 -25.110 1.00 91.12 320 HIS A O 1
ATOM 2499 N N . LEU A 1 321 ? 15.216 -4.327 -23.771 1.00 92.62 321 LEU A N 1
ATOM 2500 C CA . LEU A 1 321 ? 15.168 -4.966 -22.468 1.00 92.62 321 LEU A CA 1
ATOM 2501 C C . LEU A 1 321 ? 13.747 -4.725 -21.954 1.00 92.62 321 LEU A C 1
ATOM 2503 O O . LEU A 1 321 ? 13.295 -3.585 -21.977 1.00 92.62 321 LEU A O 1
ATOM 2507 N N . ALA A 1 322 ? 13.010 -5.783 -21.643 1.00 90.62 322 ALA A N 1
ATOM 2508 C CA . ALA A 1 322 ? 11.601 -5.699 -21.258 1.00 90.62 322 ALA A CA 1
ATOM 2509 C C . ALA A 1 322 ? 11.275 -6.849 -20.302 1.00 90.62 322 ALA A C 1
ATOM 2511 O O . ALA A 1 322 ? 10.474 -7.724 -20.624 1.00 90.62 322 ALA A O 1
ATOM 2512 N N . CYS A 1 323 ? 12.020 -6.905 -19.204 1.00 91.88 323 CYS A N 1
ATOM 2513 C CA . CYS A 1 323 ? 11.827 -7.880 -18.136 1.00 91.88 323 CYS A CA 1
ATOM 2514 C C . CYS A 1 323 ? 11.406 -7.234 -16.816 1.00 91.88 323 CYS A C 1
ATOM 2516 O O . CYS A 1 323 ? 10.946 -7.963 -15.952 1.00 91.88 323 CYS A O 1
ATOM 2518 N N . ASP A 1 324 ? 11.512 -5.911 -16.711 1.00 93.88 324 ASP A N 1
ATOM 2519 C CA . ASP A 1 324 ? 10.919 -5.099 -15.652 1.00 93.88 324 ASP A CA 1
ATOM 2520 C C . ASP A 1 324 ? 9.504 -4.673 -16.071 1.00 93.88 324 ASP A C 1
ATOM 2522 O O . ASP A 1 324 ? 9.327 -3.973 -17.082 1.00 93.88 324 ASP A O 1
ATOM 2526 N N . ASN A 1 325 ? 8.499 -5.159 -15.346 1.00 93.12 325 ASN A N 1
ATOM 2527 C CA . ASN A 1 325 ? 7.091 -4.849 -15.582 1.00 93.12 325 ASN A CA 1
ATOM 2528 C C . ASN A 1 325 ? 6.606 -3.580 -14.855 1.00 93.12 325 ASN A C 1
ATOM 2530 O O . ASN A 1 325 ? 5.496 -3.146 -15.152 1.00 93.12 325 ASN A O 1
ATOM 2534 N N . CYS A 1 326 ? 7.435 -2.932 -14.026 1.00 93.38 326 CYS A N 1
ATOM 2535 C CA . CYS A 1 326 ? 7.158 -1.636 -13.406 1.00 93.38 326 CYS A CA 1
ATOM 2536 C C . CYS A 1 326 ? 8.379 -0.715 -13.394 1.00 93.38 326 CYS A C 1
ATOM 2538 O O . CYS A 1 326 ? 8.874 -0.338 -12.348 1.00 93.38 326 CYS A O 1
ATOM 2540 N N . LYS A 1 327 ? 8.760 -0.223 -14.580 1.00 92.94 327 LYS A N 1
ATOM 2541 C CA . LYS A 1 327 ? 9.957 0.604 -14.851 1.00 92.94 327 LYS A CA 1
ATOM 2542 C C . LYS A 1 327 ? 10.397 1.630 -13.788 1.00 92.94 327 LYS A C 1
ATOM 2544 O O . LYS A 1 327 ? 11.553 2.063 -13.792 1.00 92.94 327 LYS A O 1
ATOM 2549 N N . TYR A 1 328 ? 9.453 2.200 -13.055 1.00 91.00 328 TYR A N 1
ATOM 2550 C CA . TYR A 1 328 ? 9.692 3.316 -12.147 1.00 91.00 328 TYR A CA 1
ATOM 2551 C C . TYR A 1 328 ? 9.388 2.984 -10.687 1.00 91.00 328 TYR A C 1
ATOM 2553 O O . TYR A 1 328 ? 9.615 3.849 -9.838 1.00 91.00 328 TYR A O 1
ATOM 2561 N N . ASP A 1 329 ? 8.911 1.776 -10.404 1.00 89.19 329 ASP A N 1
ATOM 2562 C CA . ASP A 1 329 ? 8.376 1.382 -9.115 1.00 89.19 329 ASP A CA 1
ATOM 2563 C C . ASP A 1 329 ? 9.045 0.077 -8.687 1.00 89.19 329 ASP A C 1
ATOM 2565 O O . ASP A 1 329 ? 8.689 -0.994 -9.163 1.00 89.19 329 ASP A O 1
ATOM 2569 N N . TYR A 1 330 ? 9.984 0.177 -7.740 1.00 88.25 330 TYR A N 1
ATOM 2570 C CA . TYR A 1 330 ? 10.803 -0.949 -7.287 1.00 88.25 330 TYR A CA 1
ATOM 2571 C C . TYR A 1 330 ? 9.934 -2.159 -6.909 1.00 88.25 330 TYR A C 1
ATOM 2573 O O . TYR A 1 330 ? 9.243 -2.165 -5.886 1.00 88.25 330 TYR A O 1
ATOM 2581 N N . ASN A 1 331 ? 9.969 -3.211 -7.720 1.00 87.88 331 ASN A N 1
ATOM 2582 C CA . ASN A 1 331 ? 9.163 -4.403 -7.504 1.00 87.88 331 ASN A CA 1
ATOM 2583 C C . ASN A 1 331 ? 9.983 -5.666 -7.803 1.00 87.88 331 ASN A C 1
ATOM 2585 O O . ASN A 1 331 ? 9.669 -6.421 -8.715 1.00 87.88 331 ASN A O 1
ATOM 2589 N N . PRO A 1 332 ? 10.973 -6.014 -6.960 1.00 85.12 332 PRO A N 1
ATOM 2590 C CA . PRO A 1 332 ? 11.924 -7.099 -7.234 1.00 85.12 332 PRO A CA 1
ATOM 2591 C C . PRO A 1 332 ? 11.291 -8.497 -7.324 1.00 85.12 332 PRO A C 1
ATOM 2593 O O . PRO A 1 332 ? 11.964 -9.457 -7.682 1.00 85.12 332 PRO A O 1
ATOM 2596 N N . LEU A 1 333 ? 10.017 -8.644 -6.943 1.00 83.00 333 LEU A N 1
ATOM 2597 C CA . LEU A 1 333 ? 9.258 -9.885 -7.111 1.00 83.00 333 LEU A CA 1
ATOM 2598 C C . LEU A 1 333 ? 8.539 -9.968 -8.465 1.00 83.00 333 LEU A C 1
ATOM 2600 O O . LEU A 1 333 ? 8.050 -11.042 -8.808 1.00 83.00 333 LEU A O 1
ATOM 2604 N N . GLN A 1 334 ? 8.473 -8.856 -9.205 1.00 88.12 334 GLN A N 1
ATOM 2605 C CA . GLN A 1 334 ? 7.871 -8.721 -10.531 1.00 88.12 334 GLN A CA 1
ATOM 2606 C C . GLN A 1 334 ? 6.448 -9.299 -10.603 1.00 88.12 334 GLN A C 1
ATOM 2608 O O . GLN A 1 334 ? 6.035 -9.815 -11.637 1.00 88.12 334 GLN A O 1
ATOM 2613 N N . GLU A 1 335 ? 5.712 -9.226 -9.487 1.00 86.75 335 GLU A N 1
ATOM 2614 C CA . GLU A 1 335 ? 4.352 -9.754 -9.352 1.00 86.75 335 GLU A CA 1
ATOM 2615 C C . GLU A 1 335 ? 3.435 -9.077 -10.389 1.00 86.75 335 GLU A C 1
ATOM 2617 O O . GLU A 1 335 ? 3.431 -7.854 -10.513 1.00 86.75 335 GLU A O 1
ATOM 2622 N N . ASP A 1 336 ? 2.718 -9.891 -11.161 1.00 88.38 336 ASP A N 1
ATOM 2623 C CA . ASP A 1 336 ? 1.774 -9.509 -12.218 1.00 88.38 336 ASP A CA 1
ATOM 2624 C C . ASP A 1 336 ? 0.649 -10.552 -12.157 1.00 88.38 336 ASP A C 1
ATOM 2626 O O . ASP A 1 336 ? 0.850 -11.729 -12.454 1.00 88.38 336 ASP A O 1
ATOM 2630 N N . LEU A 1 337 ? -0.512 -10.194 -11.623 1.00 86.69 337 LEU A N 1
ATOM 2631 C CA . LEU A 1 337 ? -1.567 -11.158 -11.319 1.00 86.69 337 LEU A CA 1
ATOM 2632 C C . LEU A 1 337 ? -2.390 -11.531 -12.561 1.00 86.69 337 LEU A C 1
ATOM 2634 O O . LEU A 1 337 ? -2.992 -12.615 -12.606 1.00 86.69 337 LEU A O 1
ATOM 2638 N N . ASP A 1 338 ? -2.429 -10.674 -13.577 1.00 87.94 338 ASP A N 1
ATOM 2639 C CA . ASP A 1 338 ? -3.268 -10.857 -14.761 1.00 87.94 338 ASP A CA 1
ATOM 2640 C C . ASP A 1 338 ? -2.490 -11.244 -16.041 1.00 87.94 338 ASP A C 1
ATOM 2642 O O . ASP A 1 338 ? -3.082 -11.687 -17.043 1.00 87.94 338 ASP A O 1
ATOM 2646 N N . CYS A 1 339 ? -1.159 -11.224 -15.953 1.00 90.00 339 CYS A N 1
ATOM 2647 C CA . CYS A 1 339 ? -0.181 -11.506 -16.995 1.00 90.00 339 CYS A CA 1
ATOM 2648 C C . CYS A 1 339 ? -0.281 -10.593 -18.221 1.00 90.00 339 CYS A C 1
ATOM 2650 O O . CYS A 1 339 ? -0.187 -11.078 -19.369 1.00 90.00 339 CYS A O 1
ATOM 2652 N N . ASP A 1 340 ? -0.458 -9.294 -18.016 1.00 91.56 340 ASP A N 1
ATOM 2653 C CA . ASP A 1 340 ? -0.441 -8.297 -19.078 1.00 91.56 340 ASP A CA 1
ATOM 2654 C C . ASP A 1 340 ? 0.930 -7.644 -19.345 1.00 91.56 340 ASP A C 1
ATOM 2656 O O . ASP A 1 340 ? 1.112 -7.020 -20.402 1.00 91.56 340 ASP A O 1
ATOM 2660 N N . ASN A 1 341 ? 1.944 -7.991 -18.542 1.00 90.94 341 ASN A N 1
ATOM 2661 C CA . ASN A 1 341 ? 3.305 -7.435 -18.509 1.00 90.94 341 ASN A CA 1
ATOM 2662 C C . ASN A 1 341 ? 3.406 -6.023 -17.907 1.00 90.94 341 ASN A C 1
ATOM 2664 O O . ASN A 1 341 ? 4.410 -5.341 -18.147 1.00 90.94 341 ASN A O 1
ATOM 2668 N N . VAL A 1 342 ? 2.400 -5.594 -17.154 1.00 93.12 342 VAL A N 1
ATOM 2669 C CA . VAL A 1 342 ? 2.443 -4.475 -16.218 1.00 93.12 342 VAL A CA 1
ATOM 2670 C C . VAL A 1 342 ? 2.352 -5.074 -14.819 1.00 93.12 342 VAL A C 1
ATOM 2672 O O . VAL A 1 342 ? 1.511 -5.920 -14.553 1.00 93.12 342 VAL A O 1
ATOM 2675 N N . GLY A 1 343 ? 3.300 -4.741 -13.946 1.00 91.75 343 GLY A N 1
ATOM 2676 C CA . GLY A 1 343 ? 3.331 -5.333 -12.611 1.00 91.75 343 GLY A CA 1
ATOM 2677 C C . GLY A 1 343 ? 2.235 -4.763 -11.716 1.00 91.75 343 GLY A C 1
ATOM 2678 O O . GLY A 1 343 ? 1.863 -3.599 -11.853 1.00 91.75 343 GLY A O 1
ATOM 2679 N N . ASP A 1 344 ? 1.795 -5.545 -10.731 1.00 89.50 344 ASP A N 1
ATOM 2680 C CA . ASP A 1 344 ? 0.705 -5.199 -9.806 1.00 89.50 344 ASP A CA 1
ATOM 2681 C C . ASP A 1 344 ? 0.896 -3.832 -9.127 1.00 89.50 344 ASP A C 1
ATOM 2683 O O . ASP A 1 344 ? -0.067 -3.158 -8.771 1.00 89.50 344 ASP A O 1
ATOM 2687 N N . LEU A 1 345 ? 2.152 -3.425 -8.915 1.00 90.12 345 LEU A N 1
ATOM 2688 C CA . LEU A 1 345 ? 2.510 -2.161 -8.271 1.00 90.12 345 LEU A CA 1
ATOM 2689 C C . LEU A 1 345 ? 2.154 -0.932 -9.123 1.00 90.12 345 LEU A C 1
ATOM 2691 O O . LEU A 1 345 ? 1.832 0.120 -8.574 1.00 90.12 345 LEU A O 1
ATOM 2695 N N . CYS A 1 346 ? 2.216 -1.068 -10.445 1.00 92.75 346 CYS A N 1
ATOM 2696 C CA . CYS A 1 346 ? 2.044 0.014 -11.410 1.00 92.75 346 CYS A CA 1
ATOM 2697 C C . CYS A 1 346 ? 0.872 -0.227 -12.379 1.00 92.75 346 CYS A C 1
ATOM 2699 O O . CYS A 1 346 ? 0.714 0.519 -13.351 1.00 92.75 346 CYS A O 1
ATOM 2701 N N . ASP A 1 347 ? 0.064 -1.255 -12.122 1.00 93.94 347 ASP A N 1
ATOM 2702 C CA . ASP A 1 347 ? -1.092 -1.631 -12.924 1.00 93.94 347 ASP A CA 1
ATOM 2703 C C . ASP A 1 347 ? -2.373 -0.970 -12.396 1.00 93.94 347 ASP A C 1
ATOM 2705 O O . ASP A 1 347 ? -2.782 -1.158 -11.250 1.00 93.94 347 ASP A O 1
ATOM 2709 N N . ASN A 1 348 ? -3.041 -0.202 -13.258 1.00 93.94 348 ASN A N 1
ATOM 2710 C CA . ASN A 1 348 ? -4.310 0.443 -12.936 1.00 93.94 348 ASN A CA 1
ATOM 2711 C C . ASN A 1 348 ? -5.531 -0.489 -13.017 1.00 93.94 348 ASN A C 1
ATOM 2713 O O . ASN A 1 348 ? -6.640 -0.038 -12.732 1.00 93.94 348 ASN A O 1
ATOM 2717 N N . CYS A 1 349 ? -5.339 -1.765 -13.375 1.00 92.94 349 CYS A N 1
ATOM 2718 C CA . CYS A 1 349 ? -6.338 -2.827 -13.304 1.00 92.94 349 CYS A CA 1
ATOM 2719 C C . CYS A 1 349 ? -5.720 -4.196 -12.961 1.00 92.94 349 CYS A C 1
ATOM 2721 O O . CYS A 1 349 ? -5.958 -5.155 -13.684 1.00 92.94 349 CYS A O 1
ATOM 2723 N N . VAL A 1 350 ? -5.087 -4.317 -11.788 1.00 90.12 350 VAL A N 1
ATOM 2724 C CA . VAL A 1 350 ? -4.359 -5.496 -11.239 1.00 90.12 350 VAL A CA 1
ATOM 2725 C C . VAL A 1 350 ? -4.959 -6.896 -11.505 1.00 90.12 350 VAL A C 1
ATOM 2727 O O . VAL A 1 350 ? -4.280 -7.915 -11.417 1.00 90.12 350 VAL A O 1
ATOM 2730 N N . THR A 1 351 ? -6.260 -7.012 -11.772 1.00 87.06 351 THR A N 1
ATOM 2731 C CA . THR A 1 351 ? -6.932 -8.304 -12.003 1.00 87.06 351 THR A CA 1
ATOM 2732 C C . THR A 1 351 ? -7.447 -8.506 -13.434 1.00 87.06 351 THR A C 1
ATOM 2734 O O . THR A 1 351 ? -8.021 -9.566 -13.729 1.00 87.06 351 THR A O 1
ATOM 2737 N N . LEU A 1 352 ? -7.284 -7.526 -14.331 1.00 90.44 352 LEU A N 1
ATOM 2738 C CA . LEU A 1 352 ? -7.918 -7.468 -15.648 1.00 90.44 352 LEU A CA 1
ATOM 2739 C C . LEU A 1 352 ? -6.982 -6.954 -16.749 1.00 90.44 352 LEU A C 1
ATOM 2741 O O . LEU A 1 352 ? -6.927 -5.760 -17.007 1.00 90.44 352 LEU A O 1
ATOM 2745 N N . TYR A 1 353 ? -6.471 -7.903 -17.543 1.00 93.00 353 TYR A N 1
ATOM 2746 C CA . TYR A 1 353 ? -5.530 -7.666 -18.645 1.00 93.00 353 TYR A CA 1
ATOM 2747 C C . TYR A 1 353 ? -5.746 -6.351 -19.421 1.00 93.00 353 TYR A C 1
ATOM 2749 O O . TYR A 1 353 ? -6.682 -6.242 -20.232 1.00 93.00 353 TYR A O 1
ATOM 2757 N N . ASN A 1 354 ? -4.824 -5.403 -19.261 1.00 94.12 354 ASN A N 1
ATOM 2758 C CA . ASN A 1 354 ? -4.884 -4.024 -19.758 1.00 94.12 354 ASN A CA 1
ATOM 2759 C C . ASN A 1 354 ? -3.489 -3.474 -20.123 1.00 94.12 354 ASN A C 1
ATOM 2761 O O . ASN A 1 354 ? -3.130 -2.370 -19.716 1.00 94.12 354 ASN A O 1
ATOM 2765 N N . PRO A 1 355 ? -2.735 -4.108 -21.041 1.00 94.69 355 PRO A N 1
ATOM 2766 C CA . PRO A 1 355 ? -1.307 -3.819 -21.257 1.00 94.69 355 PRO A CA 1
ATOM 2767 C C . PRO A 1 355 ? -1.012 -2.408 -21.796 1.00 94.69 355 PRO A C 1
ATOM 2769 O O . PRO A 1 355 ? 0.137 -2.035 -22.032 1.00 94.69 355 PRO A O 1
ATOM 2772 N N . THR A 1 356 ? -2.052 -1.644 -22.126 1.00 95.00 356 THR A N 1
ATOM 2773 C CA . THR A 1 356 ? -1.971 -0.258 -22.589 1.00 95.00 356 THR A CA 1
ATOM 2774 C C . THR A 1 356 ? -2.226 0.763 -21.486 1.00 95.00 356 THR A C 1
ATOM 2776 O O . THR A 1 356 ? -1.963 1.939 -21.733 1.00 95.00 356 THR A O 1
ATOM 2779 N N . GLN A 1 357 ? -2.730 0.332 -20.323 1.00 94.38 357 GLN A N 1
ATOM 2780 C CA . GLN A 1 357 ? -2.982 1.151 -19.135 1.00 94.38 357 GLN A CA 1
ATOM 2781 C C . GLN A 1 357 ? -3.814 2.407 -19.468 1.00 94.38 357 GLN A C 1
ATOM 2783 O O . GLN A 1 357 ? -3.572 3.503 -18.963 1.00 94.38 357 GLN A O 1
ATOM 2788 N N . GLU A 1 358 ? -4.771 2.267 -20.398 1.00 93.75 358 GLU A N 1
ATOM 2789 C CA . GLU A 1 358 ? -5.649 3.368 -20.815 1.00 93.75 358 GLU A CA 1
ATOM 2790 C C . GLU A 1 358 ? -6.576 3.754 -19.652 1.00 93.75 358 GLU A C 1
ATOM 2792 O O . GLU A 1 358 ? -7.076 2.885 -18.948 1.00 93.75 358 GLU A O 1
ATOM 2797 N N . ASN A 1 359 ? -6.786 5.055 -19.450 1.00 91.25 359 ASN A N 1
ATOM 2798 C CA . ASN A 1 359 ? -7.647 5.615 -18.408 1.00 91.25 359 ASN A CA 1
ATOM 2799 C C . ASN A 1 359 ? -8.298 6.895 -18.968 1.00 91.25 359 ASN A C 1
ATOM 2801 O O . ASN A 1 359 ? -7.608 7.834 -19.379 1.00 91.25 359 ASN A O 1
ATOM 2805 N N . GLY A 1 360 ? -9.621 6.907 -19.092 1.00 87.06 360 GLY A N 1
ATOM 2806 C CA . GLY A 1 360 ? -10.426 7.948 -19.725 1.00 87.06 360 GLY A CA 1
ATOM 2807 C C . GLY A 1 360 ? -10.385 7.973 -21.259 1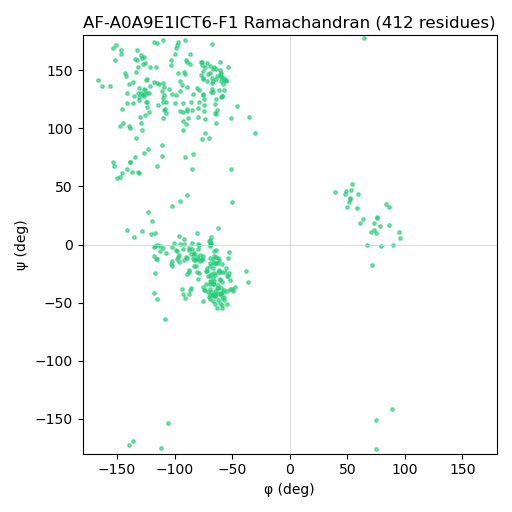.00 87.06 360 GLY A C 1
ATOM 2808 O O . GLY A 1 360 ? -10.881 8.932 -21.866 1.00 87.06 360 GLY A O 1
ATOM 2809 N N . ALA A 1 361 ? -9.808 6.967 -21.932 1.00 85.06 361 ALA A N 1
ATOM 2810 C CA . ALA A 1 361 ? -9.669 6.974 -23.393 1.00 85.06 361 ALA A CA 1
ATOM 2811 C C . ALA A 1 361 ? -11.007 6.731 -24.114 1.00 85.06 361 ALA A C 1
ATOM 2813 O O . ALA A 1 361 ? -11.185 7.144 -25.268 1.00 85.06 361 ALA A O 1
ATOM 2814 N N . ILE A 1 362 ? -11.974 6.104 -23.437 1.00 84.94 362 ILE A N 1
ATOM 2815 C CA . ILE A 1 362 ? -13.294 5.764 -23.991 1.00 84.94 362 ILE A CA 1
ATOM 2816 C C . ILE A 1 362 ? -14.331 6.902 -23.918 1.00 84.94 362 ILE A C 1
ATOM 2818 O O . ILE A 1 362 ? -15.430 6.782 -24.471 1.00 84.94 362 ILE A O 1
ATOM 2822 N N . CYS A 1 363 ? -13.992 8.041 -23.310 1.00 83.44 363 CYS A N 1
ATOM 2823 C CA . CYS A 1 363 ? -14.930 9.133 -23.058 1.00 83.44 363 CYS A CA 1
ATOM 2824 C C . CYS A 1 363 ? -15.299 9.949 -24.308 1.00 83.44 363 CYS A C 1
ATOM 2826 O O . CYS A 1 363 ? -14.454 10.590 -24.938 1.00 83.44 363 CYS A O 1
ATOM 2828 N N . TRP A 1 364 ? -16.599 9.982 -24.654 1.00 67.44 364 TRP A N 1
ATOM 2829 C CA . TRP A 1 364 ? -17.131 10.704 -25.822 1.00 67.44 364 TRP A CA 1
ATOM 2830 C C . TRP A 1 364 ? -18.243 11.724 -25.487 1.00 67.44 364 TRP A C 1
ATOM 2832 O O . TRP A 1 364 ? -19.157 11.405 -24.728 1.00 67.44 364 TRP A O 1
ATOM 2842 N N . PRO A 1 365 ? -18.299 12.898 -26.161 1.00 67.56 365 PRO A N 1
ATOM 2843 C CA . PRO A 1 365 ? -17.240 13.466 -27.005 1.00 67.56 365 PRO A CA 1
ATOM 2844 C C . PRO A 1 365 ? -16.040 13.752 -26.118 1.00 67.56 365 PRO A C 1
ATOM 2846 O O . PRO A 1 365 ? -16.307 14.100 -24.976 1.00 67.56 365 PRO A O 1
ATOM 2849 N N . GLU A 1 366 ? -14.803 13.597 -26.621 1.00 61.38 366 GLU A N 1
ATOM 2850 C CA . GLU A 1 366 ? -13.555 13.909 -25.894 1.00 61.38 366 GLU A CA 1
ATOM 2851 C C . GLU A 1 366 ? -13.833 15.056 -24.907 1.00 61.38 366 GLU A C 1
ATOM 2853 O O . GLU A 1 366 ? -13.942 16.219 -25.320 1.00 61.38 366 GLU A O 1
ATOM 2858 N N . LYS A 1 367 ? -14.113 14.730 -23.629 1.00 58.97 367 LYS A N 1
ATOM 2859 C CA . LYS A 1 367 ? -14.212 15.758 -22.591 1.00 58.97 367 LYS A CA 1
ATOM 2860 C C . LYS A 1 367 ? -12.825 16.381 -22.673 1.00 58.97 367 LYS A C 1
ATOM 2862 O O . LYS A 1 367 ? -11.844 15.644 -22.695 1.00 58.97 367 LYS A O 1
ATOM 2867 N N . GLU A 1 368 ? -12.736 17.706 -22.804 1.00 59.94 368 GLU A N 1
ATOM 2868 C CA . GLU A 1 368 ? -11.428 18.357 -22.986 1.00 59.94 368 GLU A CA 1
ATOM 2869 C C . GLU A 1 368 ? -10.455 17.983 -21.851 1.00 59.94 368 GLU A C 1
ATOM 2871 O O . GLU A 1 368 ? -9.255 18.059 -22.065 1.00 59.94 368 GLU A O 1
ATOM 2876 N N . GLU A 1 369 ? -10.977 17.512 -20.707 1.00 64.00 369 GLU A N 1
ATOM 2877 C CA . GLU A 1 369 ? -10.244 16.865 -19.616 1.00 64.00 369 GLU A CA 1
ATOM 2878 C C . GLU A 1 369 ? -11.168 15.799 -18.950 1.00 64.00 369 GLU A C 1
ATOM 2880 O O . GLU A 1 369 ? -12.094 16.195 -18.228 1.00 64.00 369 GLU A O 1
ATOM 2885 N N . PRO A 1 370 ? -11.045 14.478 -19.212 1.00 66.12 370 PRO A N 1
ATOM 2886 C CA . PRO A 1 370 ? -11.697 13.468 -18.371 1.00 66.12 370 PRO A CA 1
ATOM 2887 C C . PRO A 1 370 ? -11.177 13.603 -16.933 1.00 66.12 370 PRO A C 1
ATOM 2889 O O . PRO A 1 370 ? -10.001 13.899 -16.719 1.00 66.12 370 PRO A O 1
ATOM 2892 N N . MET A 1 371 ? -12.059 13.454 -15.943 1.00 72.69 371 MET A N 1
ATOM 2893 C CA . MET A 1 371 ? -11.645 13.463 -14.539 1.00 72.69 371 MET A CA 1
ATOM 2894 C C . MET A 1 371 ? -11.192 12.045 -14.197 1.00 72.69 371 MET A C 1
ATOM 2896 O O . MET A 1 371 ? -11.973 11.286 -13.659 1.00 72.69 371 MET A O 1
ATOM 2900 N N . GLN A 1 372 ? -9.977 11.697 -14.621 1.00 83.69 372 GLN A N 1
ATOM 2901 C CA . GLN A 1 372 ? -9.365 10.380 -14.426 1.00 83.69 372 GLN A CA 1
ATOM 2902 C C . GLN A 1 372 ? -9.082 10.150 -12.941 1.00 83.69 372 GLN A C 1
ATOM 2904 O O . GLN A 1 372 ? -8.534 11.044 -12.282 1.00 83.69 372 GLN A O 1
ATOM 2909 N N . ASP A 1 373 ? -9.429 8.974 -12.431 1.00 90.38 373 ASP A N 1
ATOM 2910 C CA . ASP A 1 373 ? -9.002 8.501 -11.119 1.00 90.38 373 ASP A CA 1
ATOM 2911 C C . ASP A 1 373 ? -7.918 7.414 -11.254 1.00 90.38 373 ASP A C 1
ATOM 2913 O O . ASP A 1 373 ? -7.126 7.445 -12.198 1.00 90.38 373 ASP A O 1
ATOM 2917 N N . CYS A 1 374 ? -7.796 6.526 -10.270 1.00 91.81 374 CYS A N 1
ATOM 2918 C CA . CYS A 1 374 ? -6.781 5.479 -10.235 1.00 91.81 374 CYS A CA 1
ATOM 2919 C C . CYS A 1 374 ? -7.139 4.209 -11.023 1.00 91.81 374 CYS A C 1
ATOM 2921 O O . CYS A 1 374 ? -6.264 3.363 -11.184 1.00 91.81 374 CYS A O 1
ATOM 2923 N N . TRP A 1 375 ? -8.364 4.080 -11.534 1.00 93.56 375 TRP A N 1
ATOM 2924 C CA . TRP A 1 375 ? -8.835 2.893 -12.239 1.00 93.56 375 TRP A CA 1
ATOM 2925 C C . TRP A 1 375 ? -8.640 3.021 -13.753 1.00 93.56 375 TRP A C 1
ATOM 2927 O O . TRP A 1 375 ? -8.849 4.071 -14.361 1.00 93.56 375 TRP A O 1
ATOM 2937 N N . GLY A 1 376 ? -8.170 1.948 -14.389 1.00 94.12 376 GLY A N 1
ATOM 2938 C CA . GLY A 1 376 ? -8.054 1.885 -15.845 1.00 94.12 376 GLY A CA 1
ATOM 2939 C C . GLY A 1 376 ? -9.396 1.646 -16.537 1.00 94.12 376 GLY A C 1
ATOM 2940 O O . GLY A 1 376 ? -10.304 1.033 -15.984 1.00 94.12 376 GLY A O 1
ATOM 2941 N N . ASP A 1 377 ? -9.494 2.023 -17.814 1.00 91.75 377 ASP A N 1
ATOM 2942 C CA . ASP A 1 377 ? -10.723 1.965 -18.625 1.00 91.75 377 ASP A CA 1
ATOM 2943 C C . ASP A 1 377 ? -11.422 0.592 -18.632 1.00 91.75 377 ASP A C 1
ATOM 2945 O O . ASP A 1 377 ? -12.610 0.505 -18.947 1.00 91.75 377 ASP A O 1
ATOM 2949 N N . VAL A 1 378 ? -10.686 -0.500 -18.386 1.00 93.00 378 VAL A N 1
ATOM 2950 C CA . VAL A 1 378 ? -11.242 -1.862 -18.420 1.00 93.00 378 VAL A CA 1
ATOM 2951 C C . VAL A 1 378 ? -11.846 -2.316 -17.092 1.00 93.00 378 VAL A C 1
ATOM 2953 O O . VAL A 1 378 ? -12.638 -3.260 -17.107 1.00 93.00 378 VAL A O 1
ATOM 2956 N N . CYS A 1 379 ? -11.447 -1.697 -15.981 1.00 92.25 379 CYS A N 1
ATOM 2957 C CA . CYS A 1 379 ? -11.885 -2.031 -14.628 1.00 92.25 379 CYS A CA 1
ATOM 2958 C C . CYS A 1 379 ? -12.665 -0.896 -13.952 1.00 92.25 379 CYS A C 1
ATOM 2960 O O . CYS A 1 379 ? -13.304 -1.148 -12.937 1.00 92.25 379 CYS A O 1
ATOM 2962 N N . ASP A 1 380 ? -12.646 0.305 -14.530 1.00 93.12 380 ASP A N 1
ATOM 2963 C CA . ASP A 1 380 ? -13.386 1.466 -14.057 1.00 93.12 380 ASP A CA 1
ATOM 2964 C C . ASP A 1 380 ? -14.871 1.387 -14.462 1.00 93.12 380 ASP A C 1
ATOM 2966 O O . ASP A 1 380 ? -15.213 1.283 -15.649 1.00 93.12 380 ASP A O 1
ATOM 2970 N N . ILE A 1 381 ? -15.769 1.430 -13.476 1.00 92.00 381 ILE A N 1
ATOM 2971 C CA . ILE A 1 381 ? -17.226 1.436 -13.683 1.00 92.00 381 ILE A CA 1
ATOM 2972 C C . ILE A 1 381 ? -17.772 2.823 -14.058 1.00 92.00 381 ILE A C 1
ATOM 2974 O O . ILE A 1 381 ? -18.907 2.929 -14.534 1.00 92.00 381 ILE A O 1
ATOM 2978 N N . CYS A 1 382 ? -16.961 3.874 -13.914 1.00 92.19 382 CYS A N 1
ATOM 2979 C CA . CYS A 1 382 ? -17.248 5.237 -14.344 1.00 92.19 382 CYS A CA 1
ATOM 2980 C C . CYS A 1 382 ? -16.051 5.938 -15.031 1.00 92.19 382 CYS A C 1
ATOM 2982 O O . CYS A 1 382 ? -15.721 7.067 -14.675 1.00 92.19 382 CYS A O 1
ATOM 2984 N N . PRO A 1 383 ? -15.556 5.433 -16.186 1.00 91.31 383 PRO A N 1
ATOM 2985 C CA . PRO A 1 383 ? -14.329 5.899 -16.872 1.00 91.31 383 PRO A CA 1
ATOM 2986 C C . PRO A 1 383 ? -14.208 7.397 -17.202 1.00 91.31 383 PRO A C 1
ATOM 2988 O O . PRO A 1 383 ? -13.180 7.872 -17.685 1.00 91.31 383 PRO A O 1
ATOM 2991 N N . CYS A 1 384 ? -15.299 8.152 -17.079 1.00 88.00 384 CYS A N 1
ATOM 2992 C CA . CYS A 1 384 ? -15.394 9.549 -17.484 1.00 88.00 384 CYS A CA 1
ATOM 2993 C C . CYS A 1 384 ? -15.633 10.530 -16.341 1.00 88.00 384 CYS A C 1
ATOM 2995 O O . CYS A 1 384 ? -15.734 11.743 -16.611 1.00 88.00 384 CYS A O 1
ATOM 2997 N N . ASP A 1 385 ? -15.738 10.035 -15.116 1.00 90.25 385 ASP A N 1
ATOM 2998 C CA . ASP A 1 385 ? -15.920 10.798 -13.894 1.00 90.25 385 ASP A CA 1
ATOM 2999 C C . ASP A 1 385 ? -14.917 10.278 -12.843 1.00 90.25 385 ASP A C 1
ATOM 3001 O O . ASP A 1 385 ? -14.334 9.226 -13.024 1.00 90.25 385 ASP A O 1
ATOM 3005 N N . TYR A 1 386 ? -14.607 11.087 -11.828 1.00 91.81 386 TYR A N 1
ATOM 3006 C CA . TYR A 1 386 ? -13.625 10.708 -10.805 1.00 91.81 386 TYR A CA 1
ATOM 3007 C C . TYR A 1 386 ? -14.359 10.042 -9.644 1.00 91.81 386 TYR A C 1
ATOM 3009 O O . TYR A 1 386 ? -15.118 10.732 -8.948 1.00 91.81 386 TYR A O 1
ATOM 3017 N N . ASP A 1 387 ? -14.111 8.757 -9.420 1.00 93.00 387 ASP A N 1
ATOM 3018 C CA . ASP A 1 387 ? -14.721 7.938 -8.374 1.00 93.00 387 ASP A CA 1
ATOM 3019 C C . ASP A 1 387 ? -13.797 6.778 -7.964 1.00 93.00 387 ASP A C 1
ATOM 3021 O O . ASP A 1 387 ? -14.093 5.599 -8.177 1.00 93.00 387 ASP A O 1
ATOM 3025 N N . PRO A 1 388 ? -12.688 7.087 -7.263 1.00 92.56 388 PRO A N 1
ATOM 3026 C CA . PRO A 1 388 ? -11.742 6.067 -6.810 1.00 92.56 388 PRO A CA 1
ATOM 3027 C C . PRO A 1 388 ? -12.385 5.013 -5.897 1.00 92.56 388 PRO A C 1
ATOM 3029 O O . PRO A 1 388 ? -11.810 3.944 -5.689 1.00 92.56 388 PRO A O 1
ATOM 3032 N N . ASP A 1 389 ? -13.566 5.298 -5.339 1.00 90.62 389 ASP A N 1
ATOM 3033 C CA . ASP A 1 389 ? -14.315 4.375 -4.503 1.00 90.62 389 ASP A CA 1
ATOM 3034 C C . ASP A 1 389 ? -15.249 3.430 -5.251 1.00 90.62 389 ASP A C 1
ATOM 3036 O O . ASP A 1 389 ? -15.841 2.598 -4.569 1.00 90.62 389 ASP A O 1
ATOM 3040 N N . GLN A 1 390 ? -15.369 3.532 -6.582 1.00 92.38 390 GLN A N 1
ATOM 3041 C CA . GLN A 1 390 ? -16.088 2.602 -7.467 1.00 92.38 390 GLN A CA 1
ATOM 3042 C C . GLN A 1 390 ? -17.398 2.100 -6.835 1.00 92.38 390 GLN A C 1
ATOM 3044 O O . GLN A 1 390 ? -17.660 0.895 -6.740 1.00 92.38 390 GLN A O 1
ATOM 3049 N N . ALA A 1 391 ? -18.163 3.026 -6.255 1.00 92.38 391 ALA A N 1
ATOM 3050 C CA . ALA A 1 391 ? -19.390 2.698 -5.551 1.00 92.38 391 ALA A CA 1
ATOM 3051 C C . ALA A 1 391 ? -20.483 2.372 -6.570 1.00 92.38 391 ALA A C 1
ATOM 3053 O O . ALA A 1 391 ? -20.729 3.160 -7.472 1.00 92.38 391 ALA A O 1
ATOM 3054 N N . ASP A 1 392 ? -21.157 1.240 -6.395 1.00 91.81 392 ASP A N 1
ATOM 3055 C CA . ASP A 1 392 ? -22.307 0.826 -7.202 1.00 91.81 392 ASP A CA 1
ATOM 3056 C C . ASP A 1 392 ? -23.402 0.339 -6.246 1.00 91.81 392 ASP A C 1
ATOM 3058 O O . ASP A 1 392 ? -23.404 -0.800 -5.763 1.00 91.81 392 ASP A O 1
ATOM 3062 N N . THR A 1 393 ? -24.284 1.260 -5.859 1.00 93.19 393 THR A N 1
ATOM 3063 C CA . THR A 1 393 ? -25.249 1.034 -4.779 1.00 93.19 393 THR A CA 1
ATOM 3064 C C . THR A 1 393 ? -26.325 0.017 -5.161 1.00 93.19 393 THR A C 1
ATOM 3066 O O . THR A 1 393 ? -26.857 -0.674 -4.278 1.00 93.19 393 THR A O 1
ATOM 3069 N N . ASP A 1 394 ? -26.699 -0.069 -6.437 1.00 91.38 394 ASP A N 1
ATOM 3070 C CA . ASP A 1 394 ? -27.743 -0.986 -6.887 1.00 91.38 394 ASP A CA 1
ATOM 3071 C C . ASP A 1 394 ? -27.220 -2.239 -7.595 1.00 91.38 394 ASP A C 1
ATOM 3073 O O . ASP A 1 394 ? -27.934 -3.249 -7.566 1.00 91.38 394 ASP A O 1
ATOM 3077 N N . GLY A 1 395 ? -25.966 -2.231 -8.043 1.00 90.62 395 GLY A N 1
ATOM 3078 C CA . GLY A 1 395 ? -25.206 -3.372 -8.534 1.00 90.62 395 GLY A CA 1
ATOM 3079 C C . GLY A 1 395 ? -25.245 -3.554 -10.050 1.00 90.62 395 GLY A C 1
ATOM 3080 O O . GLY A 1 395 ? -24.888 -4.645 -10.507 1.00 90.62 395 GLY A O 1
ATOM 3081 N N . ASP A 1 396 ? -25.750 -2.582 -10.813 1.00 89.50 396 ASP A N 1
ATOM 3082 C CA . ASP A 1 396 ? -25.962 -2.716 -12.256 1.00 89.50 396 ASP A CA 1
ATOM 3083 C C . ASP A 1 396 ? -24.705 -2.514 -13.126 1.00 89.50 396 ASP A C 1
ATOM 3085 O O . ASP A 1 396 ? -24.797 -2.549 -14.358 1.00 89.50 396 ASP A O 1
ATOM 3089 N N . GLU A 1 397 ? -23.531 -2.446 -12.486 1.00 89.44 397 GLU A N 1
ATOM 3090 C CA . GLU A 1 397 ? -22.205 -2.256 -13.082 1.00 89.44 397 GLU A CA 1
ATOM 3091 C C . GLU A 1 397 ? -21.979 -0.836 -13.643 1.00 89.44 397 GLU A C 1
ATOM 3093 O O . GLU A 1 397 ? -20.979 -0.604 -14.328 1.00 89.44 397 GLU A O 1
ATOM 3098 N N . LEU A 1 398 ? -22.874 0.118 -13.351 1.00 90.50 398 LEU A N 1
ATOM 3099 C CA . LEU A 1 398 ? -22.677 1.547 -13.585 1.00 90.50 398 LEU A CA 1
ATOM 3100 C C . LEU A 1 398 ? -22.478 2.261 -12.243 1.00 90.50 398 LEU A C 1
ATOM 3102 O O . LEU A 1 398 ? -23.377 2.304 -11.410 1.00 90.50 398 LEU A O 1
ATOM 3106 N N . GLY A 1 399 ? -21.304 2.853 -12.023 1.00 91.94 399 GLY A N 1
ATOM 3107 C CA . GLY A 1 399 ? -21.014 3.469 -10.728 1.00 91.94 399 GLY A CA 1
ATOM 3108 C C 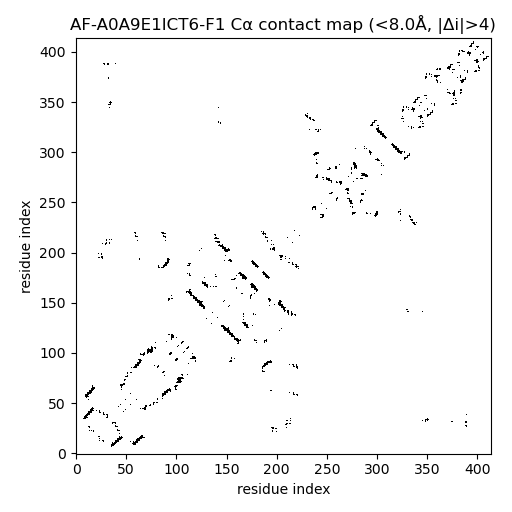. GLY A 1 399 ? -21.920 4.657 -10.392 1.00 91.94 399 GLY A C 1
ATOM 3109 O O . GLY A 1 399 ? -22.346 5.430 -11.255 1.00 91.94 399 GLY A O 1
ATOM 3110 N N . ASP A 1 400 ? -22.145 4.867 -9.096 1.00 93.31 400 ASP A N 1
ATOM 3111 C CA . ASP A 1 400 ? -22.990 5.916 -8.521 1.00 93.31 400 ASP A CA 1
ATOM 3112 C C . ASP A 1 400 ? -22.615 7.326 -9.025 1.00 93.31 400 ASP A C 1
ATOM 3114 O O . ASP A 1 400 ? -23.454 8.235 -9.044 1.00 93.31 400 ASP A O 1
ATOM 3118 N N . ALA A 1 401 ? -21.349 7.535 -9.406 1.00 92.50 401 ALA A N 1
ATOM 3119 C CA . ALA A 1 401 ? -20.826 8.809 -9.894 1.00 92.50 401 ALA A CA 1
ATOM 3120 C C . ALA A 1 401 ? -21.300 9.164 -11.312 1.00 92.50 401 ALA A C 1
ATOM 3122 O O . ALA A 1 401 ? -21.515 10.347 -11.610 1.00 92.50 401 ALA A O 1
ATOM 3123 N N . CYS A 1 402 ? -21.485 8.158 -12.168 1.00 91.06 402 CYS A N 1
ATOM 3124 C CA . CYS A 1 402 ? -21.891 8.311 -13.563 1.00 91.06 402 CYS A CA 1
ATOM 3125 C C . CYS A 1 402 ? -23.302 7.767 -13.847 1.00 91.06 402 CYS A C 1
ATOM 3127 O O . CYS A 1 402 ? -23.843 8.008 -14.935 1.00 91.06 402 CYS A O 1
ATOM 3129 N N . ASP A 1 403 ? -23.939 7.130 -12.864 1.00 91.69 403 ASP A N 1
ATOM 3130 C CA . ASP A 1 403 ? -25.324 6.694 -12.939 1.00 91.69 403 ASP A CA 1
ATOM 3131 C C . ASP A 1 403 ? -26.320 7.849 -12.699 1.00 91.69 403 ASP A C 1
ATOM 3133 O O . ASP A 1 403 ? -26.232 8.674 -11.784 1.00 91.69 403 ASP A O 1
ATOM 3137 N N . ASN A 1 404 ? -27.325 7.923 -13.570 1.00 90.25 404 ASN A N 1
ATOM 3138 C CA . ASN A 1 404 ? -28.418 8.876 -13.459 1.00 90.25 404 ASN A CA 1
ATOM 3139 C C . ASN A 1 404 ? -29.509 8.424 -12.465 1.00 90.25 404 ASN A C 1
ATOM 3141 O O . ASN A 1 404 ? -30.284 9.274 -11.995 1.00 90.25 404 ASN A O 1
ATOM 3145 N N . CYS A 1 405 ? -29.545 7.131 -12.123 1.00 92.50 405 CYS A N 1
ATOM 3146 C CA . CYS A 1 405 ? -30.450 6.533 -11.152 1.00 92.50 405 CYS A CA 1
ATOM 3147 C C . CYS A 1 405 ? -29.733 5.621 -10.122 1.00 92.50 405 CYS A C 1
ATOM 3149 O O . CYS A 1 405 ? -30.204 4.500 -9.979 1.00 92.50 405 CYS A O 1
ATOM 3151 N N . PRO A 1 406 ? -28.805 6.131 -9.262 1.00 92.00 406 PRO A N 1
ATOM 3152 C CA . PRO A 1 406 ? -27.871 5.340 -8.409 1.00 92.00 406 PRO A CA 1
ATOM 3153 C C . PRO A 1 406 ? -28.466 4.406 -7.338 1.00 92.00 406 PRO A C 1
ATOM 3155 O O . PRO A 1 406 ? -27.871 4.140 -6.304 1.00 92.00 406 PRO A O 1
ATOM 3158 N N . ASN A 1 407 ? -29.758 4.115 -7.388 1.00 93.62 407 ASN A N 1
ATOM 3159 C CA . ASN A 1 407 ? -30.473 3.288 -6.418 1.00 93.62 407 ASN A CA 1
ATOM 3160 C C . ASN A 1 407 ? -31.512 2.393 -7.122 1.00 93.62 407 ASN A C 1
ATOM 3162 O O . ASN A 1 407 ? -32.446 1.896 -6.473 1.00 93.62 407 ASN A O 1
ATOM 3166 N N . VAL A 1 408 ? -31.458 2.288 -8.448 1.00 90.69 408 VAL A N 1
ATOM 3167 C CA . VAL A 1 408 ? -32.406 1.570 -9.289 1.00 90.69 408 VAL A CA 1
ATOM 3168 C C . VAL A 1 408 ? -31.637 0.829 -10.374 1.00 90.69 408 VAL A C 1
ATOM 3170 O O . VAL A 1 408 ? -31.412 1.386 -11.429 1.00 90.69 408 VAL A O 1
ATOM 3173 N N . TRP A 1 409 ? -31.437 -0.471 -10.157 1.00 89.38 409 TRP A N 1
ATOM 3174 C CA . TRP A 1 409 ? -30.872 -1.369 -11.163 1.00 89.38 409 TRP A CA 1
ATOM 3175 C C . TRP A 1 409 ? -31.502 -1.180 -12.555 1.00 89.38 409 TRP A C 1
ATOM 3177 O O . TRP A 1 409 ? -32.710 -1.450 -12.726 1.00 89.38 409 TRP A O 1
ATOM 3187 N N . GLU A 1 410 ? -30.697 -0.813 -13.557 1.00 82.31 410 GLU A N 1
ATOM 3188 C CA . GLU A 1 410 ? -31.114 -0.684 -14.953 1.00 82.31 410 GLU 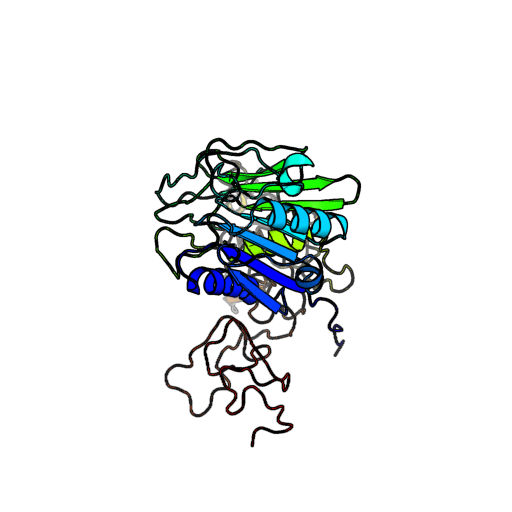A CA 1
ATOM 3189 C C . GLU A 1 410 ? -30.428 -1.721 -15.864 1.00 82.31 410 GLU A C 1
ATOM 3191 O O . GLU A 1 410 ? -29.225 -1.751 -16.071 1.00 82.31 410 GLU A O 1
ATOM 3196 N N . ASP A 1 411 ? -31.218 -2.572 -16.532 1.00 70.06 411 ASP A N 1
ATOM 3197 C CA . ASP A 1 411 ? -30.685 -3.584 -17.468 1.00 70.06 411 ASP A CA 1
ATOM 3198 C C . ASP A 1 411 ? -30.101 -2.972 -18.778 1.00 70.06 411 ASP A C 1
ATOM 3200 O O . ASP A 1 411 ? -29.776 -3.707 -19.722 1.00 70.06 411 ASP A O 1
ATOM 3204 N N . SER A 1 412 ? -30.068 -1.637 -18.914 1.00 57.25 412 SER A N 1
ATOM 3205 C CA . SER A 1 412 ? -29.614 -0.920 -20.112 1.00 57.25 412 SER A CA 1
ATOM 3206 C C . SER A 1 412 ? -29.378 0.573 -19.861 1.00 57.25 412 SER A C 1
ATOM 3208 O O . SER A 1 412 ? -30.231 1.191 -19.247 1.00 57.25 412 SER A O 1
ATOM 3210 N N . TRP A 1 413 ? -28.325 1.128 -20.479 1.00 54.44 413 TRP A N 1
ATOM 3211 C CA . TRP A 1 413 ? -27.907 2.544 -20.587 1.00 54.44 413 TRP A CA 1
ATOM 3212 C C . TRP A 1 413 ? -28.970 3.592 -21.052 1.00 54.44 413 TRP A C 1
ATOM 3214 O O . TRP A 1 413 ? -28.625 4.472 -21.849 1.00 54.44 413 TRP A O 1
ATOM 3224 N N . ASP A 1 414 ? -30.253 3.489 -20.683 1.00 53.03 414 ASP A N 1
ATOM 3225 C CA . ASP A 1 414 ? -31.375 4.212 -21.325 1.00 53.03 414 ASP A CA 1
ATOM 3226 C C . ASP A 1 414 ? -32.319 4.956 -20.361 1.00 53.03 414 ASP A C 1
ATOM 3228 O O . ASP A 1 414 ? -33.050 4.280 -19.606 1.00 53.03 414 ASP A O 1
#